Protein AF-A0A962XMB2-F1 (afdb_monomer_lite)

Radius of gyration: 30.0 Å; chains: 1; bounding box: 76×61×97 Å

pLDDT: mean 80.54, std 16.05, range [29.52, 98.56]

Foldseek 3Di:
DVVVVVVVVVVVVVVVVVVVVVVVVVVVVLVVVQVLLVVLLVLLQLVCCQVQLFGFAAQQLQDAPPDPSPLAGDLDCDNQFDWADDPDLQLIKTKHFHSQVNSVHDPVSQAGPLQFGKMKIFRSLRHDDNVDPCNNVSLLPPWDPDQCASAFEAELVRHGPFHRDRQFHWGMKIKDQANVQALTRGNDNDPPRDHGHHLDDAASQSQCRPPGRYHYQYDADDDPDRRYGDRMHMDTDTSNVSVVLYDPPPDQPPDDFQAKAWEWFPWWAFLAQDAPPPDSGGFHGDQLRQLVVLLSRLSVFAKACSSSCVSLVLSDSQQKGWQADFAALVLDFCLVRQQQDAQHKYWYMYGNDNQATGDIATHHRSSKDRPDPDQQQDCRHYVDKFKAHHLFQDPWLGTTDGDPPLQARCDPDPPSNGRHSRHLAQVGKHFIAINNDRTRSNRGVDIGRSVDIGIITMIRRRDPCVQPDPDDDRQGAFKAWEWFPFWAFLQQVFQLSVQVVQLCRLVVFDKACSVSCVVVVQSDSQFKGWQADFLPDGPQAAWDKYWAMYGNYRPATGDIATAHRRSKDSPRDPDDLCLACRHYVDKFKAFHQWFFDQPPPPPDTDDGPLTITDHDNPHRACVNSRHRAQPHWGFMAISRDDDPVNGSRRGPDTGGSVDIGITTMMTHDD

Sequence (670 aa):
MIEMSMVIAVLGLIGGAMLTVSAAKTEDKKLARLDEQLAAIDKAIQHHVRFHGYLPCPAQPLLPENDPGYGRATCTATGGITLHSAASADDDLLIGIVPTRTLNMSDRYMYDPWGSRISYSVINKLAGTPSDTTRVADFENYTTTLTNGVIAIQDAAGNQMVAPETENVVAYALISHGKDKKGAFPRQIPNTAAPPIACGATALDAENCDADDAIIDAGILESDVSANYYYDRVSWHSLIELRSLLPDSGTPPALSGGNSYFVLSNESFKGDFDEGGESPVPIHAGKSAGRSICAYDLWSYNWNGKDEALAAGTLYLENITAFVCGSSKDGVSCDDFYKLAADREYFFARSGSATAGGDSFITDTSGRGPNNNEDWSVSSKFGADARYWTGIRSTNSTRWGYVTDVSQNCTTSLNHLNGAFTSESSASDAIVGRSAATDENRWNNTTRACSTKQRLICVINGETSTGPDATGTGAYTGGYFVLSKNKWKGNLGGISGADAKCLNDLTSNDWKDKSDAVSRGLLTASNVKSFICDNSTCNIMPQGAYKTARSGSITTGGTTFYVDGNGFGPYMSGAPVWSTGAYFGVADKYWTGYTVVQQSNGATANTMDPGFWAPAPWNDHCNKWTSSDSGDVGFAGKSDANGRASYERWGEDNHACDKSYRLICVVGSE

Secondary structure (DSSP, 8-state):
-HHHHHHHHHHHHHHHHHHHHHHHHHHHHHHHHHHHHHHHHHHHHHHHHHHHSSEEPPBPTTS-TTSTTTT-B--SS-TT-EEE--SSGGG-EEEEE--TTTTT--GGGGB-TTSBBPEEEEEGGGEE-TT-TTHHHHHHH-----TT-SSEEE-TTS-BSS---TT--EEEEEEE-TTT-TTPPBSS--SS-PPPPP--TTSGGGGGGS-SSEEE----B--SSTTS-B--EEEEEEHHHHHTTSPP-S-PPP---PPEEEEE-SS-B-SB-SS-SS-SS---SSTHHHHHHHHHHHHHS-BTTHHHHHHTT--STTTEEE------TT---GGGT----TT-EEEEEETTEEEEEEEEEE--TTS-S--S-----STTTTSS--EEE-----S-SSSPPP-S----BS---S-GGG--SB---TT-EEEEEETT-SSTHHHHSEEEETTS-BB-EEEE-PPPTTS--SSSSSPP-SEEEEE-SS-B-S--SHHHHHHHHHHHHHHHS-BTTHHHHHHTT--STTTEEES-B-SS-B-PPPSEEEEEEETTEEEEEEEEEEE-TTS-----TT---TTSHHHHSS--EEE--EEE-----SS------TT-EEE-TT--THHHHT---TTSEEEEEESS--SS-TTHHHH-EEEETTS-BEEEEEE---

Structure (mmCIF, N/CA/C/O backbone):
data_AF-A0A962XMB2-F1
#
_entry.id   AF-A0A962XMB2-F1
#
loop_
_atom_site.group_PDB
_atom_site.id
_atom_site.type_symbol
_atom_site.label_atom_id
_atom_site.label_alt_id
_atom_site.label_comp_id
_atom_site.label_asym_id
_atom_site.label_entity_id
_atom_site.label_seq_id
_atom_site.pdbx_PDB_ins_code
_atom_site.Cartn_x
_atom_site.Cartn_y
_atom_site.Cartn_z
_atom_site.occupancy
_atom_site.B_iso_or_equiv
_atom_site.auth_seq_id
_atom_site.auth_comp_id
_atom_site.auth_asym_id
_atom_site.auth_atom_id
_atom_site.pdbx_PDB_model_num
ATOM 1 N N . MET A 1 1 ? -7.688 33.885 63.940 1.00 65.00 1 MET A N 1
ATOM 2 C CA . MET A 1 1 ? -7.588 32.448 63.584 1.00 65.00 1 MET A CA 1
ATOM 3 C C . MET A 1 1 ? -8.779 31.952 62.768 1.00 65.00 1 MET A C 1
ATOM 5 O O . MET A 1 1 ? -8.523 31.249 61.805 1.00 65.00 1 MET A O 1
ATOM 9 N N . ILE A 1 2 ? -10.022 32.362 63.070 1.00 79.94 2 ILE A N 1
ATOM 10 C CA . ILE A 1 2 ? -11.232 32.014 62.283 1.00 79.94 2 ILE A CA 1
ATOM 11 C C . ILE A 1 2 ? -11.122 32.357 60.786 1.00 79.94 2 ILE A C 1
ATOM 13 O O . ILE A 1 2 ? -11.555 31.592 59.933 1.00 79.94 2 ILE A O 1
ATOM 17 N N . GLU A 1 3 ? -10.486 33.478 60.462 1.00 76.31 3 GLU A N 1
ATOM 18 C CA . GLU A 1 3 ? -10.382 33.988 59.092 1.00 76.31 3 GLU A CA 1
ATOM 19 C C . GLU A 1 3 ? -9.571 33.054 58.176 1.00 76.31 3 GLU A C 1
ATOM 21 O O . GLU A 1 3 ? -10.003 32.726 57.076 1.00 76.31 3 GLU A O 1
ATOM 26 N N . MET A 1 4 ? -8.463 32.496 58.678 1.00 85.00 4 MET A N 1
ATOM 27 C CA . MET A 1 4 ? -7.660 31.516 57.932 1.00 85.00 4 MET A CA 1
ATOM 28 C C . MET A 1 4 ? -8.358 30.150 57.827 1.00 85.00 4 MET A C 1
ATOM 30 O O . MET A 1 4 ? -8.118 29.407 56.879 1.00 85.00 4 MET A O 1
ATOM 34 N N . SER A 1 5 ? -9.258 29.822 58.763 1.00 84.75 5 SER A N 1
ATOM 35 C CA . SER A 1 5 ? -10.058 28.588 58.716 1.00 84.75 5 SER A CA 1
ATOM 36 C C . SER A 1 5 ? -11.111 28.646 57.608 1.00 84.75 5 SER A C 1
ATOM 38 O O . SER A 1 5 ? -11.312 27.665 56.894 1.00 84.75 5 SER A O 1
ATOM 40 N N . MET A 1 6 ? -11.751 29.807 57.429 1.00 88.00 6 MET A N 1
ATOM 41 C CA . MET A 1 6 ? -12.748 30.012 56.375 1.00 88.00 6 MET A CA 1
ATOM 42 C C . MET A 1 6 ? -12.112 29.979 54.981 1.00 88.00 6 MET A C 1
ATOM 44 O O . MET A 1 6 ? -12.684 29.385 54.071 1.00 88.00 6 MET A O 1
ATOM 48 N N . VAL A 1 7 ? -10.903 30.526 54.819 1.00 90.56 7 VAL A N 1
ATOM 49 C CA . VAL A 1 7 ? -10.189 30.504 53.529 1.00 90.56 7 VAL A CA 1
ATOM 50 C C . VAL A 1 7 ? -9.842 29.076 53.099 1.00 90.56 7 VAL A C 1
ATOM 52 O O . VAL A 1 7 ? -10.090 28.712 51.952 1.00 90.56 7 VAL A O 1
ATOM 55 N N . ILE A 1 8 ? -9.336 28.234 54.006 1.00 87.25 8 ILE A N 1
ATOM 56 C CA . ILE A 1 8 ? -8.998 26.837 53.675 1.00 87.25 8 ILE A CA 1
ATOM 57 C C . ILE A 1 8 ? -10.263 26.019 53.380 1.00 87.25 8 ILE A C 1
ATOM 59 O O . ILE A 1 8 ? -10.259 25.210 52.454 1.00 87.25 8 ILE A O 1
ATOM 63 N N . ALA A 1 9 ? -11.361 26.260 54.106 1.00 87.94 9 ALA A N 1
ATOM 64 C CA . ALA A 1 9 ? -12.637 25.597 53.840 1.00 87.94 9 ALA A CA 1
ATOM 65 C C . ALA A 1 9 ? -13.190 25.948 52.447 1.00 87.94 9 ALA A C 1
ATOM 67 O O . ALA A 1 9 ? -13.605 25.055 51.710 1.00 87.94 9 ALA A O 1
ATOM 68 N N . VAL A 1 10 ? -13.135 27.226 52.052 1.00 88.75 10 VAL A N 1
ATOM 69 C CA . VAL A 1 10 ? -13.572 27.678 50.720 1.00 88.75 10 VAL A CA 1
ATOM 70 C C . VAL A 1 10 ? -12.660 27.128 49.619 1.00 88.75 10 VAL A C 1
ATOM 72 O O . VAL A 1 10 ? -13.160 26.644 48.605 1.00 88.75 10 VAL A O 1
ATOM 75 N N . LEU A 1 11 ? -11.339 27.121 49.821 1.00 86.06 11 LEU A N 1
ATOM 76 C CA . LEU A 1 11 ? -10.393 26.542 48.859 1.00 86.06 11 LEU A CA 1
ATOM 77 C C . LEU A 1 11 ? -10.556 25.023 48.713 1.00 86.06 11 LEU A C 1
ATOM 79 O O . LEU A 1 11 ? -10.444 24.514 47.601 1.00 86.06 11 LEU A O 1
ATOM 83 N N . GLY A 1 12 ? -10.874 24.303 49.793 1.00 87.50 12 GLY A N 1
ATOM 84 C CA . GLY A 1 12 ? -11.192 22.874 49.733 1.00 87.50 12 GLY A CA 1
ATOM 85 C C . GLY A 1 12 ? -12.458 22.589 48.921 1.00 87.50 12 GLY A C 1
ATOM 86 O O . GLY A 1 12 ? -12.485 21.654 48.124 1.00 87.50 12 GLY A O 1
ATOM 87 N N . LEU A 1 13 ? -13.477 23.441 49.059 1.00 84.00 13 LEU A N 1
ATOM 88 C CA . LEU A 1 13 ? -14.742 23.323 48.329 1.00 84.00 13 LEU A CA 1
ATOM 89 C C . LEU A 1 13 ? -14.571 23.639 46.832 1.00 84.00 13 LEU A C 1
ATOM 91 O O . LEU A 1 13 ? -15.066 22.901 45.982 1.00 84.00 13 LEU A O 1
ATOM 95 N N . ILE A 1 14 ? -13.800 24.684 46.506 1.00 84.50 14 ILE A N 1
ATOM 96 C CA . ILE A 1 14 ? -13.453 25.035 45.119 1.00 84.50 14 ILE A CA 1
ATOM 97 C C . ILE A 1 14 ? -12.556 23.954 44.493 1.00 84.50 14 ILE A C 1
ATOM 99 O O . ILE A 1 14 ? -12.780 23.556 43.350 1.00 84.50 14 ILE A O 1
ATOM 103 N N . GLY A 1 15 ? -11.576 23.436 45.241 1.00 77.44 15 GLY A N 1
ATOM 104 C CA . GLY A 1 15 ? -10.682 22.369 44.786 1.00 77.44 15 GLY A CA 1
ATOM 105 C C . GLY A 1 15 ? -11.420 21.062 44.487 1.00 77.44 15 GLY A C 1
ATOM 106 O O . GLY A 1 15 ? -11.169 20.442 43.453 1.00 77.44 15 GLY A O 1
ATOM 107 N N . GLY A 1 16 ? -12.384 20.682 45.333 1.00 73.31 16 GLY A N 1
ATOM 108 C CA . GLY A 1 16 ? -13.243 19.516 45.102 1.00 73.31 16 GLY A CA 1
ATOM 109 C C . GLY A 1 16 ? -14.092 19.642 43.833 1.00 73.31 16 GLY A C 1
ATOM 110 O O . GLY A 1 16 ? -14.167 18.698 43.050 1.00 73.31 16 GLY A O 1
ATOM 111 N N . ALA A 1 17 ? -14.662 20.825 43.577 1.00 72.25 17 ALA A N 1
ATOM 112 C CA . ALA A 1 17 ? -15.451 21.086 42.371 1.00 72.25 17 ALA A CA 1
ATOM 113 C C . ALA A 1 17 ? -14.603 21.141 41.080 1.00 72.25 17 ALA A C 1
ATOM 115 O O . ALA A 1 17 ? -15.075 20.755 40.014 1.00 72.25 17 ALA A O 1
ATOM 116 N N . MET A 1 18 ? -13.343 21.591 41.142 1.00 67.94 18 MET A N 1
ATOM 117 C CA . MET A 1 18 ? -12.455 21.612 39.965 1.00 67.94 18 MET A CA 1
ATOM 118 C C . MET A 1 18 ? -11.981 20.213 39.535 1.00 67.94 18 MET A C 1
ATOM 120 O O . MET A 1 18 ? -11.772 19.971 38.340 1.00 67.94 18 MET A O 1
ATOM 124 N N . LEU A 1 19 ? -11.828 19.281 40.480 1.00 71.75 19 LEU A N 1
ATOM 125 C CA . LEU A 1 19 ? -11.417 17.902 40.191 1.00 71.75 19 LEU A CA 1
ATOM 126 C C . LEU A 1 19 ? -12.489 17.128 39.409 1.00 71.75 19 LEU A C 1
ATOM 128 O O . LEU A 1 19 ? -12.154 16.435 38.448 1.00 71.75 19 LEU A O 1
ATOM 132 N N . THR A 1 20 ? -13.771 17.293 39.750 1.00 69.38 20 THR A N 1
ATOM 133 C CA . THR A 1 20 ? -14.879 16.603 39.062 1.00 69.38 20 THR A CA 1
ATOM 134 C C . THR A 1 20 ? -15.058 17.090 37.621 1.00 69.38 20 THR A C 1
ATOM 136 O O . THR A 1 20 ? -15.222 16.279 36.711 1.00 69.38 20 THR A O 1
ATOM 139 N N . VAL A 1 21 ? -14.914 18.398 37.374 1.00 69.69 21 VAL A N 1
ATOM 140 C CA . VAL A 1 21 ? -14.965 18.982 36.018 1.00 69.69 21 VAL A CA 1
ATOM 141 C C . VAL A 1 21 ? -13.797 18.510 35.142 1.00 69.69 21 VAL A C 1
ATOM 143 O O . VAL A 1 21 ? -13.955 18.330 33.933 1.00 69.69 21 VAL A O 1
ATOM 146 N N . SER A 1 22 ? -12.619 18.293 35.731 1.00 66.62 22 SER A N 1
ATOM 147 C CA . SER A 1 22 ? -11.434 17.824 34.996 1.00 66.62 22 SER A CA 1
ATOM 148 C C . SER A 1 22 ? -11.562 16.361 34.554 1.00 66.62 22 SER A C 1
ATOM 150 O O . SER A 1 22 ? -11.106 16.004 33.464 1.00 66.62 22 SER A O 1
ATOM 152 N N . ALA A 1 23 ? -12.210 15.524 35.371 1.00 70.50 23 ALA A N 1
ATOM 153 C CA . ALA A 1 23 ? -12.470 14.124 35.047 1.00 70.50 23 ALA A CA 1
ATOM 154 C C . ALA A 1 23 ? -13.483 13.977 33.896 1.00 70.50 23 ALA A C 1
ATOM 156 O O . ALA A 1 23 ? -13.175 13.296 32.920 1.00 70.50 23 ALA A O 1
ATOM 157 N N . ALA A 1 24 ? -14.618 14.688 33.946 1.00 70.56 24 ALA A N 1
ATOM 158 C CA . ALA A 1 24 ? -15.635 14.652 32.884 1.00 70.56 24 ALA A CA 1
ATOM 159 C C . ALA A 1 24 ? -15.070 15.084 31.516 1.00 70.56 24 ALA A C 1
ATOM 161 O O . ALA A 1 24 ? -15.197 14.373 30.525 1.00 70.56 24 ALA A O 1
ATOM 162 N N . LYS A 1 25 ? -14.298 16.182 31.482 1.00 78.44 25 LYS A N 1
ATOM 163 C CA . LYS A 1 25 ? -13.635 16.654 30.250 1.00 78.44 25 LYS A CA 1
ATOM 164 C C . LYS A 1 25 ? -12.617 15.674 29.670 1.00 78.44 25 LYS A C 1
ATOM 166 O O . LYS A 1 25 ? -12.238 15.809 28.508 1.00 78.44 25 LYS A O 1
ATOM 171 N N . THR A 1 26 ? -12.089 14.765 30.485 1.00 83.75 26 THR A N 1
ATOM 172 C CA . THR A 1 26 ? -11.143 13.750 30.018 1.00 83.75 26 THR A CA 1
ATOM 173 C C . THR A 1 26 ? -11.882 12.621 29.310 1.00 83.75 26 THR A C 1
ATOM 175 O O . THR A 1 26 ? -11.360 12.108 28.324 1.00 83.75 26 THR A O 1
ATOM 178 N N . GLU A 1 27 ? -13.088 12.272 29.761 1.00 85.38 27 GLU A N 1
ATOM 179 C CA . GLU A 1 27 ? -13.889 11.214 29.143 1.00 85.38 27 GLU A CA 1
ATOM 180 C C . GLU A 1 27 ? -14.479 11.652 27.801 1.00 85.38 27 GLU A C 1
ATOM 182 O O . GLU A 1 27 ? -14.269 10.960 26.809 1.00 85.38 27 GLU A O 1
ATOM 187 N N . ASP A 1 28 ? -15.044 12.862 27.714 1.00 85.50 28 ASP A N 1
ATOM 188 C CA . ASP A 1 28 ? -15.528 13.423 26.439 1.00 85.50 28 ASP A CA 1
ATOM 189 C C . ASP A 1 28 ? -14.433 13.419 25.358 1.00 85.50 28 ASP A C 1
ATOM 191 O O . ASP A 1 28 ? -14.670 13.108 24.191 1.00 85.50 28 ASP A O 1
ATOM 195 N N . LYS A 1 29 ? -13.188 13.724 25.753 1.00 86.25 29 LYS A N 1
ATOM 196 C CA . LYS A 1 29 ? -12.031 13.689 24.848 1.00 86.25 29 LYS A CA 1
ATOM 197 C C . LYS A 1 29 ? -11.664 12.278 24.405 1.00 86.25 29 LYS A C 1
ATOM 199 O O . LYS A 1 29 ? -11.191 12.113 23.283 1.00 86.25 29 LYS A O 1
ATOM 204 N N . LYS A 1 30 ? -11.821 11.276 25.273 1.00 90.94 30 LYS A N 1
ATOM 205 C CA . LYS A 1 30 ? -11.607 9.879 24.885 1.00 90.94 30 LYS A CA 1
ATOM 206 C C . LYS A 1 30 ? -12.671 9.436 23.893 1.00 90.94 30 LYS A C 1
ATOM 208 O O . LYS A 1 30 ? -12.299 8.845 22.891 1.00 90.94 30 LYS A O 1
ATOM 213 N N . LEU A 1 31 ? -13.937 9.777 24.125 1.00 90.94 31 LEU A N 1
ATOM 214 C CA . LEU A 1 31 ? -15.031 9.449 23.209 1.00 90.94 31 LEU A CA 1
ATOM 215 C C . LEU A 1 31 ? -14.833 10.086 21.834 1.00 90.94 31 LEU A C 1
ATOM 217 O O . LEU A 1 31 ? -14.850 9.379 20.833 1.00 90.94 31 LEU A O 1
ATOM 221 N N . ALA A 1 32 ? -14.509 11.381 21.783 1.00 87.62 32 ALA A N 1
ATOM 222 C CA . ALA A 1 32 ? -14.194 12.047 20.520 1.00 87.62 32 ALA A CA 1
ATOM 223 C C . ALA A 1 32 ? -13.012 11.379 19.790 1.00 87.62 32 ALA A C 1
ATOM 225 O O . ALA A 1 32 ? -13.064 11.151 18.584 1.00 87.62 32 ALA A O 1
ATOM 226 N N . ARG A 1 33 ? -11.958 11.003 20.529 1.00 89.25 33 ARG A N 1
ATOM 227 C CA . ARG A 1 33 ? -10.807 10.285 19.965 1.00 89.25 33 ARG A CA 1
ATOM 228 C C . ARG A 1 33 ? -11.174 8.884 19.467 1.00 89.25 33 ARG A C 1
ATOM 230 O O . ARG A 1 33 ? -10.609 8.439 18.473 1.00 89.25 33 ARG A O 1
ATOM 237 N N . LEU A 1 34 ? -12.062 8.182 20.166 1.00 94.75 34 LEU A N 1
ATOM 238 C CA . LEU A 1 34 ? -12.555 6.871 19.755 1.00 94.75 34 LEU A CA 1
ATOM 239 C C . LEU A 1 34 ? -13.353 6.974 18.457 1.00 94.75 34 LEU A C 1
ATOM 241 O O . LEU A 1 34 ? -13.099 6.193 17.549 1.00 94.75 34 LEU A O 1
ATOM 245 N N . ASP A 1 35 ? -14.249 7.953 18.347 1.00 91.69 35 ASP A N 1
ATOM 246 C CA . ASP A 1 35 ? -15.042 8.178 17.135 1.00 91.69 35 ASP A CA 1
ATOM 247 C C . ASP A 1 35 ? -14.142 8.460 15.921 1.00 91.69 35 ASP A C 1
ATOM 249 O O . ASP A 1 35 ? -14.310 7.857 14.861 1.00 91.69 35 ASP A O 1
ATOM 253 N N . GLU A 1 36 ? -13.122 9.310 16.082 1.00 84.88 36 GLU A N 1
ATOM 254 C CA . GLU A 1 36 ? -12.113 9.549 15.039 1.00 84.88 36 GLU A CA 1
ATOM 255 C C . GLU A 1 36 ? -11.335 8.275 14.676 1.00 84.88 36 GLU A C 1
ATOM 257 O O . GLU A 1 36 ? -11.008 8.041 13.509 1.00 84.88 36 GLU A O 1
ATOM 262 N N . GLN A 1 37 ? -11.028 7.445 15.674 1.00 92.44 37 GLN A N 1
ATOM 263 C CA . GLN A 1 37 ? -10.287 6.205 15.490 1.00 92.44 37 GLN A CA 1
ATOM 264 C C . GLN A 1 37 ? -11.110 5.136 14.765 1.00 92.44 37 GLN A C 1
ATOM 266 O O . GLN A 1 37 ? -10.585 4.517 13.840 1.00 92.44 37 GLN A O 1
ATOM 271 N N . LEU A 1 38 ? -12.375 4.940 15.145 1.00 95.38 38 LEU A N 1
ATOM 272 C CA . LEU A 1 38 ? -13.296 4.026 14.466 1.00 95.38 38 LEU A CA 1
ATOM 273 C C . LEU A 1 38 ? -13.514 4.474 13.019 1.00 95.38 38 LEU A C 1
ATOM 275 O O . LEU A 1 38 ? -13.291 3.682 12.110 1.00 95.38 38 LEU A O 1
ATOM 279 N N . ALA A 1 39 ? -13.756 5.769 12.786 1.00 86.94 39 ALA A N 1
ATOM 280 C CA . ALA A 1 39 ? -13.892 6.315 11.436 1.00 86.94 39 ALA A CA 1
ATOM 281 C C . ALA A 1 39 ? -12.637 6.101 10.564 1.00 86.94 39 ALA A C 1
ATOM 283 O O . ALA A 1 39 ? -12.740 5.901 9.352 1.00 86.94 39 ALA A O 1
ATOM 284 N N . ALA A 1 40 ? -11.437 6.147 11.152 1.00 77.69 40 ALA A N 1
ATOM 285 C CA . ALA A 1 40 ? -10.196 5.845 10.439 1.00 77.69 40 ALA A CA 1
ATOM 286 C C . ALA A 1 40 ? -10.066 4.353 10.086 1.00 77.69 40 ALA A C 1
ATOM 288 O O . ALA A 1 40 ? -9.605 4.026 8.991 1.00 77.69 40 ALA A O 1
ATOM 289 N N . ILE A 1 41 ? -10.471 3.458 10.994 1.00 94.50 41 ILE A N 1
ATOM 290 C CA . ILE A 1 41 ? -10.480 2.008 10.757 1.00 94.50 41 ILE A CA 1
ATOM 291 C C . ILE A 1 41 ? -11.502 1.662 9.672 1.00 94.50 41 ILE A C 1
ATOM 293 O O . ILE A 1 41 ? -11.155 0.952 8.731 1.00 94.50 41 ILE A O 1
ATOM 297 N N . ASP A 1 42 ? -12.709 2.226 9.741 1.00 94.75 42 ASP A N 1
ATOM 298 C CA . ASP A 1 42 ? -13.759 2.033 8.736 1.00 94.75 42 ASP A CA 1
ATOM 299 C C . ASP A 1 42 ? -13.288 2.440 7.344 1.00 94.75 42 ASP A C 1
ATOM 301 O O . ASP A 1 42 ? -13.377 1.662 6.394 1.00 94.75 42 ASP A O 1
ATOM 305 N N . LYS A 1 43 ? -12.675 3.621 7.220 1.00 80.12 43 LYS A N 1
ATOM 306 C CA . LYS A 1 43 ? -12.086 4.069 5.952 1.00 80.12 43 LYS A CA 1
ATOM 307 C C . LYS A 1 43 ? -11.014 3.113 5.433 1.00 80.12 43 LYS A C 1
ATOM 309 O O . LYS A 1 43 ? -10.952 2.874 4.228 1.00 80.12 43 LYS A O 1
ATOM 314 N N . ALA A 1 44 ? -10.176 2.559 6.309 1.00 79.94 44 ALA A N 1
ATOM 315 C CA . ALA A 1 44 ? -9.149 1.602 5.909 1.00 79.94 44 ALA A CA 1
ATOM 316 C C . ALA A 1 44 ? -9.750 0.266 5.439 1.00 79.94 44 ALA A C 1
ATOM 318 O O . ALA A 1 44 ? -9.279 -0.296 4.450 1.00 79.94 44 ALA A O 1
ATOM 319 N N . ILE A 1 45 ? -10.809 -0.218 6.095 1.00 95.56 45 ILE A N 1
ATOM 320 C CA . ILE A 1 45 ? -11.546 -1.423 5.685 1.00 95.56 45 ILE A CA 1
ATOM 321 C C . ILE A 1 45 ? -12.233 -1.198 4.335 1.00 95.56 45 ILE A C 1
ATOM 323 O O . ILE A 1 45 ? -12.063 -1.998 3.419 1.00 95.56 45 ILE A O 1
ATOM 327 N N . GLN A 1 46 ? -12.938 -0.079 4.171 1.00 88.50 46 GLN A N 1
ATOM 328 C CA . GLN A 1 46 ? -13.557 0.308 2.901 1.00 88.50 46 GLN A CA 1
ATOM 329 C C . GLN A 1 46 ? -12.523 0.394 1.773 1.00 88.50 46 GLN A C 1
ATOM 331 O O . GLN A 1 46 ? -12.751 -0.098 0.670 1.00 88.50 46 GLN A O 1
ATOM 336 N N . HIS A 1 47 ? -11.353 0.970 2.051 1.00 74.62 47 HIS A N 1
ATOM 337 C CA . HIS A 1 47 ? -10.242 1.008 1.107 1.00 74.62 47 HIS A CA 1
ATOM 338 C C . HIS A 1 47 ? -9.743 -0.400 0.755 1.00 74.62 47 HIS A C 1
ATOM 340 O O . HIS A 1 47 ? -9.529 -0.693 -0.417 1.00 74.62 47 HIS A O 1
ATOM 346 N N . HIS A 1 48 ? -9.626 -1.300 1.734 1.00 83.50 48 HIS A N 1
ATOM 347 C CA . HIS A 1 48 ? -9.272 -2.698 1.487 1.00 83.50 48 HIS A CA 1
ATOM 348 C C . HIS A 1 48 ? -10.269 -3.380 0.537 1.00 83.50 48 HIS A C 1
ATOM 350 O O . HIS A 1 48 ? -9.841 -4.005 -0.432 1.00 83.50 48 HIS A O 1
ATOM 356 N N . VAL A 1 49 ? -11.576 -3.182 0.748 1.00 87.31 49 VAL A N 1
ATOM 357 C CA . VAL A 1 49 ? -12.630 -3.696 -0.147 1.00 87.31 49 VAL A CA 1
ATOM 358 C C . VAL A 1 49 ? -12.464 -3.153 -1.562 1.00 87.31 49 VAL A C 1
ATOM 360 O O . VAL A 1 49 ? -12.505 -3.925 -2.512 1.00 87.31 49 VAL A O 1
ATOM 363 N N . ARG A 1 50 ? -12.198 -1.853 -1.725 1.00 76.38 50 ARG A N 1
ATOM 364 C CA . ARG A 1 50 ? -11.983 -1.257 -3.056 1.00 76.38 50 ARG A CA 1
ATOM 365 C C . ARG A 1 50 ? -10.782 -1.846 -3.795 1.00 76.38 50 ARG A C 1
ATOM 367 O O . ARG A 1 50 ? -10.836 -2.003 -5.008 1.00 76.38 50 ARG A O 1
ATOM 374 N N . PHE A 1 51 ? -9.699 -2.145 -3.078 1.00 70.50 51 PHE A N 1
ATOM 375 C CA . PHE A 1 51 ? -8.456 -2.643 -3.677 1.00 70.50 51 PHE A CA 1
ATOM 376 C C . PHE A 1 51 ? -8.457 -4.145 -3.939 1.00 70.50 51 PHE A C 1
ATOM 378 O O . PHE A 1 51 ? -7.821 -4.603 -4.886 1.00 70.50 51 PHE A O 1
ATOM 385 N N . HIS A 1 52 ? -9.123 -4.911 -3.081 1.00 78.00 52 HIS A N 1
ATOM 386 C CA . HIS A 1 52 ? -9.049 -6.368 -3.104 1.00 78.00 52 HIS A CA 1
ATOM 387 C C . HIS A 1 52 ? -10.364 -7.041 -3.503 1.00 78.00 52 HIS A C 1
ATOM 389 O O . HIS A 1 52 ? -10.353 -8.221 -3.837 1.00 78.00 52 HIS A O 1
ATOM 395 N N . GLY A 1 53 ? -11.478 -6.307 -3.492 1.00 85.00 53 GLY A N 1
ATOM 396 C CA . GLY A 1 53 ? -12.816 -6.820 -3.781 1.00 85.00 53 GLY A CA 1
ATOM 397 C C . GLY A 1 53 ? -13.412 -7.686 -2.668 1.00 85.00 53 GLY A C 1
ATOM 398 O O . GLY A 1 53 ? -14.398 -8.368 -2.903 1.00 85.00 53 GLY A O 1
ATOM 399 N N . TYR A 1 54 ? -12.821 -7.698 -1.470 1.00 91.38 54 TYR A N 1
ATOM 400 C CA . TYR A 1 54 ? -13.295 -8.465 -0.314 1.00 91.38 54 TYR A CA 1
ATOM 401 C C . TYR A 1 54 ? -12.928 -7.761 1.003 1.00 91.38 54 TYR A C 1
ATOM 403 O O . TYR A 1 54 ? -12.085 -6.863 1.016 1.00 91.38 54 TYR A O 1
ATOM 411 N N . LEU A 1 55 ? -13.539 -8.158 2.124 1.00 95.88 55 LEU A N 1
ATOM 412 C CA . LEU A 1 55 ? -13.225 -7.632 3.461 1.00 95.88 55 LEU A CA 1
ATOM 413 C C . LEU A 1 55 ? -11.972 -8.294 4.060 1.00 95.88 55 LEU A C 1
ATOM 415 O O . LEU A 1 55 ? -11.728 -9.483 3.845 1.00 95.88 55 LEU A O 1
ATOM 419 N N . PRO A 1 56 ? -11.158 -7.575 4.848 1.00 96.00 56 PRO A N 1
ATOM 420 C CA . PRO A 1 56 ? -10.034 -8.208 5.525 1.00 96.00 56 PRO A CA 1
ATOM 421 C C . PRO A 1 56 ? -10.550 -9.217 6.562 1.00 96.00 56 PRO A C 1
ATOM 423 O O . PRO A 1 56 ? -11.528 -8.956 7.250 1.00 96.00 56 PRO A O 1
ATOM 426 N N . CYS A 1 57 ? -9.880 -10.355 6.733 1.00 96.75 57 CYS A N 1
ATOM 427 C CA . CYS A 1 57 ? -10.173 -11.243 7.864 1.00 96.75 57 CYS A CA 1
ATOM 428 C C . CYS A 1 57 ? -9.689 -10.644 9.199 1.00 96.75 57 CYS A C 1
ATOM 430 O O . CYS A 1 57 ? -8.739 -9.853 9.199 1.00 96.75 57 CYS A O 1
ATOM 432 N N . PRO A 1 58 ? -10.265 -11.028 10.354 1.00 97.62 58 PRO A N 1
ATOM 433 C CA . PRO A 1 58 ? -9.791 -10.545 11.647 1.00 97.62 58 PRO A CA 1
ATOM 434 C C . PRO A 1 58 ? -8.337 -10.946 11.922 1.00 97.62 58 PRO A C 1
ATOM 436 O O . PRO A 1 58 ? -7.832 -11.947 11.408 1.00 97.62 58 PRO A O 1
ATOM 439 N N . ALA A 1 59 ? -7.649 -10.165 12.752 1.00 96.50 59 ALA A N 1
ATOM 440 C CA . ALA A 1 59 ? -6.355 -10.557 13.300 1.00 96.50 59 ALA A CA 1
ATOM 441 C C . ALA A 1 59 ? -6.525 -11.379 14.581 1.00 96.50 59 ALA A C 1
ATOM 443 O O . ALA A 1 59 ? -7.539 -11.291 15.276 1.00 96.50 59 ALA A O 1
ATOM 444 N N . GLN A 1 60 ? -5.502 -12.173 14.902 1.00 94.94 60 GLN A N 1
ATOM 445 C CA . GLN A 1 60 ? -5.508 -13.024 16.088 1.00 94.94 60 GLN A CA 1
ATOM 446 C C . GLN A 1 60 ? -5.385 -12.194 17.368 1.00 94.94 60 GLN A C 1
ATOM 448 O O . GLN A 1 60 ? -4.360 -11.530 17.576 1.00 94.94 60 GLN A O 1
ATOM 453 N N . PRO A 1 61 ? -6.371 -12.264 18.276 1.00 93.44 61 PRO A N 1
ATOM 454 C CA . PRO A 1 61 ? -6.335 -11.473 19.484 1.00 93.44 61 PRO A CA 1
ATOM 455 C C . PRO A 1 61 ? -5.343 -11.964 20.520 1.00 93.44 61 PRO A C 1
ATOM 457 O O . PRO A 1 61 ? -5.020 -11.178 21.390 1.00 93.44 61 PRO A O 1
ATOM 460 N N . LEU A 1 62 ? -4.831 -13.196 20.455 1.00 92.56 62 LEU A N 1
ATOM 461 C CA . LEU A 1 62 ? -3.931 -13.728 21.488 1.00 92.56 62 LEU A CA 1
ATOM 462 C C . LEU A 1 62 ? -2.439 -13.483 21.229 1.00 92.56 62 LEU A C 1
ATOM 464 O O . LEU A 1 62 ? -1.612 -13.810 22.081 1.00 92.56 62 LEU A O 1
ATOM 468 N N . LEU A 1 63 ? -2.079 -12.905 20.080 1.00 91.50 63 LEU A N 1
ATOM 469 C CA . LEU A 1 63 ? -0.680 -12.629 19.760 1.00 91.50 63 LEU A CA 1
ATOM 470 C C . LEU A 1 63 ? -0.144 -11.416 20.551 1.00 91.50 63 LEU A C 1
ATOM 472 O O . LEU A 1 63 ? -0.871 -10.426 20.733 1.00 91.50 63 LEU A O 1
ATOM 476 N N . PRO A 1 64 ? 1.117 -11.460 21.024 1.00 90.62 64 PRO A N 1
ATOM 477 C CA . PRO A 1 64 ? 1.791 -10.306 21.620 1.00 90.62 64 PRO A CA 1
ATOM 478 C C . PRO A 1 64 ? 2.263 -9.302 20.550 1.00 90.62 64 PRO A C 1
ATOM 480 O O . PRO A 1 64 ? 2.499 -9.677 19.405 1.00 90.62 64 PRO A O 1
ATOM 483 N N . GLU A 1 65 ? 2.451 -8.026 20.926 1.00 90.19 65 GLU A N 1
ATOM 484 C CA . GLU A 1 65 ? 2.808 -6.922 20.001 1.00 90.19 65 GLU A CA 1
ATOM 485 C C . GLU A 1 65 ? 4.071 -7.198 19.149 1.00 90.19 65 GLU A C 1
ATOM 487 O O . GLU A 1 65 ? 4.196 -6.719 18.017 1.00 90.19 65 GLU A O 1
ATOM 492 N N . ASN A 1 66 ? 5.016 -7.977 19.685 1.00 88.50 66 ASN A N 1
ATOM 493 C CA . ASN A 1 66 ? 6.276 -8.323 19.025 1.00 88.50 66 ASN A CA 1
ATOM 494 C C . ASN A 1 66 ? 6.181 -9.533 18.080 1.00 88.50 66 ASN A C 1
ATOM 496 O O . ASN A 1 66 ? 7.173 -9.857 17.425 1.00 88.50 66 ASN A O 1
ATOM 500 N N . ASP A 1 67 ? 5.029 -10.201 18.001 1.00 91.25 67 ASP A N 1
ATOM 501 C CA . ASP A 1 67 ? 4.847 -11.345 17.115 1.00 91.25 67 ASP A CA 1
ATOM 502 C C . ASP A 1 67 ? 4.792 -10.896 15.635 1.00 91.25 67 ASP A C 1
ATOM 504 O O . ASP A 1 67 ? 4.156 -9.882 15.305 1.00 91.25 67 ASP A O 1
ATOM 508 N N . PRO A 1 68 ? 5.434 -11.623 14.699 1.00 89.69 68 PRO A N 1
ATOM 509 C CA . PRO A 1 68 ? 5.353 -11.314 13.269 1.00 89.69 68 PRO A CA 1
ATOM 510 C C . PRO A 1 68 ? 3.927 -11.352 12.695 1.00 89.69 68 PRO A C 1
ATOM 512 O O . PRO A 1 68 ? 3.632 -10.620 11.742 1.00 89.69 68 PRO A O 1
ATOM 515 N N . GLY A 1 69 ? 3.062 -12.197 13.264 1.00 90.75 69 GLY A N 1
ATOM 516 C CA . GLY A 1 69 ? 1.643 -12.339 12.947 1.00 90.75 69 GLY A CA 1
ATOM 517 C C . GLY A 1 69 ? 0.747 -11.288 13.604 1.00 90.75 69 GLY A C 1
ATOM 518 O O . GLY A 1 69 ? -0.417 -11.167 13.228 1.00 90.75 69 GLY A O 1
ATOM 519 N N . TYR A 1 70 ? 1.270 -10.497 14.546 1.00 94.19 70 TYR A N 1
ATOM 520 C CA . TYR A 1 70 ? 0.497 -9.463 15.228 1.00 94.19 70 TYR A CA 1
ATOM 521 C C . TYR A 1 70 ? -0.132 -8.476 14.243 1.00 94.19 70 TYR A C 1
ATOM 523 O O . TYR A 1 70 ? 0.545 -8.008 13.326 1.00 94.19 70 TYR A O 1
ATOM 531 N N . GLY A 1 71 ? -1.424 -8.181 14.415 1.00 94.44 71 GLY A N 1
ATOM 532 C CA . GLY A 1 71 ? -2.180 -7.281 13.540 1.00 94.44 71 GLY A CA 1
ATOM 533 C C . GLY A 1 71 ? -2.337 -7.764 12.089 1.00 94.44 71 GLY A C 1
ATOM 534 O O . GLY A 1 71 ? -2.771 -6.980 11.246 1.00 94.44 71 GLY A O 1
ATOM 535 N N . ARG A 1 72 ? -1.983 -9.016 11.759 1.00 95.19 72 ARG A N 1
ATOM 536 C CA . ARG A 1 72 ? -2.205 -9.597 10.425 1.00 95.19 72 ARG A CA 1
ATOM 537 C C . ARG A 1 72 ? -3.514 -10.378 10.386 1.00 95.19 72 ARG A C 1
ATOM 539 O O . ARG A 1 72 ? -3.769 -11.212 11.248 1.00 95.19 72 ARG A O 1
ATOM 546 N N . ALA A 1 73 ? -4.301 -10.114 9.352 1.00 95.06 73 ALA A N 1
ATOM 547 C CA . ALA A 1 73 ? -5.528 -10.828 9.028 1.00 95.06 73 ALA A CA 1
ATOM 548 C C . ALA A 1 73 ? -5.272 -12.327 8.824 1.00 95.06 73 ALA A C 1
ATOM 550 O O . ALA A 1 73 ? -4.340 -12.710 8.110 1.00 95.06 73 ALA A O 1
ATOM 551 N N . THR A 1 74 ? -6.134 -13.164 9.396 1.00 93.50 74 THR A N 1
ATOM 552 C CA . THR A 1 74 ? -6.183 -14.599 9.117 1.00 93.50 74 THR A CA 1
ATOM 553 C C . THR A 1 74 ? -7.626 -15.087 9.151 1.00 93.50 74 THR A C 1
ATOM 555 O O . THR A 1 74 ? -8.364 -14.808 10.088 1.00 93.50 74 THR A O 1
ATOM 558 N N . CYS A 1 75 ? -8.042 -15.826 8.125 1.00 91.38 75 CYS A N 1
ATOM 559 C CA . CYS A 1 75 ? -9.417 -16.334 8.012 1.00 91.38 75 CYS A CA 1
ATOM 560 C C . CYS A 1 75 ? -9.606 -17.695 8.701 1.00 91.38 75 CYS A C 1
ATOM 562 O O . CYS A 1 75 ? -10.600 -18.380 8.497 1.00 91.38 75 CYS A O 1
ATOM 564 N N . THR A 1 76 ? -8.617 -18.136 9.478 1.00 89.69 76 THR A N 1
ATOM 565 C CA . THR A 1 76 ? -8.673 -19.372 10.259 1.00 89.69 76 THR A CA 1
ATOM 566 C C . THR A 1 76 ? -9.023 -19.063 11.704 1.00 89.69 76 THR A C 1
ATOM 568 O O . THR A 1 76 ? -8.314 -18.298 12.360 1.00 89.69 76 THR A O 1
ATOM 571 N N . ALA A 1 77 ? -10.060 -19.732 12.215 1.00 87.94 77 ALA A N 1
ATOM 572 C CA . ALA A 1 77 ? -10.525 -19.674 13.602 1.00 87.94 77 ALA A CA 1
ATOM 573 C C . ALA A 1 77 ? -9.481 -20.246 14.581 1.00 87.94 77 ALA A C 1
ATOM 575 O O . ALA A 1 77 ? -9.557 -21.376 15.060 1.00 87.94 77 ALA A O 1
ATOM 576 N N . THR A 1 78 ? -8.418 -19.479 14.791 1.00 89.44 78 THR A N 1
ATOM 577 C CA . THR A 1 78 ? -7.218 -19.837 15.545 1.00 89.44 78 THR A CA 1
ATOM 578 C C . THR A 1 78 ? -6.730 -18.619 16.318 1.00 89.44 78 THR A C 1
ATOM 580 O O . THR A 1 78 ? -7.039 -17.482 15.968 1.00 89.44 78 THR A O 1
ATOM 583 N N . GLY A 1 79 ? -5.966 -18.837 17.391 1.00 86.19 79 GLY A N 1
ATOM 584 C CA . GLY A 1 79 ? -5.349 -17.731 18.133 1.00 86.19 79 GLY A CA 1
ATOM 585 C C . GLY A 1 79 ? -6.352 -16.783 18.800 1.00 86.19 79 GLY A C 1
ATOM 586 O O . GLY A 1 79 ? -6.049 -15.604 18.959 1.00 86.19 79 GLY A O 1
ATOM 587 N N . GLY A 1 80 ? -7.524 -17.299 19.189 1.00 87.38 80 GLY A N 1
ATOM 588 C CA . GLY A 1 80 ? -8.595 -16.551 19.855 1.00 87.38 80 GLY A CA 1
ATOM 589 C C . GLY A 1 80 ? -9.594 -15.882 18.914 1.00 87.38 80 GLY A C 1
ATOM 590 O O . GLY A 1 80 ? -10.444 -15.146 19.395 1.00 87.38 80 GLY A O 1
ATOM 591 N N . ILE A 1 81 ? -9.503 -16.132 17.605 1.00 92.31 81 ILE A N 1
ATOM 592 C CA . ILE A 1 81 ? -10.589 -15.817 16.672 1.00 92.31 81 ILE A CA 1
ATOM 593 C C . ILE A 1 81 ? -11.718 -16.823 16.903 1.00 92.31 81 ILE A C 1
ATOM 595 O O . ILE A 1 81 ? -11.493 -18.034 16.792 1.00 92.31 81 ILE A O 1
ATOM 599 N N . THR A 1 82 ? -12.907 -16.321 17.216 1.00 93.62 82 THR A N 1
ATOM 600 C CA . THR A 1 82 ? -14.129 -17.113 17.358 1.00 93.62 82 THR A CA 1
ATOM 601 C C . THR A 1 82 ? -14.773 -17.288 15.986 1.00 93.62 82 THR A C 1
ATOM 603 O O . THR A 1 82 ? -14.892 -16.331 15.223 1.00 93.62 82 THR A O 1
ATOM 606 N N . LEU A 1 83 ? -15.172 -18.520 15.674 1.00 93.25 83 LEU A N 1
ATOM 607 C CA . LEU A 1 83 ? -16.083 -18.820 14.574 1.00 93.25 83 LEU A CA 1
ATOM 608 C C . LEU A 1 83 ? -17.462 -19.034 15.186 1.00 93.25 83 LEU A C 1
ATOM 610 O O . LEU A 1 83 ? -17.671 -20.040 15.868 1.00 93.25 83 LEU A O 1
ATOM 614 N N . HIS A 1 84 ? -18.368 -18.091 14.973 1.00 92.31 84 HIS A N 1
ATOM 615 C CA . HIS A 1 84 ? -19.763 -18.273 15.335 1.00 92.31 84 HIS A CA 1
ATOM 616 C C . HIS A 1 84 ? -20.478 -18.909 14.138 1.00 92.31 84 HIS A C 1
ATOM 618 O O . HIS A 1 84 ? -20.544 -18.322 13.057 1.00 92.31 84 HIS A O 1
ATOM 624 N N . SER A 1 85 ? -20.928 -20.152 14.317 1.00 87.94 85 SER A N 1
ATOM 625 C CA . SER A 1 85 ? -21.582 -20.912 13.253 1.00 87.94 85 SER A CA 1
ATOM 626 C C . SER A 1 85 ? -23.032 -20.485 13.101 1.00 87.94 85 SER A C 1
ATOM 628 O O . SER A 1 85 ? -23.830 -20.679 14.018 1.00 87.94 85 SER A O 1
ATOM 630 N N . ALA A 1 86 ? -23.369 -19.969 11.925 1.00 81.06 86 ALA A N 1
ATOM 631 C CA . ALA A 1 86 ? -24.734 -19.591 11.598 1.00 81.06 86 ALA A CA 1
ATOM 632 C C . ALA A 1 86 ? -25.528 -20.792 11.052 1.00 81.06 86 ALA A C 1
ATOM 634 O O . ALA A 1 86 ? -25.078 -21.942 11.050 1.00 81.06 86 ALA A O 1
ATOM 635 N N . ALA A 1 87 ? -26.745 -20.537 10.562 1.00 78.38 87 ALA A N 1
ATOM 636 C CA . ALA A 1 87 ? -27.586 -21.574 9.960 1.00 78.38 87 ALA A CA 1
ATOM 637 C C . ALA A 1 87 ? -26.970 -22.199 8.690 1.00 78.38 87 ALA A C 1
ATOM 639 O O . ALA A 1 87 ? -27.340 -23.315 8.312 1.00 78.38 87 ALA A O 1
ATOM 640 N N . SER A 1 88 ? -26.040 -21.498 8.033 1.00 81.38 88 SER A N 1
ATOM 641 C CA . SER A 1 88 ? -25.272 -21.987 6.891 1.00 81.38 88 SER A CA 1
ATOM 642 C C . SER A 1 88 ? -23.794 -21.614 7.041 1.00 81.38 88 SER A C 1
ATOM 644 O O . SER A 1 88 ? -23.477 -20.567 7.593 1.00 81.38 88 SER A O 1
ATOM 646 N N . ALA A 1 89 ? -22.890 -22.439 6.501 1.00 77.75 89 ALA A N 1
ATOM 647 C CA . ALA A 1 89 ? -21.449 -22.154 6.523 1.00 77.75 89 ALA A CA 1
ATOM 648 C C . ALA A 1 89 ? -21.072 -20.883 5.732 1.00 77.75 89 ALA A C 1
ATOM 650 O O . ALA A 1 89 ? -20.003 -20.310 5.934 1.00 77.75 89 ALA A O 1
ATOM 651 N N . ASP A 1 90 ? -21.948 -20.450 4.823 1.00 81.56 90 ASP A N 1
ATOM 652 C CA . ASP A 1 90 ? -21.800 -19.204 4.073 1.00 81.56 90 ASP A CA 1
ATOM 653 C C . ASP A 1 90 ? -22.103 -17.973 4.940 1.00 81.56 90 ASP A C 1
ATOM 655 O O . ASP A 1 90 ? -21.598 -16.887 4.662 1.00 81.56 90 ASP A O 1
ATOM 659 N N . ASP A 1 91 ? -22.886 -18.158 6.001 1.00 86.94 91 ASP A N 1
ATOM 660 C CA . ASP A 1 91 ? -23.281 -17.132 6.961 1.00 86.94 91 ASP A CA 1
ATOM 661 C C . ASP A 1 91 ? -22.432 -17.187 8.244 1.00 86.94 91 ASP A C 1
ATOM 663 O O . ASP A 1 91 ? -22.727 -16.483 9.202 1.00 86.94 91 ASP A O 1
ATOM 667 N N . ASP A 1 92 ? -21.387 -18.019 8.307 1.00 92.12 92 ASP A N 1
ATOM 668 C CA . ASP A 1 92 ? -20.519 -18.075 9.485 1.00 92.12 92 ASP A CA 1
ATOM 669 C C . ASP A 1 92 ? -19.875 -16.707 9.759 1.00 92.12 92 ASP A C 1
ATOM 671 O O . ASP A 1 92 ? -19.449 -16.001 8.840 1.00 92.12 92 ASP A O 1
ATOM 675 N N . LEU A 1 93 ? -19.733 -16.360 11.036 1.00 94.19 93 LEU A N 1
ATOM 676 C CA . LEU A 1 93 ? -19.138 -15.104 11.475 1.00 94.19 93 LEU A CA 1
ATOM 677 C C . LEU A 1 93 ? -17.737 -15.349 12.042 1.00 94.19 93 LEU A C 1
ATOM 679 O O . LEU A 1 93 ? -17.533 -16.208 12.904 1.00 94.19 93 LEU A O 1
ATOM 683 N N . LEU A 1 94 ? -16.760 -14.575 11.569 1.00 95.50 94 LEU A N 1
ATOM 684 C CA . LEU A 1 94 ? -15.427 -14.516 12.162 1.00 95.50 94 LEU A CA 1
ATOM 685 C C . LEU A 1 94 ? -15.347 -13.317 13.100 1.00 95.50 94 LEU A C 1
ATOM 687 O O . LEU A 1 94 ? -15.491 -12.177 12.661 1.00 95.50 94 LEU A O 1
ATOM 691 N N . ILE A 1 95 ? -15.050 -13.580 14.370 1.00 95.94 95 ILE A N 1
ATOM 692 C CA . ILE A 1 95 ? -14.922 -12.558 15.409 1.00 95.94 95 ILE A CA 1
ATOM 693 C C . ILE A 1 95 ? -13.494 -12.583 15.941 1.00 95.94 95 ILE A C 1
ATOM 695 O O . ILE A 1 95 ? -13.023 -13.579 16.493 1.00 95.94 95 ILE A O 1
ATOM 699 N N . GLY A 1 96 ? -12.782 -11.478 15.765 1.00 96.00 96 GLY A N 1
ATOM 700 C CA . GLY A 1 96 ? -11.428 -11.297 16.272 1.00 96.00 96 GLY A CA 1
ATOM 701 C C . GLY A 1 96 ? -11.167 -9.832 16.579 1.00 96.00 96 GLY A C 1
ATOM 702 O O . GLY A 1 96 ? -12.026 -9.141 17.119 1.00 96.00 96 GLY A O 1
ATOM 703 N N . ILE A 1 97 ? -9.976 -9.346 16.241 1.00 97.06 97 ILE A N 1
ATOM 704 C CA . ILE A 1 97 ? -9.613 -7.932 16.410 1.00 97.06 97 ILE A CA 1
ATOM 705 C C . ILE A 1 97 ? -9.247 -7.287 15.077 1.00 97.06 97 ILE A C 1
ATOM 707 O O . ILE A 1 97 ? -8.935 -7.973 14.099 1.00 97.06 97 ILE A O 1
ATOM 711 N N . VAL A 1 98 ? -9.251 -5.955 15.053 1.00 98.00 98 VAL A N 1
ATOM 712 C CA . VAL A 1 98 ? -8.919 -5.162 13.862 1.00 98.00 98 VAL A CA 1
ATOM 713 C C . VAL A 1 98 ? -7.528 -5.533 13.315 1.00 98.00 98 VAL A C 1
ATOM 715 O O . VAL A 1 98 ? -6.534 -5.435 14.043 1.00 98.00 98 VAL A O 1
ATOM 718 N N . PRO A 1 99 ? -7.405 -5.919 12.029 1.00 97.69 99 PRO A N 1
ATOM 719 C CA . PRO A 1 99 ? -6.143 -6.356 11.437 1.00 97.69 99 PRO A CA 1
ATOM 720 C C . PRO A 1 99 ? -5.278 -5.170 10.977 1.00 97.69 99 PRO A C 1
ATOM 722 O O . PRO A 1 99 ? -5.071 -4.954 9.780 1.00 97.69 99 PRO A O 1
ATOM 725 N N . THR A 1 100 ? -4.754 -4.391 11.932 1.00 96.00 100 THR A N 1
ATOM 726 C CA . THR A 1 100 ? -4.042 -3.122 11.673 1.00 96.00 100 THR A CA 1
ATOM 727 C C . THR A 1 100 ? -2.920 -3.237 10.648 1.00 96.00 100 THR A C 1
ATOM 729 O O . THR A 1 100 ? -2.839 -2.401 9.755 1.00 96.00 100 THR A O 1
ATOM 732 N N . ARG A 1 101 ? -2.081 -4.276 10.699 1.00 90.62 101 ARG A N 1
ATOM 733 C CA . ARG A 1 101 ? -0.962 -4.431 9.754 1.00 90.62 101 ARG A CA 1
ATOM 734 C C . ARG A 1 101 ? -1.422 -4.838 8.358 1.00 90.62 101 ARG A C 1
ATOM 736 O O . ARG A 1 101 ? -0.812 -4.401 7.388 1.00 90.62 101 ARG A O 1
ATOM 743 N N . THR A 1 102 ? -2.489 -5.633 8.237 1.00 90.38 102 THR A N 1
ATOM 744 C CA . THR A 1 102 ? -3.104 -5.921 6.925 1.00 90.38 102 THR A CA 1
ATOM 745 C C . THR A 1 102 ? -3.742 -4.672 6.326 1.00 90.38 102 THR A C 1
ATOM 747 O O . THR A 1 102 ? -3.638 -4.453 5.125 1.00 90.38 102 THR A O 1
ATOM 750 N N . LEU A 1 103 ? -4.335 -3.823 7.166 1.00 88.12 103 LEU A N 1
ATOM 751 C CA . LEU A 1 103 ? -4.897 -2.529 6.775 1.00 88.12 103 LEU A CA 1
ATOM 752 C C . LEU A 1 103 ? -3.836 -1.435 6.566 1.00 88.12 103 LEU A C 1
ATOM 754 O O . LEU A 1 103 ? -4.185 -0.289 6.294 1.00 88.12 103 LEU A O 1
ATOM 758 N N . ASN A 1 104 ? -2.546 -1.763 6.703 1.00 82.94 104 ASN A N 1
ATOM 759 C CA . ASN A 1 104 ? -1.437 -0.808 6.651 1.00 82.94 104 ASN A CA 1
ATOM 760 C C . ASN A 1 104 ? -1.596 0.374 7.636 1.00 82.94 104 ASN A C 1
ATOM 762 O O . ASN A 1 104 ? -1.199 1.507 7.368 1.00 82.94 104 ASN A O 1
ATOM 766 N N . MET A 1 105 ? -2.185 0.103 8.800 1.00 84.81 105 MET A N 1
ATOM 767 C CA . MET A 1 105 ? -2.360 1.044 9.898 1.00 84.81 105 MET A CA 1
ATOM 768 C C . MET A 1 105 ? -1.336 0.795 11.007 1.00 84.81 105 MET A C 1
ATOM 770 O O . MET A 1 105 ? -0.839 -0.313 11.204 1.00 84.81 105 MET A O 1
ATOM 774 N N . SER A 1 106 ? -1.047 1.836 11.789 1.00 89.44 106 SER A N 1
ATOM 775 C CA . SER A 1 106 ? -0.263 1.680 13.017 1.00 89.44 106 SER A CA 1
ATOM 776 C C . SER A 1 106 ? -1.003 0.785 14.016 1.00 89.44 106 SER A C 1
ATOM 778 O O . SER A 1 106 ? -2.196 0.982 14.246 1.00 89.44 106 SER A O 1
ATOM 780 N N . ASP A 1 107 ? -0.279 -0.112 14.695 1.00 90.56 107 ASP A N 1
ATOM 781 C CA . ASP A 1 107 ? -0.810 -0.985 15.758 1.00 90.56 107 ASP A CA 1
ATOM 782 C C . ASP A 1 107 ? -1.525 -0.201 16.883 1.00 90.56 107 ASP A C 1
ATOM 784 O O . ASP A 1 107 ? -2.347 -0.758 17.604 1.00 90.56 107 ASP A O 1
ATOM 788 N N . ARG A 1 108 ? -1.291 1.119 17.004 1.00 92.75 108 ARG A N 1
ATOM 789 C CA . ARG A 1 108 ? -2.027 1.996 17.932 1.00 92.75 108 ARG A CA 1
ATOM 790 C C . ARG A 1 108 ? -3.540 2.016 17.679 1.00 92.75 108 ARG A C 1
ATOM 792 O O . ARG A 1 108 ? -4.287 2.188 18.632 1.00 92.75 108 ARG A O 1
ATOM 799 N N . TYR A 1 109 ? -3.974 1.858 16.424 1.00 93.19 109 TYR A N 1
ATOM 800 C CA . TYR A 1 109 ? -5.394 1.870 16.041 1.00 93.19 109 TYR A CA 1
ATOM 801 C C . TYR A 1 109 ? -6.128 0.614 16.500 1.00 93.19 109 TYR A C 1
ATOM 803 O O . TYR A 1 109 ? -7.351 0.583 16.509 1.00 93.19 109 TYR A O 1
ATOM 811 N N . MET A 1 110 ? -5.391 -0.407 16.924 1.00 96.06 110 MET A N 1
ATOM 812 C CA . MET A 1 110 ? -5.978 -1.618 17.461 1.00 96.06 110 MET A CA 1
ATOM 813 C C . MET A 1 110 ? -6.543 -1.414 18.867 1.00 96.06 110 MET A C 1
ATOM 815 O O . MET A 1 110 ? -7.338 -2.239 19.301 1.00 96.06 110 MET A O 1
ATOM 819 N N . TYR A 1 111 ? -6.127 -0.361 19.586 1.00 96.31 111 TYR A N 1
ATOM 820 C CA . TYR A 1 111 ? -6.522 -0.125 20.973 1.00 96.31 111 TYR A CA 1
ATOM 821 C C . TYR A 1 111 ? -7.439 1.072 21.119 1.00 96.31 111 TYR A C 1
ATOM 823 O O . TYR A 1 111 ? -7.090 2.166 20.683 1.00 96.31 111 TYR A O 1
ATOM 831 N N . ASP A 1 112 ? -8.543 0.898 21.825 1.00 96.38 112 ASP A N 1
ATOM 832 C CA . ASP A 1 112 ? -9.381 2.013 22.238 1.00 96.38 112 ASP A CA 1
ATOM 833 C C . ASP A 1 112 ? -8.678 2.927 23.276 1.00 96.38 112 ASP A C 1
ATOM 835 O O . ASP A 1 112 ? -7.601 2.602 23.805 1.00 96.38 112 ASP A O 1
ATOM 839 N N . PRO A 1 113 ? -9.260 4.094 23.608 1.00 95.31 113 PRO A N 1
ATOM 840 C CA . PRO A 1 113 ? -8.687 5.015 24.591 1.00 95.31 113 PRO A CA 1
ATOM 841 C C . PRO A 1 113 ? -8.533 4.461 26.017 1.00 95.31 113 PRO A C 1
ATOM 843 O O . PRO A 1 113 ? -7.811 5.066 26.818 1.00 95.31 113 PRO A O 1
ATOM 846 N N . TRP A 1 114 ? -9.182 3.343 26.357 1.00 94.31 114 TRP A N 1
ATOM 847 C CA . TRP A 1 114 ? -9.042 2.671 27.654 1.00 94.31 114 TRP A CA 1
ATOM 848 C C . TRP A 1 114 ? -8.009 1.534 27.616 1.00 94.31 114 TRP A C 1
ATOM 850 O O . TRP A 1 114 ? -7.673 0.961 28.661 1.00 94.31 114 TRP A O 1
ATOM 860 N N . GLY A 1 115 ? -7.414 1.273 26.449 1.00 93.88 115 GLY A N 1
ATOM 861 C CA . GLY A 1 115 ? -6.317 0.332 26.246 1.00 93.88 115 GLY A CA 1
ATOM 862 C C . GLY A 1 115 ? -6.771 -1.108 26.022 1.00 93.88 115 GLY A C 1
ATOM 863 O O . GLY A 1 115 ? -5.987 -2.026 26.277 1.00 93.88 115 GLY A O 1
ATOM 864 N N . SER A 1 116 ? -8.014 -1.309 25.597 1.00 94.56 116 SER A N 1
ATOM 865 C CA . SER A 1 116 ? -8.534 -2.606 25.165 1.00 94.56 116 SER A CA 1
ATOM 866 C C . SER A 1 116 ? -8.469 -2.721 23.649 1.00 94.56 116 SER A C 1
ATOM 868 O O . SER A 1 116 ? -8.464 -1.710 22.952 1.00 94.56 116 SER A O 1
ATOM 870 N N . ARG A 1 117 ? -8.374 -3.941 23.118 1.00 95.81 117 ARG A N 1
ATOM 871 C CA . ARG A 1 117 ? -8.361 -4.150 21.666 1.00 95.81 117 ARG A CA 1
ATOM 872 C C . ARG A 1 117 ? -9.773 -3.992 21.094 1.00 95.81 117 ARG A C 1
ATOM 874 O O . ARG A 1 117 ? -10.721 -4.501 21.687 1.00 95.81 117 ARG A O 1
ATOM 881 N N . ILE A 1 118 ? -9.893 -3.328 19.947 1.00 97.75 118 ILE A N 1
ATOM 882 C CA . ILE A 1 118 ? -11.159 -3.172 19.219 1.00 97.75 118 ILE A CA 1
ATOM 883 C C . ILE A 1 118 ? -11.507 -4.506 18.560 1.00 97.75 118 ILE A C 1
ATOM 885 O O . ILE A 1 118 ? -10.689 -5.069 17.820 1.00 97.75 118 ILE A O 1
ATOM 889 N N . SER A 1 119 ? -12.708 -5.006 18.849 1.00 97.06 119 SER A N 1
ATOM 890 C CA . SER A 1 119 ? -13.212 -6.252 18.270 1.00 97.06 119 SER A CA 1
ATOM 891 C C . SER A 1 119 ? -13.732 -5.999 16.863 1.00 97.06 119 SER A C 1
ATOM 893 O O . SER A 1 119 ? -14.246 -4.921 16.572 1.00 97.06 119 SER A O 1
ATOM 895 N N . TYR A 1 120 ? -13.549 -6.981 15.990 1.00 97.69 120 TYR A N 1
ATOM 896 C CA . TYR A 1 120 ? -13.943 -6.923 14.591 1.00 97.69 120 TYR A CA 1
ATOM 897 C C . TYR A 1 120 ? -14.654 -8.220 14.217 1.00 97.69 120 TYR A C 1
ATOM 899 O O . TYR A 1 120 ? -14.044 -9.295 14.266 1.00 97.69 120 TYR A O 1
ATOM 907 N N . SER A 1 121 ? -15.926 -8.084 13.856 1.00 96.50 121 SER A N 1
ATOM 908 C CA . SER A 1 121 ? -16.812 -9.167 13.435 1.00 96.50 121 SER A CA 1
ATOM 909 C C . SER A 1 121 ? -17.092 -9.022 11.946 1.00 96.50 121 SER A C 1
ATOM 911 O O . SER A 1 121 ? -17.440 -7.931 11.495 1.00 96.50 121 SER A O 1
ATOM 913 N N . VAL A 1 122 ? -16.929 -10.093 11.171 1.00 96.25 122 VAL A N 1
ATOM 914 C CA . VAL A 1 122 ? -17.114 -10.072 9.713 1.00 96.25 122 VAL A CA 1
ATOM 915 C C . VAL A 1 122 ? -17.685 -11.386 9.201 1.00 96.25 122 VAL A C 1
ATOM 917 O O . VAL A 1 122 ? -17.263 -12.462 9.634 1.00 96.25 122 VAL A O 1
ATOM 920 N N . ILE A 1 123 ? -18.622 -11.305 8.254 1.00 94.19 123 ILE A N 1
ATOM 921 C CA . ILE A 1 123 ? -19.165 -12.489 7.580 1.00 94.19 123 ILE A CA 1
ATOM 922 C C . ILE A 1 123 ? -18.018 -13.215 6.868 1.00 94.19 123 ILE A C 1
ATOM 924 O O . ILE A 1 123 ? -17.359 -12.659 5.985 1.00 94.19 123 ILE A O 1
ATOM 928 N N . ASN A 1 124 ? -17.787 -14.474 7.232 1.00 92.56 124 ASN A N 1
ATOM 929 C CA . ASN A 1 124 ? -16.659 -15.282 6.775 1.00 92.56 124 ASN A CA 1
ATOM 930 C C . ASN A 1 124 ? -16.601 -15.380 5.246 1.00 92.56 124 ASN A C 1
ATOM 932 O O . ASN A 1 124 ? -15.523 -15.347 4.653 1.00 92.56 124 ASN A O 1
ATOM 936 N N . LYS A 1 125 ? -17.759 -15.454 4.578 1.00 91.50 125 LYS A N 1
ATOM 937 C CA . LYS A 1 125 ? -17.819 -15.524 3.115 1.00 91.50 125 LYS A CA 1
ATOM 938 C C . LYS A 1 125 ? -17.359 -14.237 2.427 1.00 91.50 125 LYS A C 1
ATOM 940 O O . LYS A 1 125 ? -16.728 -14.309 1.374 1.00 91.50 125 LYS A O 1
ATOM 945 N N . LEU A 1 126 ? -17.588 -13.085 3.057 1.00 93.19 126 LEU A N 1
ATOM 946 C CA . LEU A 1 126 ? -17.170 -11.775 2.553 1.00 93.19 126 LEU A CA 1
ATOM 947 C C . LEU A 1 126 ? -15.697 -11.460 2.842 1.00 93.19 126 LEU A C 1
ATOM 949 O O . LEU A 1 126 ? -15.155 -10.522 2.254 1.00 93.19 126 LEU A O 1
ATOM 953 N N . ALA A 1 127 ? -15.057 -12.208 3.746 1.00 93.75 127 ALA A N 1
ATOM 954 C CA . ALA A 1 127 ? -13.689 -11.965 4.180 1.00 93.75 127 ALA A CA 1
ATOM 955 C C . ALA A 1 127 ? -12.666 -12.860 3.456 1.00 93.75 127 ALA A C 1
ATOM 957 O O . ALA A 1 127 ? -12.934 -14.027 3.169 1.00 93.75 127 ALA A O 1
ATOM 958 N N . GLY A 1 128 ? -11.475 -12.325 3.165 1.00 89.62 128 GLY A N 1
ATOM 959 C CA . GLY A 1 128 ? -10.461 -13.028 2.373 1.00 89.62 128 GLY A CA 1
ATOM 960 C C . GLY A 1 128 ? -9.002 -12.703 2.706 1.00 89.62 128 GLY A C 1
ATOM 961 O O . GLY A 1 128 ? -8.672 -11.834 3.517 1.00 89.62 128 GLY A O 1
ATOM 962 N N . THR A 1 129 ? -8.102 -13.427 2.034 1.00 81.75 129 THR A N 1
ATOM 963 C CA . THR A 1 129 ? -6.656 -13.144 1.983 1.00 81.75 129 THR A CA 1
ATOM 964 C C . THR A 1 129 ? -6.209 -12.998 0.526 1.00 81.75 129 THR A C 1
ATOM 966 O O . THR A 1 129 ? -6.902 -13.500 -0.354 1.00 81.75 129 THR A O 1
ATOM 969 N N . PRO A 1 130 ? -5.034 -12.403 0.236 1.00 68.12 130 PRO A N 1
ATOM 970 C CA . PRO A 1 130 ? -4.568 -12.219 -1.145 1.00 68.12 130 PRO A CA 1
ATOM 971 C C . PRO A 1 130 ? -4.426 -13.509 -1.967 1.00 68.12 130 PRO A C 1
ATOM 973 O O . PRO A 1 130 ? -4.351 -13.458 -3.190 1.00 68.12 130 PRO A O 1
ATOM 976 N N . SER A 1 131 ? -4.354 -14.670 -1.312 1.00 70.25 131 SER A N 1
ATOM 977 C CA . SER A 1 131 ? -4.343 -15.980 -1.970 1.00 70.25 131 SER A CA 1
ATOM 978 C C . SER A 1 131 ? -5.727 -16.485 -2.390 1.00 70.25 131 SER A C 1
ATOM 980 O O . SER A 1 131 ? -5.804 -17.511 -3.061 1.00 70.25 131 SER A O 1
ATOM 982 N N . ASP A 1 132 ? -6.805 -15.810 -1.988 1.00 69.31 132 ASP A N 1
ATOM 983 C CA . ASP A 1 132 ? -8.181 -16.259 -2.180 1.00 69.31 132 ASP A CA 1
ATOM 984 C C . ASP A 1 132 ? -8.838 -15.548 -3.376 1.00 69.31 132 ASP A C 1
ATOM 986 O O . ASP A 1 132 ? -9.477 -14.502 -3.258 1.00 69.31 132 ASP A O 1
ATOM 990 N N . THR A 1 133 ? -8.633 -16.106 -4.571 1.00 63.84 133 THR A N 1
ATOM 991 C CA . THR A 1 133 ? -9.056 -15.499 -5.844 1.00 63.84 133 THR A CA 1
ATOM 992 C C . THR A 1 133 ? -10.567 -15.536 -6.093 1.00 63.84 133 THR A C 1
ATOM 994 O O . THR A 1 133 ? -11.023 -14.929 -7.058 1.00 63.84 133 THR A O 1
ATOM 997 N N . THR A 1 134 ? -11.355 -16.256 -5.286 1.00 72.00 134 THR A N 1
ATOM 998 C CA . THR A 1 134 ? -12.813 -16.381 -5.486 1.00 72.00 134 THR A CA 1
ATOM 999 C C . THR A 1 134 ? -13.619 -15.317 -4.743 1.00 72.00 134 THR A C 1
ATOM 1001 O O . THR A 1 134 ? -14.794 -15.120 -5.046 1.00 72.00 134 THR A O 1
ATOM 1004 N N . ARG A 1 135 ? -12.989 -14.579 -3.820 1.00 79.56 135 ARG A N 1
ATOM 1005 C CA . ARG A 1 135 ? -13.702 -13.709 -2.872 1.00 79.56 135 ARG A CA 1
ATOM 1006 C C . ARG A 1 135 ? -14.317 -12.459 -3.470 1.00 79.56 135 ARG A C 1
ATOM 1008 O O . ARG A 1 135 ? -15.306 -11.986 -2.931 1.00 79.56 135 ARG A O 1
ATOM 1015 N N . VAL A 1 136 ? -13.801 -11.976 -4.597 1.00 73.62 136 VAL A N 1
ATOM 1016 C CA . VAL A 1 136 ? -14.431 -10.867 -5.331 1.00 73.62 136 VAL A CA 1
ATOM 1017 C C . VAL A 1 136 ? -15.834 -11.265 -5.789 1.00 73.62 136 VAL A C 1
ATOM 1019 O O . VAL A 1 136 ? -16.804 -10.558 -5.535 1.00 73.62 136 VAL A O 1
ATOM 1022 N N . ALA A 1 137 ? -15.957 -12.455 -6.383 1.00 77.31 137 ALA A N 1
ATOM 1023 C CA . ALA A 1 137 ? -17.241 -12.972 -6.836 1.00 77.31 137 ALA A CA 1
ATOM 1024 C C . ALA A 1 137 ? -18.173 -13.291 -5.660 1.00 77.31 137 ALA A C 1
ATOM 1026 O O . ALA A 1 137 ? -19.372 -13.032 -5.760 1.00 77.31 137 ALA A O 1
ATOM 1027 N N . ASP A 1 138 ? -17.641 -13.820 -4.553 1.00 82.94 138 ASP A N 1
ATOM 1028 C CA . ASP A 1 138 ? -18.433 -14.035 -3.339 1.00 82.94 138 ASP A CA 1
ATOM 1029 C C . ASP A 1 138 ? -18.968 -12.705 -2.802 1.00 82.94 138 ASP A C 1
ATOM 1031 O O . ASP A 1 138 ? -20.158 -12.597 -2.543 1.00 82.94 138 ASP A O 1
ATOM 1035 N N . PHE A 1 139 ? -18.139 -11.667 -2.708 1.00 83.81 139 PHE A N 1
ATOM 1036 C CA . PHE A 1 139 ? -18.552 -10.356 -2.214 1.00 83.81 139 PHE A CA 1
ATOM 1037 C C . PHE A 1 139 ? -19.647 -9.711 -3.083 1.00 83.81 139 PHE A C 1
ATOM 1039 O O . PHE A 1 139 ? -20.657 -9.215 -2.569 1.00 83.81 139 PHE A O 1
ATOM 1046 N N . GLU A 1 140 ? -19.493 -9.766 -4.408 1.00 81.75 140 GLU A N 1
ATOM 1047 C CA . GLU A 1 140 ? -20.464 -9.236 -5.374 1.00 81.75 140 GLU A CA 1
ATOM 1048 C C . GLU A 1 140 ? -21.794 -9.999 -5.372 1.00 81.75 140 GLU A C 1
ATOM 1050 O O . GLU A 1 140 ? -22.850 -9.381 -5.485 1.00 81.75 140 GLU A O 1
ATOM 1055 N N . ASN A 1 141 ? -21.758 -11.326 -5.210 1.00 85.56 141 ASN A N 1
ATOM 1056 C CA . ASN A 1 141 ? -22.936 -12.188 -5.365 1.00 85.56 141 ASN A CA 1
ATOM 1057 C C . ASN A 1 141 ? -23.501 -12.721 -4.043 1.00 85.56 141 ASN A C 1
ATOM 1059 O O . ASN A 1 141 ? -24.474 -13.477 -4.051 1.00 85.56 141 ASN A O 1
ATOM 1063 N N . TYR A 1 142 ? -22.906 -12.354 -2.907 1.00 88.38 142 TYR A N 1
ATOM 1064 C CA . TYR A 1 142 ? -23.363 -12.797 -1.598 1.00 88.38 142 TYR A CA 1
ATOM 1065 C C . TYR A 1 142 ? -24.833 -12.439 -1.370 1.00 88.38 142 TYR A C 1
ATOM 1067 O O . TYR A 1 142 ? -25.263 -11.299 -1.570 1.00 88.38 142 TYR A O 1
ATOM 1075 N N . THR A 1 143 ? -25.589 -13.436 -0.932 1.00 85.06 143 THR A N 1
ATOM 1076 C CA . THR A 1 143 ? -26.975 -13.319 -0.493 1.00 85.06 143 THR A CA 1
ATOM 1077 C C . THR A 1 143 ? -27.144 -14.237 0.707 1.00 85.06 143 THR A C 1
ATOM 1079 O O . THR A 1 143 ? -26.463 -15.257 0.808 1.00 85.06 143 THR A O 1
ATOM 1082 N N . THR A 1 144 ? -28.051 -13.884 1.609 1.00 83.94 144 THR A N 1
ATOM 1083 C CA . THR A 1 144 ? -28.403 -14.725 2.754 1.00 83.94 144 THR A CA 1
ATOM 1084 C C . THR A 1 144 ? -29.910 -14.923 2.804 1.00 83.94 144 THR A C 1
ATOM 1086 O O . THR A 1 144 ? -30.683 -14.070 2.363 1.00 83.94 144 THR A O 1
ATOM 1089 N N . THR A 1 145 ? -30.339 -16.066 3.337 1.00 80.69 145 THR A N 1
ATOM 1090 C CA . THR A 1 145 ? -31.755 -16.343 3.614 1.00 80.69 145 THR A CA 1
ATOM 1091 C C . THR A 1 145 ? -32.154 -15.973 5.042 1.00 80.69 145 THR A C 1
ATOM 1093 O O . THR A 1 145 ? -33.319 -16.138 5.406 1.00 80.69 145 THR A O 1
ATOM 1096 N N . LEU A 1 146 ? -31.204 -15.518 5.868 1.00 78.25 146 LEU A N 1
ATOM 1097 C CA . LEU A 1 146 ? -31.460 -15.127 7.250 1.00 78.25 146 LEU A CA 1
ATOM 1098 C C . LEU A 1 146 ? -32.254 -13.821 7.303 1.00 78.25 146 LEU A C 1
ATOM 1100 O O . LEU A 1 146 ? -31.783 -12.754 6.920 1.00 78.25 146 LEU A O 1
ATOM 1104 N N . THR A 1 147 ? -33.474 -13.910 7.829 1.00 70.06 147 THR A N 1
ATOM 1105 C CA . THR A 1 147 ? -34.417 -12.788 7.924 1.00 70.06 147 THR A CA 1
ATOM 1106 C C . THR A 1 147 ? -34.102 -11.808 9.047 1.00 70.06 147 THR A C 1
ATOM 1108 O O . THR A 1 147 ? -34.874 -10.885 9.235 1.00 70.06 147 THR A O 1
ATOM 1111 N N . ASN A 1 148 ? -33.029 -12.009 9.812 1.00 70.12 148 ASN A N 1
ATOM 1112 C CA . ASN A 1 148 ? -32.554 -11.058 10.823 1.00 70.12 148 ASN A CA 1
ATOM 1113 C C . ASN A 1 148 ? -31.157 -10.508 10.467 1.00 70.12 148 ASN A C 1
ATOM 1115 O O . ASN A 1 148 ? -30.555 -9.814 11.277 1.00 70.12 148 ASN A O 1
ATOM 1119 N N . GLY A 1 149 ? -30.647 -10.815 9.265 1.00 77.81 149 GLY A N 1
ATOM 1120 C CA . GLY A 1 149 ? -29.240 -10.615 8.919 1.00 77.81 149 GLY A CA 1
ATOM 1121 C C . GLY A 1 149 ? -28.327 -11.677 9.543 1.00 77.81 149 GLY A C 1
ATOM 1122 O O . GLY A 1 149 ? -28.775 -12.511 10.324 1.00 77.81 149 GLY A O 1
ATOM 1123 N N . VAL A 1 150 ? -27.052 -11.666 9.144 1.00 87.31 150 VAL A N 1
ATOM 1124 C CA . VAL A 1 150 ? -25.993 -12.492 9.761 1.00 87.31 150 VAL A CA 1
ATOM 1125 C C . VAL A 1 150 ? -25.383 -11.799 10.970 1.00 87.31 150 VAL A C 1
ATOM 1127 O O . VAL A 1 150 ? -24.976 -12.457 11.908 1.00 87.31 150 VAL A O 1
ATOM 1130 N N . ILE A 1 151 ? -25.285 -10.471 10.923 1.00 92.38 151 ILE A N 1
ATOM 1131 C CA . ILE A 1 151 ? -24.923 -9.630 12.061 1.00 92.38 151 ILE A CA 1
ATOM 1132 C C . ILE A 1 151 ? -26.160 -8.784 12.353 1.00 92.38 151 ILE A C 1
ATOM 1134 O O . ILE A 1 151 ? -26.573 -7.974 11.518 1.00 92.38 151 ILE A O 1
ATOM 1138 N N . ALA A 1 152 ? -26.770 -9.011 13.509 1.00 91.75 152 ALA A N 1
ATOM 1139 C CA . ALA A 1 152 ? -28.046 -8.445 13.910 1.00 91.75 152 ALA A CA 1
ATOM 1140 C C . ALA A 1 152 ? -27.805 -7.212 14.797 1.00 91.75 152 ALA A C 1
ATOM 1142 O O . ALA A 1 152 ? -27.602 -7.334 16.005 1.00 91.75 152 ALA A O 1
ATOM 1143 N N . ILE A 1 153 ? -27.833 -6.017 14.197 1.00 92.50 153 ILE A N 1
ATOM 1144 C CA . ILE A 1 153 ? -27.674 -4.757 14.938 1.00 92.50 153 ILE A CA 1
ATOM 1145 C C . ILE A 1 153 ? -29.009 -4.354 15.564 1.00 92.50 153 ILE A C 1
ATOM 1147 O O . ILE A 1 153 ? -29.984 -4.092 14.854 1.00 92.50 153 ILE A O 1
ATOM 1151 N N . GLN A 1 154 ? -29.039 -4.266 16.889 1.00 92.50 154 GLN A N 1
ATOM 1152 C CA . GLN A 1 154 ? -30.223 -3.956 17.683 1.00 92.50 154 GLN A CA 1
ATOM 1153 C C . GLN A 1 154 ? -30.064 -2.639 18.446 1.00 92.50 154 GLN A C 1
ATOM 1155 O O . GLN A 1 154 ? -28.970 -2.277 18.865 1.00 92.50 154 GLN A O 1
ATOM 1160 N N . ASP A 1 155 ? -31.170 -1.931 18.665 1.00 90.19 155 ASP A N 1
ATOM 1161 C CA . ASP A 1 155 ? -31.212 -0.809 19.598 1.00 90.19 155 ASP A CA 1
ATOM 1162 C C . ASP A 1 155 ? -31.249 -1.298 21.062 1.00 90.19 155 ASP A C 1
ATOM 1164 O O . ASP A 1 155 ? -31.387 -2.488 21.351 1.00 90.19 155 ASP A O 1
ATOM 1168 N N . ALA A 1 156 ? -31.188 -0.370 22.022 1.00 86.81 156 ALA A N 1
ATOM 1169 C CA . ALA A 1 156 ? -31.253 -0.689 23.456 1.00 86.81 156 ALA A CA 1
ATOM 1170 C C . ALA A 1 156 ? -32.559 -1.386 23.908 1.00 86.81 156 ALA A C 1
ATOM 1172 O O . ALA A 1 156 ? -32.646 -1.858 25.041 1.00 86.81 156 ALA A O 1
ATOM 1173 N N . ALA A 1 157 ? -33.600 -1.402 23.072 1.00 87.19 157 ALA A N 1
ATOM 1174 C CA . ALA A 1 157 ? -34.861 -2.088 23.334 1.00 87.19 157 ALA A CA 1
ATOM 1175 C C . ALA A 1 157 ? -34.938 -3.468 22.647 1.00 87.19 157 ALA A C 1
ATOM 1177 O O . ALA A 1 157 ? -35.966 -4.139 22.771 1.00 87.19 157 ALA A O 1
ATOM 1178 N N . GLY A 1 158 ? -33.873 -3.894 21.957 1.00 87.06 158 GLY A N 1
ATOM 1179 C CA . GLY A 1 158 ? -33.798 -5.156 21.220 1.00 87.06 158 GLY A CA 1
ATOM 1180 C C . GLY A 1 158 ? -34.465 -5.111 19.842 1.00 87.06 158 GLY A C 1
ATOM 1181 O O . GLY A 1 158 ? -34.719 -6.156 19.242 1.00 87.06 158 GLY A O 1
ATOM 1182 N N . ASN A 1 159 ? -34.805 -3.923 19.326 1.00 88.38 159 ASN A N 1
ATOM 1183 C CA . ASN A 1 159 ? -35.357 -3.804 17.978 1.00 88.38 159 ASN A CA 1
ATOM 1184 C C . ASN A 1 159 ? -34.222 -3.762 16.955 1.00 88.38 159 ASN A C 1
ATOM 1186 O O . ASN A 1 159 ? -33.269 -3.007 17.120 1.00 88.38 159 ASN A O 1
ATOM 1190 N N . GLN A 1 160 ? -34.359 -4.504 15.858 1.00 87.50 160 GLN A N 1
ATOM 1191 C CA . GLN A 1 160 ? -33.413 -4.448 14.741 1.00 87.50 160 GLN A CA 1
ATOM 1192 C C . GLN A 1 160 ? -33.356 -3.036 14.136 1.00 87.50 160 GLN A C 1
ATOM 1194 O O . GLN A 1 160 ? -34.385 -2.474 13.751 1.00 87.50 160 GLN A O 1
ATOM 1199 N N . MET A 1 161 ? -32.150 -2.479 14.032 1.00 85.44 161 MET A N 1
ATOM 1200 C CA . MET A 1 161 ? -31.897 -1.162 13.436 1.00 85.44 161 MET A CA 1
ATOM 1201 C C . MET A 1 161 ? -31.754 -1.228 11.915 1.00 85.44 161 MET A C 1
ATOM 1203 O O . MET A 1 161 ? -32.021 -0.245 11.223 1.00 85.44 161 MET A O 1
ATOM 1207 N N . VAL A 1 162 ? -31.369 -2.391 11.387 1.00 78.69 162 VAL A N 1
ATOM 1208 C CA . VAL A 1 162 ? -31.272 -2.647 9.951 1.00 78.69 162 VAL A CA 1
ATOM 1209 C C . VAL A 1 162 ? -32.452 -3.509 9.537 1.00 78.69 162 VAL A C 1
ATOM 1211 O O . VAL A 1 162 ? -32.622 -4.627 10.017 1.00 78.69 162 VAL A O 1
ATOM 1214 N N . ALA A 1 163 ? -33.299 -2.975 8.655 1.00 68.00 163 ALA A N 1
ATOM 1215 C CA . ALA A 1 163 ? -34.403 -3.746 8.105 1.00 68.00 163 ALA A CA 1
ATOM 1216 C C . ALA A 1 163 ? -33.831 -4.933 7.306 1.00 68.00 163 ALA A C 1
ATOM 1218 O O . ALA A 1 163 ? -33.011 -4.707 6.409 1.00 68.00 163 ALA A O 1
ATOM 1219 N N . PRO A 1 164 ? -34.239 -6.175 7.611 1.00 59.69 164 PRO A N 1
ATOM 1220 C CA . PRO A 1 164 ? -33.660 -7.361 7.005 1.00 59.69 164 PRO A CA 1
ATOM 1221 C C . PRO A 1 164 ? -34.201 -7.551 5.588 1.00 59.69 164 PRO A C 1
ATOM 1223 O O . PRO A 1 164 ? -35.168 -8.273 5.343 1.00 59.69 164 PRO A O 1
ATOM 1226 N N . GLU A 1 165 ? -33.572 -6.874 4.641 1.00 65.44 165 GLU A N 1
ATOM 1227 C CA . GLU A 1 165 ? -33.728 -7.136 3.217 1.00 65.44 165 GLU A CA 1
ATOM 1228 C C . GLU A 1 165 ? -32.512 -7.925 2.727 1.00 65.44 165 GLU A C 1
ATOM 1230 O O . GLU A 1 165 ? -31.405 -7.754 3.236 1.00 65.44 165 GLU A O 1
ATOM 1235 N N . THR A 1 166 ? -32.692 -8.787 1.723 1.00 62.59 166 THR A N 1
ATOM 1236 C CA . THR A 1 166 ? -31.650 -9.709 1.226 1.00 62.59 166 THR A CA 1
ATOM 1237 C C . THR A 1 166 ? -30.356 -9.023 0.775 1.00 62.59 166 THR A C 1
ATOM 1239 O O . THR A 1 166 ? -29.324 -9.682 0.682 1.00 62.59 166 THR A O 1
ATOM 1242 N N . GLU A 1 167 ? -30.399 -7.718 0.496 1.00 62.66 167 GLU A N 1
ATOM 1243 C CA . GLU A 1 167 ? -29.246 -6.915 0.067 1.00 62.66 167 GLU A CA 1
ATOM 1244 C C . GLU A 1 167 ? -28.723 -5.957 1.152 1.00 62.66 167 GLU A C 1
ATOM 1246 O O . GLU A 1 167 ? -27.596 -5.474 1.044 1.00 62.66 167 GLU A O 1
ATOM 1251 N N . ASN A 1 168 ? -29.484 -5.721 2.226 1.00 77.12 168 ASN A N 1
ATOM 1252 C CA . ASN A 1 168 ? -29.116 -4.802 3.305 1.00 77.12 168 ASN A CA 1
ATOM 1253 C C . ASN A 1 168 ? -28.593 -5.558 4.537 1.00 77.12 168 ASN A C 1
ATOM 1255 O O . ASN A 1 168 ? -29.061 -5.375 5.656 1.00 77.12 168 ASN A O 1
ATOM 1259 N N . VAL A 1 169 ? -27.641 -6.464 4.312 1.00 87.94 169 VAL A N 1
ATOM 1260 C CA . VAL A 1 169 ? -27.010 -7.265 5.371 1.00 87.94 169 VAL A CA 1
ATOM 1261 C C . VAL A 1 169 ? -25.834 -6.490 5.952 1.00 87.94 169 VAL A C 1
ATOM 1263 O O . VAL A 1 169 ? -25.037 -5.935 5.197 1.00 87.94 169 VAL A O 1
ATOM 1266 N N . VAL A 1 170 ? -25.680 -6.472 7.275 1.00 93.00 170 VAL A N 1
ATOM 1267 C CA . VAL A 1 170 ? -24.482 -5.913 7.916 1.00 93.00 170 VAL A CA 1
ATOM 1268 C C . VAL A 1 170 ? -23.291 -6.823 7.632 1.00 93.00 170 VAL A C 1
ATOM 1270 O O . VAL A 1 170 ? -23.288 -7.991 8.006 1.00 93.00 170 VAL A O 1
ATOM 1273 N N . ALA A 1 171 ? -22.297 -6.296 6.917 1.00 94.00 171 ALA A N 1
ATOM 1274 C CA . ALA A 1 171 ? -21.166 -7.074 6.421 1.00 94.00 171 ALA A CA 1
ATOM 1275 C C . ALA A 1 171 ? -20.058 -7.217 7.470 1.00 94.00 171 ALA A C 1
ATOM 1277 O O . ALA A 1 171 ? -19.401 -8.259 7.553 1.00 94.00 171 ALA A O 1
ATOM 1278 N N . TYR A 1 172 ? -19.849 -6.160 8.259 1.00 96.88 172 TYR A N 1
ATOM 1279 C CA . TYR A 1 172 ? -18.936 -6.165 9.392 1.00 96.88 172 TYR A CA 1
ATOM 1280 C C . TYR A 1 172 ? -19.371 -5.180 10.482 1.00 96.88 172 TYR A C 1
ATOM 1282 O O . TYR A 1 172 ? -20.078 -4.205 10.210 1.00 96.88 172 TYR A O 1
ATOM 1290 N N . ALA A 1 173 ? -18.875 -5.412 11.698 1.00 97.38 173 ALA A N 1
ATOM 1291 C CA . ALA A 1 173 ? -19.016 -4.518 12.841 1.00 97.38 173 ALA A CA 1
ATOM 1292 C C . ALA A 1 173 ? -17.694 -4.382 13.618 1.00 97.38 173 ALA A C 1
ATOM 1294 O O . ALA A 1 173 ? -16.877 -5.305 13.681 1.00 97.38 173 ALA A O 1
ATOM 1295 N N . LEU A 1 174 ? -17.494 -3.208 14.207 1.00 97.88 174 LEU A N 1
ATOM 1296 C CA . LEU A 1 174 ? -16.407 -2.835 15.100 1.00 97.88 174 LEU A CA 1
ATOM 1297 C C . LEU A 1 174 ? -16.990 -2.529 16.474 1.00 97.88 174 LEU A C 1
ATOM 1299 O O . LEU A 1 174 ? -17.949 -1.767 16.571 1.00 97.88 174 LEU A O 1
ATOM 1303 N N . ILE A 1 175 ? -16.376 -3.066 17.526 1.00 96.81 175 ILE A N 1
ATOM 1304 C CA . ILE A 1 175 ? -16.818 -2.845 18.908 1.00 96.81 175 ILE A CA 1
ATOM 1305 C C . ILE A 1 175 ? -15.628 -2.381 19.746 1.00 96.81 175 ILE A C 1
ATOM 1307 O O . ILE A 1 175 ? -14.623 -3.091 19.887 1.00 96.81 175 ILE A O 1
ATOM 1311 N N . SER A 1 176 ? -15.738 -1.182 20.320 1.00 96.25 176 SER A N 1
ATOM 1312 C CA . SER A 1 176 ? -14.936 -0.793 21.479 1.00 96.25 176 SER A CA 1
ATOM 1313 C C . SER A 1 176 ? -15.747 -1.069 22.729 1.00 96.25 176 SER A C 1
ATOM 1315 O O . SER A 1 176 ? -16.796 -0.472 22.916 1.00 96.25 176 SER A O 1
ATOM 1317 N N . HIS A 1 177 ? -15.204 -1.917 23.594 1.00 93.50 177 HIS A N 1
ATOM 1318 C CA . HIS A 1 177 ? -15.804 -2.353 24.861 1.00 93.50 177 HIS A CA 1
ATOM 1319 C C . HIS A 1 177 ? -15.680 -1.321 25.997 1.00 93.50 177 HIS A C 1
ATOM 1321 O O . HIS A 1 177 ? -15.699 -1.646 27.184 1.00 93.50 177 HIS A O 1
ATOM 1327 N N . GLY A 1 178 ? -15.383 -0.073 25.636 1.00 92.19 178 GLY A N 1
ATOM 1328 C CA . GLY A 1 178 ? -15.365 1.049 26.555 1.00 92.19 178 GLY A CA 1
ATOM 1329 C C . GLY A 1 178 ? -14.473 0.908 27.795 1.00 92.19 178 GLY A C 1
ATOM 1330 O O . GLY A 1 178 ? -13.379 0.332 27.811 1.00 92.19 178 GLY A O 1
ATOM 1331 N N . LYS A 1 179 ? -14.946 1.541 28.868 1.00 90.31 179 LYS A N 1
ATOM 1332 C CA . LYS A 1 179 ? -14.207 1.752 30.117 1.00 90.31 179 LYS A CA 1
ATOM 1333 C C . LYS A 1 179 ? -14.118 0.512 30.998 1.00 90.31 179 LYS A C 1
ATOM 1335 O O . LYS A 1 179 ? -13.127 0.368 31.722 1.00 90.31 179 LYS A O 1
ATOM 1340 N N . ASP A 1 180 ? -15.141 -0.333 30.987 1.00 87.62 180 ASP A N 1
ATOM 1341 C CA . ASP A 1 180 ? -15.221 -1.533 31.820 1.00 87.62 180 ASP A CA 1
ATOM 1342 C C . ASP A 1 180 ? -14.607 -2.769 31.143 1.00 87.62 180 ASP A C 1
ATOM 1344 O O . ASP A 1 180 ? -14.182 -3.693 31.842 1.00 87.62 180 ASP A O 1
ATOM 1348 N N . LYS A 1 181 ? -14.412 -2.701 29.817 1.00 90.81 181 LYS A N 1
ATOM 1349 C CA . LYS A 1 181 ? -13.586 -3.603 29.007 1.00 90.81 181 LYS A CA 1
ATOM 1350 C C . LYS A 1 181 ? -14.112 -5.028 28.918 1.00 90.81 181 LYS A C 1
ATOM 1352 O O . LYS A 1 181 ? -13.350 -5.914 28.532 1.00 90.81 181 LYS A O 1
ATOM 1357 N N . LYS A 1 182 ? -15.350 -5.289 29.318 1.00 89.06 182 LYS A N 1
ATOM 1358 C CA . LYS A 1 182 ? -15.934 -6.633 29.235 1.00 89.06 182 LYS A CA 1
ATOM 1359 C C . LYS A 1 182 ? -16.011 -7.074 27.783 1.00 89.06 182 LYS A C 1
ATOM 1361 O O . LYS A 1 182 ? -16.197 -6.246 26.921 1.00 89.06 182 LYS A O 1
ATOM 1366 N N . GLY A 1 183 ? -15.776 -8.348 27.496 1.00 88.81 183 GLY A N 1
ATOM 1367 C CA . GLY A 1 183 ? -15.653 -8.857 26.124 1.00 88.81 183 GLY A CA 1
ATOM 1368 C C . GLY A 1 183 ? -14.342 -8.486 25.431 1.00 88.81 183 GLY A C 1
ATOM 1369 O O . GLY A 1 183 ? -13.941 -9.136 24.467 1.00 88.81 183 GLY A O 1
ATOM 1370 N N . ALA A 1 184 ? -13.606 -7.498 25.942 1.00 91.88 184 ALA A N 1
ATOM 1371 C CA . ALA A 1 184 ? -12.410 -7.007 25.290 1.00 91.88 184 ALA A CA 1
ATOM 1372 C C . ALA A 1 184 ? -11.184 -7.875 25.558 1.00 91.88 184 ALA A C 1
ATOM 1374 O O . ALA A 1 184 ? -10.941 -8.362 26.668 1.00 91.88 184 ALA A O 1
ATOM 1375 N N . PHE A 1 185 ? -10.319 -7.956 24.552 1.00 92.56 185 PHE A N 1
ATOM 1376 C CA . PHE A 1 185 ? -8.969 -8.464 24.740 1.00 92.56 185 PHE A CA 1
ATOM 1377 C C . PHE A 1 185 ? -8.069 -7.373 25.335 1.00 92.56 185 PHE A C 1
ATOM 1379 O O . PHE A 1 185 ? -8.066 -6.234 24.851 1.00 92.56 185 PHE A O 1
ATOM 1386 N N . PRO A 1 186 ? -7.261 -7.687 26.363 1.00 90.62 186 PRO A N 1
ATOM 1387 C CA . PRO A 1 186 ? -6.350 -6.713 26.942 1.00 90.62 186 PRO A CA 1
ATOM 1388 C C . PRO A 1 186 ? -5.224 -6.366 25.958 1.00 90.62 186 PRO A C 1
ATOM 1390 O O . PRO A 1 186 ? -4.801 -7.177 25.130 1.00 90.62 186 PRO A O 1
ATOM 1393 N N . ARG A 1 187 ? -4.672 -5.152 26.071 1.00 89.19 187 ARG A N 1
ATOM 1394 C CA . ARG A 1 187 ? -3.489 -4.754 25.293 1.00 89.19 187 ARG A CA 1
ATOM 1395 C C . ARG A 1 187 ? -2.303 -5.688 25.528 1.00 89.19 187 ARG A C 1
ATOM 1397 O O . ARG A 1 187 ? -1.736 -6.222 24.575 1.00 89.19 187 ARG A O 1
ATOM 1404 N N . GLN A 1 188 ? -1.948 -5.885 26.796 1.00 81.06 188 GLN A N 1
ATOM 1405 C CA . GLN A 1 188 ? -0.900 -6.816 27.191 1.00 81.06 188 GLN A CA 1
ATOM 1406 C C . GLN A 1 188 ? -1.506 -8.180 27.470 1.00 81.06 188 GLN A C 1
ATOM 1408 O O . GLN A 1 188 ? -2.325 -8.336 28.374 1.00 81.06 188 GLN A O 1
ATOM 1413 N N . ILE A 1 189 ? -1.050 -9.162 26.708 1.00 71.94 189 ILE A N 1
ATOM 1414 C CA . ILE A 1 189 ? -1.394 -10.557 26.920 1.00 71.94 189 ILE A CA 1
ATOM 1415 C C . ILE A 1 189 ? -0.176 -11.172 27.599 1.00 71.94 189 ILE A C 1
ATOM 1417 O O . ILE A 1 189 ? 0.884 -11.240 26.971 1.00 71.94 189 ILE A O 1
ATOM 1421 N N . PRO A 1 190 ? -0.259 -11.540 28.894 1.00 61.75 190 PRO A N 1
ATOM 1422 C CA . PRO A 1 190 ? 0.782 -12.364 29.491 1.00 61.75 190 PRO A CA 1
ATOM 1423 C C . PRO A 1 190 ? 0.927 -13.631 28.642 1.00 61.75 190 PRO A C 1
ATOM 1425 O O . PRO A 1 190 ? -0.046 -14.063 28.044 1.00 61.75 190 PRO A O 1
ATOM 1428 N N . ASN A 1 191 ? 2.122 -14.222 28.569 1.00 58.94 191 ASN A N 1
ATOM 1429 C CA . ASN A 1 191 ? 2.514 -15.300 27.635 1.00 58.94 191 ASN A CA 1
ATOM 1430 C C . ASN A 1 191 ? 1.637 -16.585 27.647 1.00 58.94 191 ASN A C 1
ATOM 1432 O O . ASN A 1 191 ? 1.965 -17.577 27.001 1.00 58.94 191 ASN A O 1
ATOM 1436 N N . THR A 1 192 ? 0.542 -16.590 28.399 1.00 54.72 192 THR A N 1
ATOM 1437 C CA . THR A 1 192 ? -0.556 -17.549 28.404 1.00 54.72 192 THR A CA 1
ATOM 1438 C C . THR A 1 192 ? -1.789 -16.896 27.777 1.00 54.72 192 THR A C 1
ATOM 1440 O O . THR A 1 192 ? -2.248 -15.890 28.308 1.00 54.72 192 THR A O 1
ATOM 1443 N N . ALA A 1 193 ? -2.325 -17.480 26.699 1.00 63.06 193 ALA A N 1
ATOM 1444 C CA . ALA A 1 193 ? -3.595 -17.137 26.044 1.00 63.06 193 ALA A CA 1
ATOM 1445 C C . ALA A 1 193 ? -4.655 -16.577 27.018 1.00 63.06 193 ALA A C 1
ATOM 1447 O O . ALA A 1 193 ? -5.409 -17.338 27.624 1.00 63.06 193 ALA A O 1
ATOM 1448 N N . ALA A 1 194 ? -4.676 -15.255 27.208 1.00 67.31 194 ALA A N 1
ATOM 1449 C CA . ALA A 1 194 ? -5.611 -14.624 28.123 1.00 67.31 194 ALA A CA 1
ATOM 1450 C C . ALA A 1 194 ? -6.961 -14.520 27.402 1.00 67.31 194 ALA A C 1
ATOM 1452 O O . ALA A 1 194 ? -7.010 -13.887 26.345 1.00 67.31 194 ALA A O 1
ATOM 1453 N N . PRO A 1 195 ? -8.030 -15.148 27.921 1.00 77.62 195 PRO A N 1
ATOM 1454 C CA . PRO A 1 195 ? -9.357 -14.993 27.340 1.00 77.62 195 PRO A CA 1
ATOM 1455 C C . PRO A 1 195 ? -9.790 -13.517 27.388 1.00 77.62 195 PRO A C 1
ATOM 1457 O O . PRO A 1 195 ? -9.208 -12.737 28.156 1.00 77.62 195 PRO A O 1
ATOM 1460 N N . PRO A 1 196 ? -10.801 -13.121 26.593 1.00 84.88 196 PRO A N 1
ATOM 1461 C CA . PRO A 1 196 ? -11.414 -11.807 26.746 1.00 84.88 196 PRO A CA 1
ATOM 1462 C C . PRO A 1 196 ? -11.874 -11.601 28.196 1.00 84.88 196 PRO A C 1
ATOM 1464 O O . PRO A 1 196 ? -12.161 -12.560 28.925 1.00 84.88 196 PRO A O 1
ATOM 1467 N N . ILE A 1 197 ? -11.909 -10.346 28.640 1.00 86.38 197 ILE A N 1
ATOM 1468 C CA . ILE A 1 197 ? -12.404 -10.005 29.978 1.00 86.38 197 ILE A CA 1
ATOM 1469 C C . ILE A 1 197 ? -13.857 -10.481 30.078 1.00 86.38 197 ILE A C 1
ATOM 1471 O O . ILE A 1 197 ? -14.667 -10.205 29.203 1.00 86.38 197 ILE A O 1
ATOM 1475 N N . ALA A 1 198 ? -14.189 -11.230 31.128 1.00 86.44 198 ALA A N 1
ATOM 1476 C CA . ALA A 1 198 ? -15.499 -11.861 31.239 1.00 86.44 198 ALA A CA 1
ATOM 1477 C C . ALA A 1 198 ? -16.644 -10.830 31.270 1.00 86.44 198 ALA A C 1
ATOM 1479 O O . ALA A 1 198 ? -16.576 -9.864 32.027 1.00 86.44 198 ALA A O 1
ATOM 1480 N N . CYS A 1 199 ? -17.712 -11.105 30.518 1.00 82.19 199 CYS A N 1
ATOM 1481 C CA . CYS A 1 199 ? -18.943 -10.313 30.443 1.00 82.19 199 CYS A CA 1
ATOM 1482 C C . CYS A 1 199 ? -19.553 -9.944 31.804 1.00 82.19 199 CYS A C 1
ATOM 1484 O O . CYS A 1 199 ? -19.860 -8.793 32.088 1.00 82.19 199 CYS A O 1
ATOM 1486 N N . GLY A 1 200 ? -19.731 -10.928 32.689 1.00 73.94 200 GLY A N 1
ATOM 1487 C CA . GLY A 1 200 ? -20.594 -10.764 33.863 1.00 73.94 200 GLY A CA 1
ATOM 1488 C C . GLY A 1 200 ? -22.084 -10.684 33.480 1.00 73.94 200 GLY A C 1
ATOM 1489 O O . GLY A 1 200 ? -22.465 -10.069 32.498 1.00 73.94 200 GLY A O 1
ATOM 1490 N N . ALA A 1 201 ? -22.956 -11.335 34.251 1.00 64.19 201 ALA A N 1
ATOM 1491 C CA . ALA A 1 201 ? -24.323 -11.660 33.816 1.00 64.19 201 ALA A CA 1
ATOM 1492 C C . ALA A 1 201 ? -25.395 -10.567 34.042 1.00 64.19 201 ALA A C 1
ATOM 1494 O O . ALA A 1 201 ? -26.582 -10.874 33.983 1.00 64.19 201 ALA A O 1
ATOM 1495 N N . THR A 1 202 ? -25.028 -9.334 34.409 1.00 67.94 202 THR A N 1
ATOM 1496 C CA . THR A 1 202 ? -25.998 -8.366 34.975 1.00 67.94 202 THR A CA 1
ATOM 1497 C 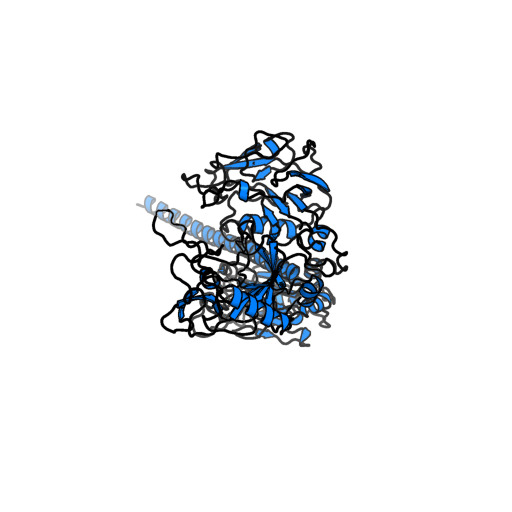C . THR A 1 202 ? -26.016 -6.980 34.339 1.00 67.94 202 THR A C 1
ATOM 1499 O O . THR A 1 202 ? -26.763 -6.141 34.830 1.00 67.94 202 THR A O 1
ATOM 1502 N N . ALA A 1 203 ? -25.201 -6.702 33.322 1.00 71.25 203 ALA A N 1
ATOM 1503 C CA . ALA A 1 203 ? -25.142 -5.382 32.690 1.00 71.25 203 ALA A CA 1
ATOM 1504 C C . ALA A 1 203 ? -25.819 -5.395 31.311 1.00 71.25 203 ALA A C 1
ATOM 1506 O O . ALA A 1 203 ? -25.933 -6.451 30.696 1.00 71.25 203 ALA A O 1
ATOM 1507 N N . LEU A 1 204 ? -26.298 -4.235 30.853 1.00 74.38 204 LEU A N 1
ATOM 1508 C CA . LEU A 1 204 ? -26.995 -4.110 29.568 1.00 74.38 204 LEU A CA 1
ATOM 1509 C C . LEU A 1 204 ? -26.053 -4.254 28.360 1.00 74.38 204 LEU A C 1
ATOM 1511 O O . LEU A 1 204 ? -26.507 -4.632 27.286 1.00 74.38 204 LEU A O 1
ATOM 1515 N N . ASP A 1 205 ? -24.754 -4.014 28.553 1.00 79.44 205 ASP A N 1
ATOM 1516 C CA . ASP A 1 205 ? -23.683 -4.258 27.578 1.00 79.44 205 ASP A CA 1
ATOM 1517 C C . ASP A 1 205 ? -23.246 -5.732 27.480 1.00 79.44 205 ASP A C 1
ATOM 1519 O O . ASP A 1 205 ? -22.342 -6.065 26.720 1.00 79.44 205 ASP A O 1
ATOM 1523 N N . ALA A 1 206 ? -23.897 -6.640 28.219 1.00 85.31 206 ALA A N 1
ATOM 1524 C CA . ALA A 1 206 ? -23.546 -8.059 28.204 1.00 85.31 206 ALA A CA 1
ATOM 1525 C C . ALA A 1 206 ? -23.766 -8.742 26.841 1.00 85.31 206 ALA A C 1
ATOM 1527 O O . ALA A 1 206 ? -23.179 -9.793 26.613 1.00 85.31 206 ALA A O 1
ATOM 1528 N N . GLU A 1 207 ? -24.580 -8.166 25.955 1.00 90.19 207 GLU A N 1
ATOM 1529 C CA . GLU A 1 207 ? -24.758 -8.700 24.599 1.00 90.19 207 GLU A CA 1
ATOM 1530 C C . GLU A 1 207 ? -23.478 -8.550 23.770 1.00 90.19 207 GLU A C 1
ATOM 1532 O O . GLU A 1 207 ? -22.979 -9.491 23.178 1.00 90.19 207 GLU A O 1
ATOM 1537 N N . ASN A 1 208 ? -22.846 -7.378 23.802 1.00 91.31 208 ASN A N 1
ATOM 1538 C CA . ASN A 1 208 ? -21.715 -7.076 22.921 1.00 91.31 208 ASN A CA 1
ATOM 1539 C C . ASN A 1 208 ? -20.429 -7.848 23.262 1.00 91.31 208 ASN A C 1
ATOM 1541 O O . ASN A 1 208 ? -19.405 -7.671 22.597 1.00 91.31 208 ASN A O 1
ATOM 1545 N N . CYS A 1 209 ? -20.441 -8.671 24.311 1.00 88.06 209 CYS A N 1
ATOM 1546 C CA . CYS A 1 209 ? -19.257 -9.312 24.864 1.00 88.06 209 CYS A CA 1
ATOM 1547 C C . CYS A 1 209 ? -19.251 -10.845 24.754 1.00 88.06 209 CYS A C 1
ATOM 1549 O O . CYS A 1 209 ? -18.215 -11.454 25.048 1.00 88.06 209 CYS A O 1
ATOM 1551 N N . ASP A 1 210 ? -20.360 -11.482 24.369 1.00 87.81 210 ASP A N 1
ATOM 1552 C CA . ASP A 1 210 ? -20.488 -12.946 24.347 1.00 87.81 210 ASP A CA 1
ATOM 1553 C C . ASP A 1 210 ? -20.013 -13.603 23.035 1.00 87.81 210 ASP A C 1
ATOM 1555 O O . ASP A 1 210 ? -19.828 -14.823 22.984 1.00 87.81 210 ASP A O 1
ATOM 1559 N N . ALA A 1 211 ? -19.677 -12.771 22.045 1.00 86.62 211 ALA A N 1
ATOM 1560 C CA . ALA A 1 211 ? -19.130 -13.148 20.748 1.00 86.62 211 ALA A CA 1
ATOM 1561 C C . ALA A 1 211 ? -20.090 -14.005 19.904 1.00 86.62 211 ALA A C 1
ATOM 1563 O O . ALA A 1 211 ? -19.681 -15.030 19.340 1.00 86.62 211 ALA A O 1
ATOM 1564 N N . ASP A 1 212 ? -21.342 -13.563 19.795 1.00 90.75 212 ASP A N 1
ATOM 1565 C CA . ASP A 1 212 ? -22.324 -14.099 18.859 1.00 90.75 212 ASP A CA 1
ATOM 1566 C C . ASP A 1 212 ? -22.682 -13.130 17.707 1.00 90.75 212 ASP A C 1
ATOM 1568 O O . ASP A 1 212 ? -21.880 -12.268 17.325 1.00 90.75 212 ASP A O 1
ATOM 1572 N N . ASP A 1 213 ? -23.813 -13.382 17.044 1.00 89.75 213 ASP A N 1
ATOM 1573 C CA . ASP A 1 213 ? -24.313 -12.633 15.897 1.00 89.75 213 ASP A CA 1
ATOM 1574 C C . ASP A 1 213 ? -25.128 -11.382 16.261 1.00 89.75 213 ASP A C 1
ATOM 1576 O O . ASP A 1 213 ? -25.419 -10.574 15.372 1.00 89.75 213 ASP A O 1
ATOM 1580 N N . ALA A 1 214 ? -25.474 -11.178 17.532 1.00 92.12 214 ALA A N 1
ATOM 1581 C CA . ALA A 1 214 ? -26.267 -10.049 17.988 1.00 92.12 214 ALA A CA 1
ATOM 1582 C C . ALA A 1 214 ? -25.388 -8.952 18.611 1.00 92.12 214 ALA A C 1
ATOM 1584 O O . ALA A 1 214 ? -24.471 -9.189 19.390 1.00 92.12 214 ALA A O 1
ATOM 1585 N N . ILE A 1 215 ? -25.638 -7.700 18.217 1.00 93.38 215 ILE A N 1
ATOM 1586 C CA . ILE A 1 215 ? -24.874 -6.540 18.692 1.00 93.38 215 ILE A CA 1
ATOM 1587 C C . ILE A 1 215 ? -25.852 -5.419 19.022 1.00 93.38 215 ILE A C 1
ATOM 1589 O O . ILE A 1 215 ? -26.658 -5.020 18.179 1.00 93.38 215 ILE A O 1
ATOM 1593 N N . ILE A 1 216 ? -25.753 -4.864 20.227 1.00 92.62 216 ILE A N 1
ATOM 1594 C CA . ILE A 1 216 ? -26.521 -3.696 20.653 1.00 92.62 216 ILE A CA 1
ATOM 1595 C C . ILE A 1 216 ? -25.738 -2.417 20.339 1.00 92.62 216 ILE A C 1
ATOM 1597 O O . ILE A 1 216 ? -24.699 -2.136 20.943 1.00 92.62 216 ILE A O 1
ATOM 1601 N N . ASP A 1 217 ? -26.290 -1.601 19.443 1.00 92.88 217 ASP A N 1
ATOM 1602 C CA . ASP A 1 217 ? -25.861 -0.229 19.176 1.00 92.88 217 ASP A CA 1
ATOM 1603 C C . ASP A 1 217 ? -26.759 0.741 19.961 1.00 92.88 217 ASP A C 1
ATOM 1605 O O . ASP A 1 217 ? -27.844 1.155 19.541 1.00 92.88 217 ASP A O 1
ATOM 1609 N N . ALA A 1 218 ? -26.313 1.064 21.174 1.00 88.12 218 ALA A N 1
ATOM 1610 C CA . ALA A 1 218 ? -26.982 1.990 22.074 1.00 88.12 218 ALA A CA 1
ATOM 1611 C C . ALA A 1 218 ? -26.099 3.211 22.356 1.00 88.12 218 ALA A C 1
ATOM 1613 O O . ALA A 1 218 ? -24.870 3.145 22.374 1.00 88.12 218 ALA A O 1
ATOM 1614 N N . GLY A 1 219 ? -26.732 4.355 22.628 1.00 82.88 219 GLY A N 1
ATOM 1615 C CA . GLY A 1 219 ? -26.010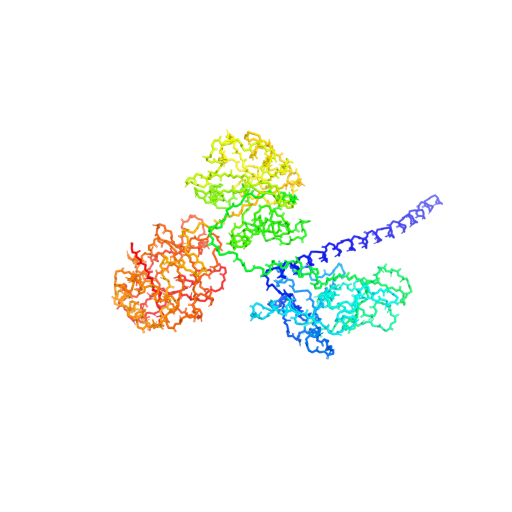 5.522 23.128 1.00 82.88 219 GLY A CA 1
ATOM 1616 C C . GLY A 1 219 ? -25.339 5.220 24.470 1.00 82.88 219 GLY A C 1
ATOM 1617 O O . GLY A 1 219 ? -25.925 4.546 25.317 1.00 82.88 219 GLY A O 1
ATOM 1618 N N . ILE A 1 220 ? -24.136 5.762 24.677 1.00 81.19 220 ILE A N 1
ATOM 1619 C CA . ILE A 1 220 ? -23.385 5.579 25.925 1.00 81.19 220 ILE A CA 1
ATOM 1620 C C . ILE A 1 220 ? -24.223 6.078 27.103 1.00 81.19 220 ILE A C 1
ATOM 1622 O O . ILE A 1 220 ? -24.639 7.241 27.143 1.00 81.19 220 ILE A O 1
ATOM 1626 N N . LEU A 1 221 ? -24.440 5.196 28.076 1.00 80.12 221 LEU A N 1
ATOM 1627 C CA . LEU A 1 221 ? -25.203 5.479 29.284 1.00 80.12 221 LEU A CA 1
ATOM 1628 C C . LEU A 1 221 ? -24.307 5.239 30.496 1.00 80.12 221 LEU A C 1
ATOM 1630 O O . LEU A 1 221 ? -24.130 4.106 30.935 1.00 80.12 221 LEU A O 1
ATOM 1634 N N . GLU A 1 222 ? -23.739 6.307 31.055 1.00 77.12 222 GLU A N 1
ATOM 1635 C CA . GLU A 1 222 ? -23.019 6.207 32.325 1.00 77.12 222 GLU A CA 1
ATOM 1636 C C . GLU A 1 222 ? -24.024 6.162 33.488 1.00 77.12 222 GLU A C 1
ATOM 1638 O O . GLU A 1 222 ? -24.801 7.098 33.692 1.00 77.12 222 GLU A O 1
ATOM 1643 N N . SER A 1 223 ? -24.016 5.078 34.268 1.00 70.88 223 SER A N 1
ATOM 1644 C CA . SER A 1 223 ? -24.852 4.934 35.464 1.00 70.88 223 SER A CA 1
ATOM 1645 C C . SER A 1 223 ? -24.046 4.395 36.642 1.00 70.88 223 SER A C 1
ATOM 1647 O O . SER A 1 223 ? -23.267 3.456 36.492 1.00 70.88 223 SER A O 1
ATOM 1649 N N . ASP A 1 224 ? -24.292 4.934 37.840 1.00 68.50 224 ASP A N 1
ATOM 1650 C CA . ASP A 1 224 ? -23.751 4.391 39.096 1.00 68.50 224 ASP A CA 1
ATOM 1651 C C . ASP A 1 224 ? -24.399 3.043 39.477 1.00 68.50 224 ASP A C 1
ATOM 1653 O O . ASP A 1 224 ? -23.932 2.348 40.383 1.00 68.50 224 ASP A O 1
ATOM 1657 N N . VAL A 1 225 ? -25.496 2.664 38.808 1.00 66.56 225 VAL A N 1
ATOM 1658 C CA . VAL A 1 225 ? -26.169 1.379 39.003 1.00 66.56 225 VAL A CA 1
ATOM 1659 C C . VAL A 1 225 ? -25.615 0.391 37.991 1.00 66.56 225 VAL A C 1
ATOM 1661 O O . VAL A 1 225 ? -25.811 0.542 36.787 1.00 66.56 225 VAL A O 1
ATOM 1664 N N . SER A 1 226 ? -24.970 -0.665 38.486 1.00 61.00 226 SER A N 1
ATOM 1665 C CA . SER A 1 226 ? -24.211 -1.591 37.644 1.00 61.00 226 SER A CA 1
ATOM 1666 C C . SER A 1 226 ? -25.023 -2.371 36.607 1.00 61.00 226 SER A C 1
ATOM 1668 O O . SER A 1 226 ? -24.444 -3.066 35.783 1.00 61.00 226 SER A O 1
ATOM 1670 N N . ALA A 1 227 ? -26.350 -2.311 36.698 1.00 63.19 227 ALA A N 1
ATOM 1671 C CA . ALA A 1 227 ? -27.273 -3.000 35.812 1.00 63.19 227 ALA A CA 1
ATOM 1672 C C . ALA A 1 227 ? -27.752 -2.147 34.630 1.00 63.19 227 ALA A C 1
ATOM 1674 O O . ALA A 1 227 ? -28.492 -2.666 33.811 1.00 63.19 227 ALA A O 1
ATOM 1675 N N . ASN A 1 228 ? -27.376 -0.863 34.547 1.00 68.06 228 ASN A N 1
ATOM 1676 C CA . ASN A 1 228 ? -27.987 0.092 33.615 1.00 68.06 228 ASN A CA 1
ATOM 1677 C C . ASN A 1 228 ? -26.980 0.852 32.734 1.00 68.06 228 ASN A C 1
ATOM 1679 O O . ASN A 1 228 ? -27.346 1.895 32.199 1.00 68.06 228 ASN A O 1
ATOM 1683 N N . TYR A 1 229 ? -25.724 0.419 32.622 1.00 74.69 229 TYR A N 1
ATOM 1684 C CA . TYR A 1 229 ? -24.743 1.124 31.792 1.00 74.69 229 TYR A CA 1
ATOM 1685 C C . TYR A 1 229 ? -24.529 0.458 30.427 1.00 74.69 229 TYR A C 1
ATOM 1687 O O . TYR A 1 229 ? -24.643 -0.760 30.308 1.00 74.69 229 TYR A O 1
ATOM 1695 N N . TYR A 1 230 ? -24.211 1.295 29.434 1.00 80.00 230 TYR A N 1
ATOM 1696 C CA . TYR A 1 230 ? -23.676 0.926 28.121 1.00 80.00 230 TYR A CA 1
ATOM 1697 C C . TYR A 1 230 ? -22.386 1.719 27.925 1.00 80.00 230 TYR A C 1
ATOM 1699 O O . TYR A 1 230 ? -22.444 2.946 27.788 1.00 80.00 230 TYR A O 1
ATOM 1707 N N . TYR A 1 231 ? -21.233 1.047 27.964 1.00 82.81 231 TYR A N 1
ATOM 1708 C CA . TYR A 1 231 ? -19.937 1.680 27.688 1.00 82.81 231 TYR A CA 1
ATOM 1709 C C . TYR A 1 231 ? -19.438 1.438 26.267 1.00 82.81 231 TYR A C 1
ATOM 1711 O O . TYR A 1 231 ? -18.479 2.092 25.846 1.00 82.81 231 TYR A O 1
ATOM 1719 N N . ASP A 1 232 ? -20.087 0.532 25.542 1.00 89.69 232 ASP A N 1
ATOM 1720 C CA . ASP A 1 232 ? -19.624 0.129 24.232 1.00 89.69 232 ASP A CA 1
ATOM 1721 C C . ASP A 1 232 ? -19.918 1.179 23.175 1.00 89.69 232 ASP A C 1
ATOM 1723 O O . ASP A 1 232 ? -20.924 1.893 23.203 1.00 89.69 232 ASP A O 1
ATOM 1727 N N . ARG A 1 233 ? -19.022 1.239 22.198 1.00 94.19 233 ARG A N 1
ATOM 1728 C CA . ARG A 1 233 ? -19.205 2.014 20.981 1.00 94.19 233 ARG A CA 1
ATOM 1729 C C . ARG A 1 233 ? -19.123 1.070 19.799 1.00 94.19 233 ARG A C 1
ATOM 1731 O O . ARG A 1 233 ? -18.085 0.435 19.593 1.00 94.19 233 ARG A O 1
ATOM 1738 N N . VAL A 1 234 ? -20.203 1.019 19.029 1.00 95.31 234 VAL A N 1
ATOM 1739 C CA . VAL A 1 234 ? -20.322 0.179 17.840 1.00 95.31 234 VAL A CA 1
ATOM 1740 C C . VAL A 1 234 ? -20.201 1.050 16.586 1.00 95.31 234 VAL A C 1
ATOM 1742 O O . VAL A 1 234 ? -20.719 2.165 16.542 1.00 95.31 234 VAL A O 1
ATOM 1745 N N . SER A 1 235 ? -19.484 0.556 15.578 1.00 95.75 235 SER A N 1
ATOM 1746 C CA . SER A 1 235 ? -19.509 1.073 14.203 1.00 95.75 235 SER A CA 1
ATOM 1747 C C . SER A 1 235 ? -19.709 -0.098 13.251 1.00 95.75 235 SER A C 1
ATOM 1749 O O . SER A 1 235 ? -19.113 -1.153 13.454 1.00 95.75 235 SER A O 1
ATOM 1751 N N . TRP A 1 236 ? -20.550 0.037 12.235 1.00 95.88 236 TRP A N 1
ATOM 1752 C CA . TRP A 1 236 ? -20.901 -1.066 11.344 1.00 95.88 236 TRP A CA 1
ATOM 1753 C C . TRP A 1 236 ? -21.249 -0.549 9.950 1.00 95.88 236 TRP A C 1
ATOM 1755 O O . TRP A 1 236 ? -21.604 0.615 9.778 1.00 95.88 236 TRP A O 1
ATOM 1765 N N . HIS A 1 237 ? -21.134 -1.426 8.952 1.00 94.06 237 HIS A N 1
ATOM 1766 C CA . HIS A 1 237 ? -21.435 -1.101 7.559 1.00 94.06 237 HIS A CA 1
ATOM 1767 C C . HIS A 1 237 ? -22.196 -2.229 6.871 1.00 94.06 237 HIS A C 1
ATOM 1769 O O . HIS A 1 237 ? -21.917 -3.419 7.069 1.00 94.06 237 HIS A O 1
ATOM 1775 N N . SER A 1 238 ? -23.152 -1.845 6.026 1.00 92.50 238 SER A N 1
ATOM 1776 C CA . SER A 1 238 ? -23.934 -2.790 5.233 1.00 92.50 238 SER A CA 1
ATOM 1777 C C . SER A 1 238 ? -23.195 -3.219 3.965 1.00 92.50 238 SER A C 1
ATOM 1779 O O . SER A 1 238 ? -22.336 -2.518 3.426 1.00 92.50 238 SER A O 1
ATOM 1781 N N . LEU A 1 239 ? -23.543 -4.392 3.447 1.00 89.88 239 LEU A N 1
ATOM 1782 C CA . LEU A 1 239 ? -22.981 -4.906 2.207 1.00 89.88 239 LEU A CA 1
ATOM 1783 C C . LEU A 1 239 ? -23.342 -4.024 1.008 1.00 89.88 239 LEU A C 1
ATOM 1785 O O . LEU A 1 239 ? -22.503 -3.826 0.133 1.00 89.88 239 LEU A O 1
ATOM 1789 N N . ILE A 1 240 ? -24.554 -3.463 0.971 1.00 87.50 240 ILE A N 1
ATOM 1790 C CA . ILE A 1 240 ? -24.978 -2.553 -0.101 1.00 87.50 240 ILE A CA 1
ATOM 1791 C C . ILE A 1 240 ? -24.130 -1.276 -0.134 1.00 87.50 240 ILE A C 1
ATOM 1793 O O . ILE A 1 240 ? -23.695 -0.855 -1.209 1.00 87.50 240 ILE A O 1
ATOM 1797 N N . GLU A 1 241 ? -23.806 -0.708 1.032 1.00 88.94 241 GLU A N 1
ATOM 1798 C CA . GLU A 1 241 ? -22.880 0.423 1.132 1.00 88.94 241 GLU A CA 1
ATOM 1799 C C . GLU A 1 241 ? -21.501 0.051 0.593 1.00 88.94 241 GLU A C 1
ATOM 1801 O O . GLU A 1 241 ? -20.930 0.790 -0.207 1.00 88.94 241 GLU A O 1
ATOM 1806 N N . LEU A 1 242 ? -20.974 -1.113 0.975 1.00 90.50 242 LEU A N 1
ATOM 1807 C CA . LEU A 1 242 ? -19.646 -1.535 0.542 1.00 90.50 242 LEU A CA 1
ATOM 1808 C C . LEU A 1 242 ? -19.585 -1.916 -0.942 1.00 90.50 242 LEU A C 1
ATOM 1810 O O . LEU A 1 242 ? -18.582 -1.643 -1.593 1.00 90.50 242 LEU A O 1
ATOM 1814 N N . ARG A 1 243 ? -20.646 -2.496 -1.509 1.00 86.56 243 ARG A N 1
ATOM 1815 C CA . ARG A 1 243 ? -20.730 -2.785 -2.949 1.00 86.56 243 ARG A CA 1
ATOM 1816 C C . ARG A 1 243 ? -20.741 -1.519 -3.786 1.00 86.56 243 ARG A C 1
ATOM 1818 O O . ARG A 1 243 ? -20.118 -1.507 -4.838 1.00 86.56 243 ARG A O 1
ATOM 1825 N N . SER A 1 244 ? -21.346 -0.439 -3.287 1.00 82.19 244 SER A N 1
ATOM 1826 C CA . SER A 1 244 ? -21.276 0.872 -3.950 1.00 82.19 244 SER A CA 1
ATOM 1827 C C . SER A 1 244 ? -19.850 1.433 -4.047 1.00 82.19 244 SER A C 1
ATOM 1829 O O . SER A 1 244 ? -19.612 2.406 -4.760 1.00 82.19 244 SER A O 1
ATOM 1831 N N . LEU A 1 245 ? -18.897 0.836 -3.320 1.00 76.50 245 LEU A N 1
ATOM 1832 C CA . LEU A 1 245 ? -17.487 1.188 -3.386 1.00 76.50 245 LEU A CA 1
ATOM 1833 C C . LEU A 1 245 ? -16.719 0.416 -4.457 1.00 76.50 245 LEU A C 1
ATOM 1835 O O . LEU A 1 245 ? -15.636 0.866 -4.836 1.00 76.50 245 LEU A O 1
ATOM 1839 N N . LEU A 1 246 ? -17.225 -0.738 -4.897 1.00 75.75 246 LEU A N 1
ATOM 1840 C CA . LEU A 1 246 ? -16.572 -1.513 -5.942 1.00 75.75 246 LEU A CA 1
ATOM 1841 C C . LEU A 1 246 ? -16.663 -0.752 -7.271 1.00 75.75 246 LEU A C 1
ATOM 1843 O O . LEU A 1 246 ? -17.686 -0.120 -7.540 1.00 75.75 246 LEU A O 1
ATOM 1847 N N . PRO A 1 247 ? -15.603 -0.774 -8.097 1.00 59.72 247 PRO A N 1
ATOM 1848 C CA . PRO A 1 247 ? -15.701 -0.241 -9.446 1.00 59.72 247 PRO A CA 1
ATOM 1849 C C . PRO A 1 247 ? -16.810 -0.995 -10.185 1.00 59.72 247 PRO A C 1
ATOM 1851 O O . PRO A 1 247 ? -16.877 -2.221 -10.084 1.00 59.72 247 PRO A O 1
ATOM 1854 N N . ASP A 1 248 ? -17.679 -0.268 -10.895 1.00 54.25 248 ASP A N 1
ATOM 1855 C CA . ASP A 1 248 ? -18.760 -0.870 -11.678 1.00 54.25 248 ASP A CA 1
ATOM 1856 C C . ASP A 1 248 ? -18.188 -2.020 -12.516 1.00 54.25 248 ASP A C 1
ATOM 1858 O O . ASP A 1 248 ? -17.256 -1.829 -13.298 1.00 54.25 248 ASP A O 1
ATOM 1862 N N . SER A 1 249 ? -18.755 -3.220 -12.370 1.00 44.03 249 SER A N 1
ATOM 1863 C CA . SER A 1 249 ? -18.312 -4.461 -13.027 1.00 44.03 249 SER A CA 1
ATOM 1864 C C . SER A 1 249 ? -18.493 -4.462 -14.555 1.00 44.03 249 SER A C 1
ATOM 1866 O O . SER A 1 249 ? -18.397 -5.502 -15.214 1.00 44.03 249 SER A O 1
ATOM 1868 N N . GLY A 1 250 ? -18.723 -3.288 -15.150 1.00 38.72 250 GLY A N 1
ATOM 1869 C CA . GLY A 1 250 ? -18.573 -3.076 -16.575 1.00 38.72 250 GLY A CA 1
ATOM 1870 C C . GLY A 1 250 ? -17.149 -3.437 -16.970 1.00 38.72 250 GLY A C 1
ATOM 1871 O O . GLY A 1 250 ? -16.192 -2.821 -16.513 1.00 38.72 250 GLY A O 1
ATOM 1872 N N . THR A 1 251 ? -17.013 -4.458 -17.817 1.00 33.38 251 THR A N 1
ATOM 1873 C CA . THR A 1 251 ? -15.753 -4.817 -18.476 1.00 33.38 251 THR A CA 1
ATOM 1874 C C . THR A 1 251 ? -14.988 -3.545 -18.848 1.00 33.38 251 THR A C 1
ATOM 1876 O O . THR A 1 251 ? -15.545 -2.751 -19.619 1.00 33.38 251 THR A O 1
ATOM 1879 N N . PRO A 1 252 ? -13.762 -3.334 -18.327 1.00 36.59 252 PRO A N 1
ATOM 1880 C CA . PRO A 1 252 ? -12.989 -2.144 -18.638 1.00 36.59 252 PRO A CA 1
ATOM 1881 C C . PRO A 1 252 ? -12.884 -2.024 -20.160 1.00 36.59 252 PRO A C 1
ATOM 1883 O O . PRO A 1 252 ? -12.563 -3.022 -20.820 1.00 36.59 252 PRO A O 1
ATOM 1886 N N . PRO A 1 253 ? -13.190 -0.860 -20.756 1.00 32.53 253 PRO A N 1
ATOM 1887 C CA . PRO A 1 253 ? -12.930 -0.668 -22.170 1.00 32.53 253 PRO A CA 1
ATOM 1888 C C . PRO A 1 253 ? -11.442 -0.922 -22.427 1.00 32.53 253 PRO A C 1
ATOM 1890 O O . PRO A 1 253 ? -10.584 -0.500 -21.654 1.00 32.53 253 PRO A O 1
ATOM 1893 N N . ALA A 1 254 ? -11.156 -1.667 -23.496 1.00 33.81 254 ALA A N 1
ATOM 1894 C CA . ALA A 1 254 ? -9.804 -2.034 -23.890 1.00 33.81 254 ALA A CA 1
ATOM 1895 C C . ALA A 1 254 ? -8.880 -0.803 -23.904 1.00 33.81 254 ALA A C 1
ATOM 1897 O O . ALA A 1 254 ? -9.202 0.232 -24.490 1.00 33.81 254 ALA A O 1
ATOM 1898 N N . LEU A 1 255 ? -7.741 -0.949 -23.233 1.00 38.97 255 LEU A N 1
ATOM 1899 C CA . LEU A 1 255 ? -6.764 0.089 -22.939 1.00 38.97 255 LEU A CA 1
ATOM 1900 C C . LEU A 1 255 ? -6.136 0.664 -24.213 1.00 38.97 255 LEU A C 1
ATOM 1902 O O . LEU A 1 255 ? -5.336 0.011 -24.878 1.00 38.97 255 LEU A O 1
ATOM 1906 N N . SER A 1 256 ? -6.450 1.920 -24.529 1.00 38.75 256 SER A N 1
ATOM 1907 C CA . SER A 1 256 ? -5.643 2.744 -25.431 1.00 38.75 256 SER A CA 1
ATOM 1908 C C . SER A 1 256 ? -5.122 3.954 -24.658 1.00 38.75 256 SER A C 1
ATOM 1910 O O . SER A 1 256 ? -5.873 4.898 -24.452 1.00 38.75 256 SER A O 1
ATOM 1912 N N . GLY A 1 257 ? -3.856 3.909 -24.226 1.00 54.44 257 GLY A N 1
ATOM 1913 C CA . GLY A 1 257 ? -3.103 5.046 -23.675 1.00 54.44 257 GLY A CA 1
ATOM 1914 C C . GLY A 1 257 ? -3.731 5.705 -22.444 1.00 54.44 257 GLY A C 1
ATOM 1915 O O . GLY A 1 257 ? -4.573 6.587 -22.569 1.00 54.44 257 GLY A O 1
ATOM 1916 N N . GLY A 1 258 ? -3.290 5.323 -21.245 1.00 68.81 258 GLY A N 1
ATOM 1917 C CA . GLY A 1 258 ? -3.741 5.977 -20.021 1.00 68.81 258 GLY A CA 1
ATOM 1918 C C . GLY A 1 258 ? -3.406 7.468 -20.032 1.00 68.81 258 GLY A C 1
ATOM 1919 O O . GLY A 1 258 ? -2.235 7.842 -20.086 1.00 68.81 258 GLY A O 1
ATOM 1920 N N . ASN A 1 259 ? -4.429 8.317 -19.971 1.00 84.69 259 ASN A N 1
ATOM 1921 C CA . ASN A 1 259 ? -4.255 9.756 -19.808 1.00 84.69 259 ASN A CA 1
ATOM 1922 C C . ASN A 1 259 ? -3.466 10.052 -18.523 1.00 84.69 259 ASN A C 1
ATOM 1924 O O . ASN A 1 259 ? -3.627 9.369 -17.505 1.00 84.69 259 ASN A O 1
ATOM 1928 N N . SER A 1 260 ? -2.629 11.089 -18.552 1.00 91.50 260 SER A N 1
ATOM 1929 C CA . SER A 1 260 ? -2.062 11.648 -17.326 1.00 91.50 260 SER A CA 1
ATOM 1930 C C . SER A 1 260 ? -2.954 12.740 -16.773 1.00 91.50 260 SER A C 1
ATOM 1932 O O . SER A 1 260 ? -3.575 13.490 -17.525 1.00 91.50 260 SER A O 1
ATOM 1934 N N . TYR A 1 261 ? -2.947 12.897 -15.456 1.00 93.06 261 TYR A N 1
ATOM 1935 C CA . TYR A 1 261 ? -3.781 13.882 -14.783 1.00 93.06 261 TYR A CA 1
ATOM 1936 C C . TYR A 1 261 ? -2.977 14.738 -13.817 1.00 93.06 261 TYR A C 1
ATOM 1938 O O . TYR A 1 261 ? -1.995 14.301 -13.219 1.00 93.06 261 TYR A O 1
ATOM 1946 N N . PHE A 1 262 ? -3.415 15.979 -13.663 1.00 92.44 262 PHE A N 1
ATOM 1947 C CA . PHE A 1 262 ? -2.862 16.968 -12.754 1.00 92.44 262 PHE A CA 1
ATOM 1948 C C . PHE A 1 262 ? -4.015 17.489 -11.897 1.00 92.44 262 PHE A C 1
ATOM 1950 O O . PHE A 1 262 ? -4.743 18.408 -12.275 1.00 92.44 262 PHE A O 1
ATOM 1957 N N . VAL A 1 263 ? -4.243 16.819 -10.771 1.00 93.81 263 VAL A N 1
ATOM 1958 C CA . VAL A 1 263 ? -5.495 16.888 -10.019 1.00 93.81 263 VAL A CA 1
ATOM 1959 C C . VAL A 1 263 ? -5.325 17.705 -8.746 1.00 93.81 263 VAL A C 1
ATOM 1961 O O . VAL A 1 263 ? -4.479 17.401 -7.912 1.00 93.81 263 VAL A O 1
ATOM 1964 N N . LEU A 1 264 ? -6.147 18.732 -8.547 1.00 94.44 264 LEU A N 1
ATOM 1965 C CA . LEU A 1 264 ? -6.190 19.463 -7.280 1.00 94.44 264 LEU A CA 1
ATOM 1966 C C . LEU A 1 264 ? -6.966 18.655 -6.241 1.00 94.44 264 LEU A C 1
ATOM 1968 O O . LEU A 1 264 ? -8.118 18.288 -6.487 1.00 94.44 264 LEU A O 1
ATOM 1972 N N . SER A 1 265 ? -6.355 18.429 -5.078 1.00 94.50 265 SER A N 1
ATOM 1973 C CA . SER A 1 265 ? -6.963 17.668 -3.989 1.00 94.50 265 SER A CA 1
ATOM 1974 C C . SER A 1 265 ? -8.265 18.306 -3.501 1.00 94.50 265 SER A C 1
ATOM 1976 O O . SER A 1 265 ? -8.463 19.525 -3.614 1.00 94.50 265 SER A O 1
ATOM 1978 N N . ASN A 1 266 ? -9.165 17.498 -2.946 1.00 92.75 266 ASN A N 1
ATOM 1979 C CA . ASN A 1 266 ? -10.384 18.005 -2.326 1.00 92.75 266 ASN A CA 1
ATOM 1980 C C . ASN A 1 266 ? -10.069 18.534 -0.924 1.00 92.75 266 ASN A C 1
ATOM 1982 O O . ASN A 1 266 ? -10.471 19.643 -0.552 1.00 92.75 266 ASN A O 1
ATOM 1986 N N . GLU A 1 267 ? -9.291 17.751 -0.176 1.00 91.06 267 GLU A N 1
ATOM 1987 C CA . GLU A 1 267 ? -8.870 18.067 1.181 1.00 91.06 267 GLU A CA 1
ATOM 1988 C C . GLU A 1 267 ? -7.683 19.042 1.211 1.00 91.06 267 GLU A C 1
ATOM 1990 O O . GLU A 1 267 ? -7.020 19.319 0.206 1.00 91.06 267 GLU A O 1
ATOM 1995 N N . SER A 1 268 ? -7.452 19.628 2.387 1.00 91.38 268 SER A N 1
ATOM 1996 C CA . SER A 1 268 ? -6.345 20.547 2.652 1.00 91.38 268 SER A CA 1
ATOM 1997 C C . SER A 1 268 ? -5.521 20.053 3.836 1.00 91.38 268 SER A C 1
ATOM 1999 O O . SER A 1 268 ? -6.067 19.658 4.865 1.00 91.38 268 SER A O 1
ATOM 2001 N N . PHE A 1 269 ? -4.205 20.140 3.698 1.00 89.06 269 PHE A N 1
ATOM 2002 C CA . PHE A 1 269 ? -3.207 19.506 4.547 1.00 89.06 269 PHE A CA 1
ATOM 2003 C C . PHE A 1 269 ? -2.250 20.554 5.112 1.00 89.06 269 PHE A C 1
ATOM 2005 O O . PHE A 1 269 ? -1.972 21.571 4.467 1.00 89.06 269 PHE A O 1
ATOM 2012 N N . LYS A 1 270 ? -1.755 20.322 6.326 1.00 88.44 270 LYS A N 1
ATOM 2013 C CA . LYS A 1 270 ? -0.644 21.100 6.887 1.00 88.44 270 LYS A CA 1
ATOM 2014 C C . LYS A 1 270 ? 0.660 20.743 6.157 1.00 88.44 270 LYS A C 1
ATOM 2016 O O . LYS A 1 270 ? 0.689 19.805 5.366 1.00 88.44 270 LYS A O 1
ATOM 2021 N N . GLY A 1 271 ? 1.718 21.512 6.389 1.00 81.25 271 GLY A N 1
ATOM 2022 C CA . GLY A 1 271 ? 3.019 21.352 5.731 1.00 81.25 271 GLY A CA 1
ATOM 2023 C C . GLY A 1 271 ? 3.906 20.230 6.286 1.00 81.25 271 GLY A C 1
ATOM 2024 O O . GLY A 1 271 ? 5.106 20.230 6.020 1.00 81.25 271 GLY A O 1
ATOM 2025 N N . ASP A 1 272 ? 3.340 19.308 7.064 1.00 81.06 272 ASP A N 1
ATOM 2026 C CA . ASP A 1 272 ? 4.005 18.092 7.525 1.00 81.06 272 ASP A CA 1
ATOM 2027 C C . ASP A 1 272 ? 3.394 16.892 6.816 1.00 81.06 272 ASP A C 1
ATOM 2029 O O . ASP A 1 272 ? 2.234 16.540 7.035 1.00 81.06 272 ASP A O 1
ATOM 2033 N N . PHE A 1 273 ? 4.168 16.289 5.926 1.00 74.00 273 PHE A N 1
ATOM 2034 C CA . PHE A 1 273 ? 3.802 15.028 5.307 1.00 74.00 273 PHE A CA 1
ATOM 2035 C C . PHE A 1 273 ? 4.484 13.853 6.020 1.00 74.00 273 PHE A C 1
ATOM 2037 O O . PHE A 1 273 ? 4.084 12.720 5.801 1.00 74.00 273 PHE A O 1
ATOM 2044 N N . ASP A 1 274 ? 5.469 14.073 6.893 1.00 60.84 274 ASP A N 1
ATOM 2045 C CA . ASP A 1 274 ? 6.309 12.990 7.410 1.00 60.84 274 ASP A CA 1
ATOM 2046 C C . ASP A 1 274 ? 5.756 12.303 8.666 1.00 60.84 274 ASP A C 1
ATOM 2048 O O . ASP A 1 274 ? 6.155 11.168 8.944 1.00 60.84 274 ASP A O 1
ATOM 2052 N N . GLU A 1 275 ? 4.818 12.906 9.402 1.00 45.06 275 GLU A N 1
ATOM 2053 C CA . GLU A 1 275 ? 4.345 12.326 10.663 1.00 45.06 275 GLU A CA 1
ATOM 2054 C C . GLU A 1 275 ? 2.819 12.296 10.823 1.00 45.06 275 GLU A C 1
ATOM 2056 O O . GLU A 1 275 ? 2.083 13.175 10.390 1.00 45.06 275 GLU A O 1
ATOM 2061 N N . GLY A 1 276 ? 2.331 11.240 11.489 1.00 46.41 276 GLY A N 1
ATOM 2062 C CA . GLY A 1 276 ? 0.921 10.991 11.811 1.00 46.41 276 GLY A CA 1
ATOM 2063 C C . GLY A 1 276 ? 0.314 11.946 12.850 1.00 46.41 276 GLY A C 1
ATOM 2064 O O . GLY A 1 276 ? -0.281 11.474 13.830 1.00 46.41 276 GLY A O 1
ATOM 2065 N N . GLY A 1 277 ? 0.475 13.255 12.643 1.00 38.69 277 GLY A N 1
ATOM 2066 C CA . GLY A 1 277 ? -0.206 14.337 13.347 1.00 38.69 277 GLY A CA 1
ATOM 2067 C C . GLY A 1 277 ? -1.540 14.681 12.680 1.00 38.69 277 GLY A C 1
ATOM 2068 O O . GLY A 1 277 ? -1.582 14.979 11.495 1.00 38.69 277 GLY A O 1
ATOM 2069 N N . GLU A 1 278 ? -2.629 14.588 13.453 1.00 41.94 278 GLU A N 1
ATOM 2070 C CA . GLU A 1 278 ? -4.025 15.018 13.188 1.00 41.94 278 GLU A CA 1
ATOM 2071 C C . GLU A 1 278 ? -4.712 14.630 11.858 1.00 41.94 278 GLU A C 1
ATOM 2073 O O . GLU A 1 278 ? -5.917 14.842 11.720 1.00 41.94 278 GLU A O 1
ATOM 2078 N N . SER A 1 279 ? -4.019 14.035 10.890 1.00 41.69 279 SER A N 1
ATOM 2079 C CA . SER A 1 279 ? -4.639 13.437 9.713 1.00 41.69 279 SER A CA 1
ATOM 2080 C C . SER A 1 279 ? -5.147 12.033 10.073 1.00 41.69 279 SER A C 1
ATOM 2082 O O . SER A 1 279 ? -4.397 11.255 10.672 1.00 41.69 279 SER A O 1
ATOM 2084 N N . PRO A 1 280 ? -6.396 11.665 9.729 1.00 39.75 280 PRO A N 1
ATOM 2085 C CA . PRO A 1 280 ? -6.986 10.375 10.097 1.00 39.75 280 PRO A CA 1
ATOM 2086 C C . PRO A 1 280 ? -6.300 9.157 9.450 1.00 39.75 280 PRO A C 1
ATOM 2088 O O . PRO A 1 280 ? -6.679 8.028 9.748 1.00 39.75 280 PRO A O 1
ATOM 2091 N N . VAL A 1 281 ? -5.282 9.348 8.602 1.00 38.97 281 VAL A N 1
ATOM 2092 C CA . VAL A 1 281 ? -4.597 8.273 7.871 1.00 38.97 281 VAL A CA 1
ATOM 2093 C C . VAL A 1 281 ? -3.117 8.204 8.287 1.00 38.97 281 VAL A C 1
ATOM 2095 O O . VAL A 1 281 ? -2.429 9.223 8.224 1.00 38.97 281 VAL A O 1
ATOM 2098 N N . PRO A 1 282 ? -2.584 7.039 8.711 1.00 37.66 282 PRO A N 1
ATOM 2099 C CA . PRO A 1 282 ? -1.169 6.889 9.042 1.00 37.66 282 PRO A CA 1
ATOM 2100 C C . PRO A 1 282 ? -0.341 6.876 7.761 1.00 37.66 282 PRO A C 1
ATOM 2102 O O . PRO A 1 282 ? -0.548 6.036 6.888 1.00 37.66 282 PRO A O 1
ATOM 2105 N N . ILE A 1 283 ? 0.627 7.778 7.659 1.00 37.94 283 ILE A N 1
ATOM 2106 C CA . ILE A 1 283 ? 1.503 7.878 6.498 1.00 37.94 283 ILE A CA 1
ATOM 2107 C C . ILE A 1 283 ? 2.953 7.691 6.964 1.00 37.94 283 ILE A C 1
ATOM 2109 O O . ILE A 1 283 ? 3.332 8.147 8.039 1.00 37.94 283 ILE A O 1
ATOM 2113 N N . HIS A 1 284 ? 3.748 6.935 6.202 1.00 32.38 284 HIS A N 1
ATOM 2114 C CA . HIS A 1 284 ? 5.153 6.657 6.517 1.00 32.38 284 HIS A CA 1
ATOM 2115 C C . HIS A 1 284 ? 6.057 7.848 6.165 1.00 32.38 284 HIS A C 1
ATOM 2117 O O . HIS A 1 284 ? 5.983 8.348 5.041 1.00 32.38 284 HIS A O 1
ATOM 2123 N N . ALA A 1 285 ? 6.961 8.200 7.086 1.00 29.52 285 ALA A N 1
ATOM 2124 C CA . ALA A 1 285 ? 7.953 9.267 6.956 1.00 29.52 285 ALA A CA 1
ATOM 2125 C C . ALA A 1 285 ? 8.836 9.141 5.698 1.00 29.52 285 ALA A C 1
ATOM 2127 O O . ALA A 1 285 ? 9.460 8.102 5.449 1.00 29.52 285 ALA A O 1
ATOM 2128 N N . GLY A 1 286 ? 8.927 10.233 4.938 1.00 48.44 286 GLY A N 1
ATOM 2129 C CA . GLY A 1 286 ? 9.709 10.402 3.721 1.00 48.44 286 GLY A CA 1
ATOM 2130 C C . GLY A 1 286 ? 8.863 10.442 2.443 1.00 48.44 286 GLY A C 1
ATOM 2131 O O . GLY A 1 286 ? 7.638 10.423 2.472 1.00 48.44 286 GLY A O 1
ATOM 2132 N N . LYS A 1 287 ? 9.548 10.456 1.286 1.00 44.72 287 LYS A N 1
ATOM 2133 C CA . LYS A 1 287 ? 9.045 10.549 -0.112 1.00 44.72 287 LYS A CA 1
ATOM 2134 C C . LYS A 1 287 ? 7.712 9.822 -0.424 1.00 44.72 287 LYS A C 1
ATOM 2136 O O . LYS A 1 287 ? 7.023 10.199 -1.368 1.00 44.72 287 LYS A O 1
ATOM 2141 N N . SER A 1 288 ? 7.362 8.785 0.336 1.00 51.62 288 SER A N 1
ATOM 2142 C CA . SER A 1 288 ? 6.103 8.027 0.296 1.00 51.62 288 SER A CA 1
ATOM 2143 C C . SER A 1 288 ? 4.869 8.812 0.739 1.00 51.62 288 SER A C 1
ATOM 2145 O O . SER A 1 288 ? 3.749 8.430 0.390 1.00 51.62 288 SER A O 1
ATOM 2147 N N . ALA A 1 289 ? 5.037 9.886 1.506 1.00 59.19 289 ALA A N 1
ATOM 2148 C CA . ALA A 1 289 ? 3.918 10.452 2.220 1.00 59.19 289 ALA A CA 1
ATOM 2149 C C . ALA A 1 289 ? 2.992 11.329 1.387 1.00 59.19 289 ALA A C 1
ATOM 2151 O O . ALA A 1 289 ? 1.789 11.078 1.338 1.00 59.19 289 ALA A O 1
ATOM 2152 N N . GLY A 1 290 ? 3.554 12.283 0.640 1.00 59.34 290 GLY A N 1
ATOM 2153 C CA . GLY A 1 290 ? 2.783 13.069 -0.325 1.00 59.34 290 GLY A CA 1
ATOM 2154 C C . GLY A 1 290 ? 2.089 12.182 -1.366 1.00 59.34 290 GLY A C 1
ATOM 2155 O O . GLY A 1 290 ? 0.950 12.448 -1.738 1.00 59.34 290 GLY A O 1
ATOM 2156 N N . ARG A 1 291 ? 2.727 11.071 -1.770 1.00 67.19 291 ARG A N 1
ATOM 2157 C CA . ARG A 1 291 ? 2.113 10.062 -2.654 1.00 67.19 291 ARG A CA 1
ATOM 2158 C C . ARG A 1 291 ? 0.900 9.402 -2.008 1.00 67.19 291 ARG A C 1
ATOM 2160 O O . ARG A 1 291 ? -0.141 9.304 -2.641 1.00 67.19 291 ARG A O 1
ATOM 2167 N N . SER A 1 292 ? 1.023 9.002 -0.744 1.00 70.81 292 SER A N 1
ATOM 2168 C CA . SER A 1 292 ? -0.058 8.348 0.004 1.00 70.81 292 SER A CA 1
ATOM 2169 C C . SER A 1 292 ? -1.243 9.287 0.237 1.00 70.81 292 SER A C 1
ATOM 2171 O O . SER A 1 292 ? -2.382 8.862 0.079 1.00 70.81 292 SER A O 1
ATOM 2173 N N . ILE A 1 293 ? -0.988 10.566 0.543 1.00 80.38 293 ILE A N 1
ATOM 2174 C CA . ILE A 1 293 ? -2.038 11.588 0.688 1.00 80.38 293 ILE A CA 1
ATOM 2175 C C . ILE A 1 293 ? -2.768 11.793 -0.638 1.00 80.38 293 ILE A C 1
ATOM 2177 O O . ILE A 1 293 ? -3.996 11.771 -0.681 1.00 80.38 293 ILE A O 1
ATOM 2181 N N . CYS A 1 294 ? -2.012 11.973 -1.722 1.00 87.56 294 CYS A N 1
ATOM 2182 C CA . CYS A 1 294 ? -2.591 12.168 -3.041 1.00 87.56 294 CYS A CA 1
ATOM 2183 C C . CYS A 1 294 ? -3.379 10.953 -3.516 1.00 87.56 294 CYS A C 1
ATOM 2185 O O . CYS A 1 294 ? -4.490 11.114 -4.006 1.00 87.56 294 CYS A O 1
ATOM 2187 N N . ALA A 1 295 ? -2.851 9.745 -3.324 1.00 81.31 295 ALA A N 1
ATOM 2188 C CA . ALA A 1 295 ? -3.592 8.530 -3.614 1.00 81.31 295 ALA A CA 1
ATOM 2189 C C . ALA A 1 295 ? -4.889 8.505 -2.801 1.00 81.31 295 ALA A C 1
ATOM 2191 O O . ALA A 1 295 ? -5.966 8.443 -3.384 1.00 81.31 295 ALA A O 1
ATOM 2192 N N . TYR A 1 296 ? -4.809 8.656 -1.480 1.00 80.38 296 TYR A N 1
ATOM 2193 C CA . TYR A 1 296 ? -5.990 8.645 -0.625 1.00 80.38 296 TYR A CA 1
ATOM 2194 C C . TYR A 1 296 ? -7.063 9.648 -1.082 1.00 80.38 296 TYR A C 1
ATOM 2196 O O . TYR A 1 296 ? -8.223 9.265 -1.219 1.00 80.38 296 TYR A O 1
ATOM 2204 N N . ASP A 1 297 ? -6.698 10.900 -1.369 1.00 89.12 297 ASP A N 1
ATOM 2205 C CA . ASP A 1 297 ? -7.650 11.924 -1.815 1.00 89.12 297 ASP A CA 1
ATOM 2206 C C . ASP A 1 297 ? -8.282 11.562 -3.177 1.00 89.12 297 ASP A C 1
ATOM 2208 O O . ASP A 1 297 ? -9.507 11.568 -3.313 1.00 89.12 297 ASP A O 1
ATOM 2212 N N . LEU A 1 298 ? -7.476 11.140 -4.159 1.00 89.94 298 LEU A N 1
ATOM 2213 C CA . LEU A 1 298 ? -7.957 10.755 -5.494 1.00 89.94 298 LEU A CA 1
ATOM 2214 C C . LEU A 1 298 ? -8.829 9.494 -5.494 1.00 89.94 298 LEU A C 1
ATOM 2216 O O . LEU A 1 298 ? -9.757 9.373 -6.299 1.00 89.94 298 LEU A O 1
ATOM 2220 N N . TRP A 1 299 ? -8.545 8.557 -4.593 1.00 79.62 299 TRP A N 1
ATOM 2221 C CA . TRP A 1 299 ? -9.342 7.350 -4.404 1.00 79.62 299 TRP A CA 1
ATOM 2222 C C . TRP A 1 299 ? -10.644 7.647 -3.657 1.00 79.62 299 TRP A C 1
ATOM 2224 O O . TRP A 1 299 ? -11.693 7.110 -4.027 1.00 79.62 299 TRP A O 1
ATOM 2234 N N . SER A 1 300 ? -10.605 8.526 -2.654 1.00 79.94 300 SER A N 1
ATOM 2235 C CA . SER A 1 300 ? -11.749 8.836 -1.786 1.00 79.94 300 SER A CA 1
ATOM 2236 C C . SER A 1 300 ? -12.853 9.605 -2.504 1.00 79.94 300 SER A C 1
ATOM 2238 O O . SER A 1 300 ? -14.029 9.342 -2.262 1.00 79.94 300 SER A O 1
ATOM 2240 N N . TYR A 1 301 ? -12.497 10.510 -3.416 1.00 84.50 301 TYR A N 1
ATOM 2241 C CA . TYR A 1 301 ? -13.462 11.392 -4.068 1.00 84.50 301 TYR A CA 1
ATOM 2242 C C . TYR A 1 301 ? -13.583 11.123 -5.571 1.00 84.50 301 TYR A C 1
ATOM 2244 O O . TYR A 1 301 ? -12.675 10.578 -6.196 1.00 84.50 301 TYR A O 1
ATOM 2252 N N . ASN A 1 302 ? -14.722 11.486 -6.167 1.00 87.06 302 ASN A N 1
ATOM 2253 C CA . ASN A 1 302 ? -14.900 11.437 -7.620 1.00 87.06 302 ASN A CA 1
ATOM 2254 C C . ASN A 1 302 ? -14.270 12.674 -8.290 1.00 87.06 302 ASN A C 1
ATOM 2256 O O . ASN A 1 302 ? -14.234 13.747 -7.682 1.00 87.06 302 ASN A O 1
ATOM 2260 N N . TRP A 1 303 ? -13.778 12.548 -9.521 1.00 92.94 303 TRP A N 1
ATOM 2261 C CA . TRP A 1 303 ? -13.173 13.635 -10.293 1.00 92.94 303 TRP A CA 1
ATOM 2262 C C . TRP A 1 303 ? -13.199 13.347 -11.796 1.00 92.94 303 TRP A C 1
ATOM 2264 O O . TRP A 1 303 ? -13.309 12.199 -12.214 1.00 92.94 303 TRP A O 1
ATOM 2274 N N . ASN A 1 304 ? -13.130 14.405 -12.608 1.00 88.12 304 ASN A N 1
ATOM 2275 C CA . ASN A 1 304 ? -13.164 14.292 -14.067 1.00 88.12 304 ASN A CA 1
ATOM 2276 C C . ASN A 1 304 ? -11.935 13.530 -14.595 1.00 88.12 304 ASN A C 1
ATOM 2278 O O . ASN A 1 304 ? -10.827 14.058 -14.505 1.00 88.12 304 ASN A O 1
ATOM 2282 N N . GLY A 1 305 ? -12.120 12.328 -15.143 1.00 88.19 305 GLY A N 1
ATOM 2283 C CA . GLY A 1 305 ? -11.021 11.462 -15.574 1.00 88.19 305 GLY A CA 1
ATOM 2284 C C . GLY A 1 305 ? -10.738 10.265 -14.663 1.00 88.19 305 GLY A C 1
ATOM 2285 O O . GLY A 1 305 ? -9.806 9.508 -14.935 1.00 88.19 305 GLY A O 1
ATOM 2286 N N . LYS A 1 306 ? -11.472 10.111 -13.550 1.00 88.75 306 LYS A N 1
ATOM 2287 C CA . LYS A 1 306 ? -11.213 9.047 -12.571 1.00 88.75 306 LYS A CA 1
ATOM 2288 C C . LYS A 1 306 ? -11.464 7.662 -13.145 1.00 88.75 306 LYS A C 1
ATOM 2290 O O . LYS A 1 306 ? -10.623 6.785 -12.968 1.00 88.75 306 LYS A O 1
ATOM 2295 N N . ASP A 1 307 ? -12.598 7.475 -13.806 1.00 83.56 307 ASP A N 1
ATOM 2296 C CA . ASP A 1 307 ? -12.986 6.181 -14.364 1.00 83.56 307 ASP A CA 1
ATOM 2297 C C . ASP A 1 307 ? -12.036 5.788 -15.495 1.00 83.56 307 ASP A C 1
ATOM 2299 O O . ASP A 1 307 ? -11.615 4.639 -15.584 1.00 83.56 307 ASP A O 1
ATOM 2303 N N . GLU A 1 308 ? -11.595 6.763 -16.292 1.00 84.06 308 GLU A N 1
ATOM 2304 C CA . GLU A 1 308 ? -10.562 6.580 -17.303 1.00 84.06 308 GLU A CA 1
ATOM 2305 C C . GLU A 1 308 ? -9.213 6.216 -16.677 1.00 84.06 308 GLU A C 1
ATOM 2307 O O . GLU A 1 308 ? -8.561 5.304 -17.168 1.00 84.06 308 GLU A O 1
ATOM 2312 N N . ALA A 1 309 ? -8.792 6.869 -15.587 1.00 82.12 309 ALA A N 1
ATOM 2313 C CA . ALA A 1 309 ? -7.552 6.533 -14.882 1.00 82.12 309 ALA A CA 1
ATOM 2314 C C . ALA A 1 309 ? -7.601 5.155 -14.198 1.00 82.12 309 ALA A C 1
ATOM 2316 O O . ALA A 1 309 ? -6.595 4.443 -14.150 1.00 82.12 309 ALA A O 1
ATOM 2317 N N . LEU A 1 310 ? -8.766 4.769 -13.671 1.00 77.50 310 LEU A N 1
ATOM 2318 C CA . LEU A 1 310 ? -9.018 3.445 -13.101 1.00 77.50 310 LEU A CA 1
ATOM 2319 C C . LEU A 1 310 ? -8.979 2.370 -14.182 1.00 77.50 310 LEU A C 1
ATOM 2321 O O . LEU A 1 310 ? -8.231 1.404 -14.051 1.00 77.50 310 LEU A O 1
ATOM 2325 N N . ALA A 1 311 ? -9.727 2.572 -15.270 1.00 70.88 311 ALA A N 1
ATOM 2326 C CA . ALA A 1 311 ? -9.716 1.686 -16.425 1.00 70.88 311 ALA A CA 1
ATOM 2327 C C . ALA A 1 311 ? -8.305 1.578 -17.012 1.00 70.88 311 ALA A C 1
ATOM 2329 O O . ALA A 1 311 ? -7.880 0.477 -17.343 1.00 70.88 311 ALA A O 1
ATOM 2330 N N . ALA A 1 312 ? -7.568 2.697 -17.056 1.00 70.12 312 ALA A N 1
ATOM 2331 C CA . ALA A 1 312 ? -6.183 2.793 -17.505 1.00 70.12 312 ALA A CA 1
ATOM 2332 C C . ALA A 1 312 ? -5.167 2.057 -16.616 1.00 70.12 312 ALA A C 1
ATOM 2334 O O . ALA A 1 312 ? -4.014 1.910 -17.018 1.00 70.12 312 ALA A O 1
ATOM 2335 N N . GLY A 1 313 ? -5.546 1.664 -15.394 1.00 73.88 313 GLY A N 1
ATOM 2336 C CA . GLY A 1 313 ? -4.595 1.183 -14.395 1.00 73.88 313 GLY A CA 1
ATOM 2337 C C . GLY A 1 313 ? -3.552 2.240 -14.014 1.00 73.88 313 GLY A C 1
ATOM 2338 O O . GLY A 1 313 ? -2.440 1.909 -13.622 1.00 73.88 313 GLY A O 1
ATOM 2339 N N . THR A 1 314 ? -3.858 3.531 -14.154 1.00 81.38 314 THR A N 1
ATOM 2340 C CA . THR A 1 314 ? -2.916 4.615 -13.830 1.00 81.38 314 THR A CA 1
ATOM 2341 C C . THR A 1 314 ? -3.149 5.173 -12.432 1.00 81.38 314 THR A C 1
ATOM 2343 O O . THR A 1 314 ? -2.263 5.818 -11.881 1.00 81.38 314 THR A O 1
ATOM 2346 N N . LEU A 1 315 ? -4.283 4.860 -11.795 1.00 81.94 315 LEU A N 1
ATOM 2347 C CA . LEU A 1 315 ? -4.593 5.289 -10.428 1.00 81.94 315 LEU A CA 1
ATOM 2348 C C . LEU A 1 315 ? -3.895 4.458 -9.328 1.00 81.94 315 LEU A C 1
ATOM 2350 O O . LEU A 1 315 ? -4.353 4.431 -8.191 1.00 81.94 315 LEU A O 1
ATOM 2354 N N . TYR A 1 316 ? -2.779 3.785 -9.605 1.00 76.31 316 TYR A N 1
ATOM 2355 C CA . TYR A 1 316 ? -2.018 3.074 -8.570 1.00 76.31 316 TYR A CA 1
ATOM 2356 C C . TYR A 1 316 ? -0.992 3.971 -7.870 1.00 76.31 316 TYR A C 1
ATOM 2358 O O . TYR A 1 316 ? -0.531 4.976 -8.412 1.00 76.31 316 TYR A O 1
ATOM 2366 N N . LEU A 1 317 ? -0.621 3.603 -6.640 1.00 67.81 317 LEU A N 1
ATOM 2367 C CA . LEU A 1 317 ? 0.253 4.403 -5.774 1.00 67.81 317 LEU A CA 1
ATOM 2368 C C . LEU A 1 317 ? 1.616 4.713 -6.423 1.00 67.81 317 LEU A C 1
ATOM 2370 O O . LEU A 1 317 ? 2.191 5.773 -6.182 1.00 67.81 317 LEU A O 1
ATOM 2374 N N . GLU A 1 318 ? 2.131 3.808 -7.253 1.00 72.62 318 GLU A N 1
ATOM 2375 C CA . GLU A 1 318 ? 3.370 3.968 -8.018 1.00 72.62 318 GLU A CA 1
ATOM 2376 C C . GLU A 1 318 ? 3.304 5.076 -9.077 1.00 72.62 318 GLU A C 1
ATOM 2378 O O . GLU A 1 318 ? 4.323 5.713 -9.353 1.00 72.62 318 GLU A O 1
ATOM 2383 N N . ASN A 1 319 ? 2.110 5.346 -9.606 1.00 80.88 319 ASN A N 1
ATOM 2384 C CA . ASN A 1 319 ? 1.859 6.315 -10.670 1.00 80.88 319 ASN A CA 1
ATOM 2385 C C . ASN A 1 319 ? 1.400 7.677 -10.130 1.00 80.88 319 ASN A C 1
ATOM 2387 O O . ASN A 1 319 ? 1.332 8.647 -10.889 1.00 80.88 319 ASN A O 1
ATOM 2391 N N . ILE A 1 320 ? 1.132 7.763 -8.822 1.00 86.00 320 ILE A N 1
ATOM 2392 C CA . ILE A 1 320 ? 0.647 8.967 -8.148 1.00 86.00 320 ILE A CA 1
ATOM 2393 C C . ILE A 1 320 ? 1.782 9.663 -7.396 1.00 86.00 320 ILE A C 1
ATOM 2395 O O . ILE A 1 320 ? 2.445 9.088 -6.527 1.00 86.00 320 ILE A O 1
ATOM 2399 N N . THR A 1 321 ? 1.973 10.953 -7.668 1.00 85.00 321 THR A N 1
ATOM 2400 C CA . THR A 1 321 ? 2.920 11.802 -6.939 1.00 85.00 321 THR A CA 1
ATOM 2401 C C . THR A 1 321 ? 2.305 13.134 -6.533 1.00 85.00 321 THR A C 1
ATOM 2403 O O . THR A 1 321 ? 1.417 13.657 -7.193 1.00 85.00 321 THR A O 1
ATOM 2406 N N . ALA A 1 322 ? 2.764 13.704 -5.418 1.00 87.38 322 ALA A N 1
ATOM 2407 C CA . ALA A 1 322 ? 2.415 15.073 -5.057 1.00 87.38 322 ALA A CA 1
ATOM 2408 C C . ALA A 1 322 ? 3.371 16.055 -5.752 1.00 87.38 322 ALA A C 1
ATOM 2410 O O . ALA A 1 322 ? 4.590 15.871 -5.730 1.00 87.38 322 ALA A O 1
ATOM 2411 N N . PHE A 1 323 ? 2.831 17.123 -6.330 1.00 87.69 323 PHE A N 1
ATOM 2412 C CA . PHE A 1 323 ? 3.591 18.204 -6.956 1.00 87.69 323 PHE A CA 1
ATOM 2413 C C . PHE A 1 323 ? 4.089 19.202 -5.891 1.00 87.69 323 PHE A C 1
ATOM 2415 O O . PHE A 1 323 ? 3.536 20.287 -5.724 1.00 87.69 323 PHE A O 1
ATOM 2422 N N . VAL A 1 324 ? 5.107 18.803 -5.120 1.00 84.25 324 VAL A N 1
ATOM 2423 C CA . VAL A 1 324 ? 5.685 19.591 -4.010 1.00 84.25 324 VAL A CA 1
ATOM 2424 C C . VAL A 1 324 ? 7.216 19.532 -3.951 1.00 84.25 324 VAL A C 1
ATOM 2426 O O . VAL A 1 324 ? 7.756 18.480 -3.631 1.00 84.25 324 VAL A O 1
ATOM 2429 N N . CYS A 1 325 ? 7.880 20.666 -4.216 1.00 76.69 325 CYS A N 1
ATOM 2430 C CA . CYS A 1 325 ? 9.249 21.146 -3.911 1.00 76.69 325 CYS A CA 1
ATOM 2431 C C . CYS A 1 325 ? 9.887 20.615 -2.623 1.00 76.69 325 CYS A C 1
ATOM 2433 O O . CYS A 1 325 ? 9.624 21.206 -1.583 1.00 76.69 325 CYS A O 1
ATOM 2435 N N . GLY A 1 326 ? 10.745 19.587 -2.646 1.00 65.62 326 GLY A N 1
ATOM 2436 C CA . GLY A 1 326 ? 11.563 19.259 -1.477 1.00 65.62 326 GLY A CA 1
ATOM 2437 C C . GLY A 1 326 ? 13.003 18.859 -1.800 1.00 65.62 326 GLY A C 1
ATOM 2438 O O . GLY A 1 326 ? 13.244 18.189 -2.799 1.00 65.62 326 GLY A O 1
ATOM 2439 N N . SER A 1 327 ? 13.975 19.264 -0.974 1.00 53.81 327 SER A N 1
ATOM 2440 C CA . SER A 1 327 ? 15.356 18.791 -1.118 1.00 53.81 327 SER A CA 1
ATOM 2441 C C . SER A 1 327 ? 15.484 17.401 -0.500 1.00 53.81 327 SER A C 1
ATOM 2443 O O . SER A 1 327 ? 15.062 17.148 0.631 1.00 53.81 327 SER A O 1
ATOM 2445 N N . SER A 1 328 ? 16.057 16.466 -1.256 1.00 51.09 328 SER A N 1
ATOM 2446 C CA . SER A 1 328 ? 16.447 15.175 -0.682 1.00 51.09 328 SER A CA 1
ATOM 2447 C C . SER A 1 328 ? 17.547 15.374 0.367 1.00 51.09 328 SER A C 1
ATOM 2449 O O . SER A 1 328 ? 18.333 16.317 0.271 1.00 51.09 328 SER A O 1
ATOM 2451 N N . LYS A 1 329 ? 17.679 14.418 1.295 1.00 50.31 329 LYS A N 1
ATOM 2452 C CA . LYS A 1 329 ? 18.860 14.290 2.172 1.00 50.31 329 LYS A CA 1
ATOM 2453 C C . LYS A 1 329 ? 20.182 14.134 1.395 1.00 50.31 329 LYS A C 1
ATOM 2455 O O . LYS A 1 329 ? 21.245 14.274 1.988 1.00 50.31 329 LYS A O 1
ATOM 2460 N N . ASP A 1 330 ? 20.109 13.885 0.087 1.00 47.12 330 ASP A N 1
ATOM 2461 C CA . ASP A 1 330 ? 21.232 13.542 -0.784 1.00 47.12 330 ASP A CA 1
ATOM 2462 C C . ASP A 1 330 ? 21.693 14.731 -1.655 1.00 47.12 330 ASP A C 1
ATOM 2464 O O . ASP A 1 330 ? 22.462 14.556 -2.596 1.00 47.12 330 ASP A O 1
ATOM 2468 N N . GLY A 1 331 ? 21.207 15.953 -1.390 1.00 49.66 331 GLY A N 1
ATOM 2469 C CA . GLY A 1 331 ? 21.556 17.143 -2.181 1.00 49.66 331 GLY A CA 1
ATOM 2470 C C . GLY A 1 331 ? 20.950 17.164 -3.590 1.00 49.66 331 GLY A C 1
ATOM 2471 O O . GLY A 1 331 ? 21.287 18.029 -4.397 1.00 49.66 331 GLY A O 1
ATOM 2472 N N . VAL A 1 332 ? 20.041 16.232 -3.892 1.00 47.19 332 VAL A N 1
ATOM 2473 C CA . VAL A 1 332 ? 19.324 16.182 -5.167 1.00 47.19 332 VAL A CA 1
ATOM 2474 C C . VAL A 1 332 ? 18.388 17.385 -5.276 1.00 47.19 332 VAL A C 1
ATOM 2476 O O . VAL A 1 332 ? 17.507 17.582 -4.432 1.00 47.19 332 VAL A O 1
ATOM 2479 N N . SER A 1 333 ? 18.636 18.175 -6.323 1.00 54.94 333 SER A N 1
ATOM 2480 C CA . SER A 1 333 ? 17.825 19.290 -6.810 1.00 54.94 333 SER A CA 1
ATOM 2481 C C . SER A 1 333 ? 16.366 18.864 -7.015 1.00 54.94 333 SER A C 1
ATOM 2483 O O . SER A 1 333 ? 16.082 17.703 -7.311 1.00 54.94 333 SER A O 1
ATOM 2485 N N . CYS A 1 334 ? 15.436 19.818 -6.941 1.00 59.72 334 CYS A N 1
ATOM 2486 C CA . CYS A 1 334 ? 14.028 19.628 -7.308 1.00 59.72 334 CYS A CA 1
ATOM 2487 C C . CYS A 1 334 ? 13.834 19.012 -8.720 1.00 59.72 334 CYS A C 1
ATOM 2489 O O . CYS A 1 334 ? 12.756 18.519 -9.036 1.00 59.72 334 CYS A O 1
ATOM 2491 N N . ASP A 1 335 ? 14.888 18.959 -9.538 1.00 53.16 335 ASP A N 1
ATOM 2492 C CA . ASP A 1 335 ? 14.959 18.304 -10.849 1.00 53.16 335 ASP A CA 1
ATOM 2493 C C . ASP A 1 335 ? 14.589 16.830 -10.914 1.00 53.16 335 ASP A C 1
ATOM 2495 O O . ASP A 1 335 ? 14.011 16.401 -11.912 1.00 53.16 335 ASP A O 1
ATOM 2499 N N . ASP A 1 336 ? 14.925 16.042 -9.897 1.00 53.28 336 ASP A N 1
ATOM 2500 C CA . ASP A 1 336 ? 14.623 14.606 -9.928 1.00 53.28 336 ASP A CA 1
ATOM 2501 C C . ASP A 1 336 ? 13.292 14.276 -9.248 1.00 53.28 336 ASP A C 1
ATOM 2503 O O . ASP A 1 336 ? 12.819 13.143 -9.328 1.00 53.28 336 ASP A O 1
ATOM 2507 N N . PHE A 1 337 ? 12.655 15.265 -8.613 1.00 52.56 337 PHE A N 1
ATOM 2508 C CA . PHE A 1 337 ? 11.414 15.077 -7.864 1.00 52.56 337 PHE A CA 1
ATOM 2509 C C . PHE A 1 337 ? 10.137 15.312 -8.693 1.00 52.56 337 PHE A C 1
ATOM 2511 O O . PHE A 1 337 ? 9.113 14.712 -8.369 1.00 52.56 337 PHE A O 1
ATOM 2518 N N . TYR A 1 338 ? 10.190 16.108 -9.777 1.00 57.75 338 TYR A N 1
ATOM 2519 C CA . TYR A 1 338 ? 9.025 16.438 -10.633 1.00 57.75 338 TYR A CA 1
ATOM 2520 C C . TYR A 1 338 ? 9.242 16.134 -12.106 1.00 57.75 338 TYR A C 1
ATOM 2522 O O . TYR A 1 338 ? 8.717 16.862 -12.950 1.00 57.75 338 TYR A O 1
ATOM 2530 N N . LYS A 1 339 ? 9.974 15.073 -12.455 1.00 60.03 339 LYS A N 1
ATOM 2531 C CA . LYS A 1 339 ? 9.875 14.563 -13.825 1.00 60.03 339 LYS A CA 1
ATOM 2532 C C . LYS A 1 339 ? 8.488 13.942 -13.992 1.00 60.03 339 LYS A C 1
ATOM 2534 O O . LYS A 1 339 ? 8.325 12.725 -13.990 1.00 60.03 339 LYS A O 1
ATOM 2539 N N . LEU A 1 340 ? 7.486 14.818 -14.142 1.00 80.50 340 LEU A N 1
ATOM 2540 C CA . LEU A 1 340 ? 6.390 14.553 -15.049 1.00 80.50 340 LEU A CA 1
ATOM 2541 C C . LEU A 1 340 ? 7.027 13.989 -16.305 1.00 80.50 340 LEU A C 1
ATOM 2543 O O . LEU A 1 340 ? 8.120 14.403 -16.706 1.00 80.50 340 LEU A O 1
ATOM 2547 N N . ALA A 1 341 ? 6.384 13.009 -16.898 1.00 82.94 341 ALA A N 1
ATOM 2548 C CA . ALA A 1 341 ? 6.927 12.440 -18.099 1.00 82.94 341 ALA A CA 1
ATOM 2549 C C . ALA A 1 341 ? 7.135 13.533 -19.149 1.00 82.94 341 ALA A C 1
ATOM 2551 O O . ALA A 1 341 ? 6.322 14.449 -19.280 1.00 82.94 341 ALA A O 1
ATOM 2552 N N . ALA A 1 342 ? 8.266 13.448 -19.840 1.00 82.88 342 ALA A N 1
ATOM 2553 C CA . ALA A 1 342 ? 8.607 14.351 -20.923 1.00 82.88 342 ALA A CA 1
ATOM 2554 C C . ALA A 1 342 ? 7.592 14.244 -22.066 1.00 82.88 342 ALA A C 1
ATOM 2556 O O . ALA A 1 342 ? 7.052 13.160 -22.304 1.00 82.88 342 ALA A O 1
ATOM 2557 N N . ASP A 1 343 ? 7.360 15.367 -22.747 1.00 83.38 343 ASP A N 1
ATOM 2558 C CA . ASP A 1 343 ? 6.480 15.474 -23.918 1.00 83.38 343 ASP A CA 1
ATOM 2559 C C . ASP A 1 343 ? 5.094 14.848 -23.692 1.00 83.38 343 ASP A C 1
ATOM 2561 O O . ASP A 1 343 ? 4.528 14.196 -24.572 1.00 83.38 343 ASP A O 1
ATOM 2565 N N . ARG A 1 344 ? 4.556 15.005 -22.476 1.00 84.94 344 ARG A N 1
ATOM 2566 C CA . ARG A 1 344 ? 3.313 14.363 -22.055 1.00 84.94 344 ARG A CA 1
ATOM 2567 C C . ARG A 1 344 ? 2.231 15.379 -21.761 1.00 84.94 344 ARG A C 1
ATOM 2569 O O . ARG A 1 344 ? 2.461 16.388 -21.098 1.00 84.94 344 ARG A O 1
ATOM 2576 N N . GLU A 1 345 ? 1.040 15.060 -22.249 1.00 88.81 345 GLU A N 1
ATOM 2577 C CA . GLU A 1 345 ? -0.177 15.795 -21.958 1.00 88.81 345 GLU A CA 1
ATOM 2578 C C . GLU A 1 345 ? -0.750 15.379 -20.597 1.00 88.81 345 GLU A C 1
ATOM 2580 O O . GLU A 1 345 ? -0.884 14.190 -20.311 1.00 88.81 345 GLU A O 1
ATOM 2585 N N . TYR A 1 346 ? -1.076 16.362 -19.762 1.00 90.12 346 TYR A N 1
ATOM 2586 C CA . TYR A 1 346 ? -1.706 16.200 -18.456 1.00 90.12 346 TYR A CA 1
ATOM 2587 C C . TYR A 1 346 ? -3.031 16.950 -18.431 1.00 90.12 346 TYR A C 1
ATOM 2589 O O . TYR A 1 346 ? -3.058 18.162 -18.648 1.00 90.12 346 TYR A O 1
ATOM 2597 N N . PHE A 1 347 ? -4.112 16.249 -18.105 1.00 91.25 347 PHE A N 1
ATOM 2598 C CA . PHE A 1 347 ? -5.441 16.830 -17.956 1.00 91.25 347 PHE A CA 1
ATOM 2599 C C . PHE A 1 347 ? -5.641 17.368 -16.541 1.00 91.25 347 PHE A C 1
ATOM 2601 O O . PHE A 1 347 ? -5.362 16.687 -15.551 1.00 91.25 347 PHE A O 1
ATOM 2608 N N . PHE A 1 348 ? -6.147 18.590 -16.422 1.00 91.69 348 PHE A N 1
ATOM 2609 C CA . PHE A 1 348 ? -6.533 19.134 -15.129 1.00 91.69 348 PHE A CA 1
ATOM 2610 C C . PHE A 1 348 ? -7.812 18.474 -14.636 1.00 91.69 348 PHE A C 1
ATOM 2612 O O . PHE A 1 348 ? -8.768 18.297 -15.393 1.00 91.69 348 PHE A O 1
ATOM 2619 N N . ALA A 1 349 ? -7.859 18.199 -13.339 1.00 92.94 349 ALA A N 1
ATOM 2620 C CA . ALA A 1 349 ? -9.078 17.777 -12.668 1.00 92.94 349 ALA A CA 1
ATOM 2621 C C . ALA A 1 349 ? -9.120 18.308 -11.236 1.00 92.94 349 ALA A C 1
ATOM 2623 O O . ALA A 1 349 ? -8.112 18.760 -10.686 1.00 92.94 349 ALA A O 1
ATOM 2624 N N . ARG A 1 350 ? -10.287 18.227 -10.597 1.00 93.88 350 ARG A N 1
ATOM 2625 C CA . ARG A 1 350 ? -10.420 18.494 -9.163 1.00 93.88 350 ARG A CA 1
ATOM 2626 C C . ARG A 1 350 ? -11.084 17.321 -8.463 1.00 93.88 350 ARG A C 1
ATOM 2628 O O . ARG A 1 350 ? -12.233 16.990 -8.744 1.00 93.88 350 ARG A O 1
ATOM 2635 N N . SER A 1 351 ? -10.372 16.774 -7.491 1.00 93.56 351 SER A N 1
ATOM 2636 C CA . SER A 1 351 ? -10.903 15.804 -6.546 1.00 93.56 351 SER A CA 1
ATOM 2637 C C . SER A 1 351 ? -12.141 16.359 -5.831 1.00 93.56 351 SER A C 1
ATOM 2639 O O . SER A 1 351 ? -12.176 17.525 -5.427 1.00 93.56 351 SER A O 1
ATOM 2641 N N . GLY A 1 352 ? -13.199 15.554 -5.742 1.00 90.44 352 GLY A N 1
ATOM 2642 C CA . GLY A 1 352 ? -14.513 15.962 -5.232 1.00 90.44 352 GLY A CA 1
ATOM 2643 C C . GLY A 1 352 ? -15.442 16.567 -6.285 1.00 90.44 352 GLY A C 1
ATOM 2644 O O . GLY A 1 352 ? -16.502 17.083 -5.934 1.00 90.44 352 GLY A O 1
ATOM 2645 N N . SER A 1 353 ? -15.075 16.555 -7.571 1.00 90.25 353 SER A N 1
ATOM 2646 C CA . SER A 1 353 ? -15.885 17.152 -8.633 1.00 90.25 353 SER A CA 1
ATOM 2647 C C . SER A 1 353 ? -15.689 16.460 -9.984 1.00 90.25 353 SER A C 1
ATOM 2649 O O . SER A 1 353 ? -14.713 16.704 -10.687 1.00 90.25 353 SER A O 1
ATOM 2651 N N . ALA A 1 354 ? -16.678 15.662 -10.393 1.00 86.94 354 ALA A N 1
ATOM 2652 C CA . ALA A 1 354 ? -16.672 14.928 -11.664 1.00 86.94 354 ALA A CA 1
ATOM 2653 C C . ALA A 1 354 ? -16.694 15.821 -12.923 1.00 86.94 354 ALA A C 1
ATOM 2655 O O . ALA A 1 354 ? -16.444 15.346 -14.020 1.00 86.94 354 ALA A O 1
ATOM 2656 N N . THR A 1 355 ? -16.992 17.116 -12.782 1.00 86.31 355 THR A N 1
ATOM 2657 C CA . THR A 1 355 ? -17.152 18.053 -13.908 1.00 86.31 355 THR A CA 1
ATOM 2658 C C . THR A 1 355 ? -16.120 19.178 -13.930 1.00 86.31 355 THR A C 1
ATOM 2660 O O . THR A 1 355 ? -16.115 19.980 -14.859 1.00 86.31 355 THR A O 1
ATOM 2663 N N . ALA A 1 356 ? -15.291 19.313 -12.891 1.00 86.81 356 ALA A N 1
ATOM 2664 C CA . ALA A 1 356 ? -14.292 20.375 -12.824 1.00 86.81 356 ALA A CA 1
ATOM 2665 C C . ALA A 1 356 ? -12.978 19.914 -13.467 1.00 86.81 356 ALA A C 1
ATOM 2667 O O . ALA A 1 356 ? -12.419 18.893 -13.064 1.00 86.81 356 ALA A O 1
ATOM 2668 N N . GLY A 1 357 ? -12.481 20.697 -14.426 1.00 86.00 357 GLY A N 1
ATOM 2669 C CA . GLY A 1 357 ? -11.279 20.405 -15.206 1.00 86.00 357 GLY A CA 1
ATOM 2670 C C . GLY A 1 357 ? -11.569 20.102 -16.670 1.00 86.00 357 GLY A C 1
ATOM 2671 O O . GLY A 1 357 ? -12.496 20.677 -17.235 1.00 86.00 357 GLY A O 1
ATOM 2672 N N . GLY A 1 358 ? -10.772 19.223 -17.280 1.00 77.50 358 GLY A N 1
ATOM 2673 C CA . GLY A 1 358 ? -10.922 18.770 -18.672 1.00 77.50 358 GLY A CA 1
ATOM 2674 C C . GLY A 1 358 ? -10.030 19.484 -19.692 1.00 77.50 358 GLY A C 1
ATOM 2675 O O . GLY A 1 358 ? -9.805 18.962 -20.777 1.00 77.50 358 GLY A O 1
ATOM 2676 N N . ASP A 1 359 ? -9.467 20.633 -19.330 1.00 85.31 359 ASP A N 1
ATOM 2677 C CA . ASP A 1 359 ? -8.372 21.242 -20.084 1.00 85.31 359 ASP A CA 1
ATOM 2678 C C . ASP A 1 359 ? -7.052 20.498 -19.823 1.00 85.31 359 ASP A C 1
ATOM 2680 O O . ASP A 1 359 ? -6.937 19.764 -18.841 1.00 85.31 359 ASP A O 1
ATOM 2684 N N . SER A 1 360 ? -6.029 20.730 -20.644 1.00 87.38 360 SER A N 1
ATOM 2685 C CA . SER A 1 360 ? -4.747 20.034 -20.520 1.00 87.38 360 SER A CA 1
ATOM 2686 C C . SER A 1 360 ? -3.532 20.946 -20.684 1.00 87.38 360 SER A C 1
ATOM 2688 O O . SER A 1 360 ? -3.636 22.140 -20.983 1.00 87.38 360 SER A O 1
ATOM 2690 N N . PHE A 1 361 ? -2.354 20.373 -20.455 1.00 86.56 361 PHE A N 1
ATOM 2691 C CA . PHE A 1 361 ? -1.086 20.964 -20.846 1.00 86.56 361 PHE A CA 1
ATOM 2692 C C . PHE A 1 361 ? -0.057 19.917 -21.220 1.00 86.56 361 PHE A C 1
ATOM 2694 O O . PHE A 1 361 ? -0.130 18.787 -20.755 1.00 86.56 361 PHE A O 1
ATOM 2701 N N . ILE A 1 362 ? 0.953 20.327 -21.984 1.00 85.12 362 ILE A N 1
ATOM 2702 C CA . ILE A 1 362 ? 2.041 19.451 -22.416 1.00 85.12 362 ILE A CA 1
ATOM 2703 C C . ILE A 1 362 ? 3.335 19.863 -21.709 1.00 85.12 362 ILE A C 1
ATOM 2705 O O . ILE A 1 362 ? 3.653 21.054 -21.625 1.00 85.12 362 ILE A O 1
ATOM 2709 N N . THR A 1 363 ? 4.066 18.893 -21.169 1.00 85.19 363 THR A N 1
ATOM 2710 C CA . THR A 1 363 ? 5.433 19.073 -20.658 1.00 85.19 363 THR A CA 1
ATOM 2711 C C . THR A 1 363 ? 6.449 19.111 -21.801 1.00 85.19 363 THR A C 1
ATOM 2713 O O . THR A 1 363 ? 6.205 18.606 -22.887 1.00 85.19 363 THR A O 1
ATOM 2716 N N . ASP A 1 364 ? 7.608 19.724 -21.593 1.00 82.94 364 ASP A N 1
ATOM 2717 C CA . ASP A 1 364 ? 8.712 19.670 -22.552 1.00 82.94 364 ASP A CA 1
ATOM 2718 C C . ASP A 1 364 ? 9.475 18.337 -22.493 1.00 82.94 364 ASP A C 1
ATOM 2720 O O . ASP A 1 364 ? 9.202 17.470 -21.658 1.00 82.94 364 ASP A O 1
ATOM 2724 N N . THR A 1 365 ? 10.509 18.212 -23.328 1.00 82.94 365 THR A N 1
ATOM 2725 C CA . THR A 1 365 ? 11.399 17.041 -23.416 1.00 82.94 365 THR A CA 1
ATOM 2726 C C . THR A 1 365 ? 12.145 16.724 -22.113 1.00 82.94 365 THR A C 1
ATOM 2728 O O . THR A 1 365 ? 12.790 15.685 -21.996 1.00 82.94 365 THR A O 1
ATOM 2731 N N . SER A 1 366 ? 12.120 17.631 -21.133 1.00 78.12 366 SER A N 1
ATOM 2732 C CA . SER A 1 366 ? 12.705 17.446 -19.803 1.00 78.12 366 SER A CA 1
ATOM 2733 C C . SER A 1 366 ? 11.660 17.185 -18.714 1.00 78.12 366 SER A C 1
ATOM 2735 O O . SER A 1 366 ? 12.022 17.123 -17.539 1.00 78.12 366 SER A O 1
ATOM 2737 N N . GLY A 1 367 ? 10.383 17.037 -19.083 1.00 79.94 367 GLY A N 1
ATOM 2738 C CA . GLY A 1 367 ? 9.284 16.849 -18.137 1.00 79.94 367 GLY A CA 1
ATOM 2739 C C . GLY A 1 367 ? 8.797 18.143 -17.491 1.00 79.94 367 GLY A C 1
ATOM 2740 O O . GLY A 1 367 ? 8.062 18.100 -16.506 1.00 79.94 367 GLY A O 1
ATOM 2741 N N . ARG A 1 368 ? 9.193 19.318 -17.997 1.00 80.12 368 ARG A N 1
ATOM 2742 C CA . ARG A 1 368 ? 8.775 20.601 -17.417 1.00 80.12 368 ARG A CA 1
ATOM 2743 C C . ARG A 1 368 ? 7.594 21.161 -18.182 1.00 80.12 368 ARG A C 1
ATOM 2745 O O . ARG A 1 368 ? 7.659 21.384 -19.382 1.00 80.12 368 ARG A O 1
ATOM 2752 N N . GLY A 1 369 ? 6.513 21.397 -17.468 1.00 76.06 369 GLY A N 1
ATOM 2753 C CA . GLY A 1 369 ? 5.328 22.071 -17.955 1.00 76.06 369 GLY A CA 1
ATOM 2754 C C . GLY A 1 369 ? 5.186 23.466 -17.336 1.00 76.06 369 GLY A C 1
ATOM 2755 O O . GLY A 1 369 ? 5.950 23.861 -16.450 1.00 76.06 369 GLY A O 1
ATOM 2756 N N . PRO A 1 370 ? 4.188 24.224 -17.788 1.00 74.50 370 PRO A N 1
ATOM 2757 C CA . PRO A 1 370 ? 3.704 24.196 -19.165 1.00 74.50 370 PRO A CA 1
ATOM 2758 C C . PRO A 1 370 ? 4.845 24.325 -20.187 1.00 74.50 370 PRO A C 1
ATOM 2760 O O . PRO A 1 370 ? 5.804 25.051 -19.957 1.00 74.50 370 PRO A O 1
ATOM 2763 N N . ASN A 1 371 ? 4.745 23.639 -21.325 1.00 73.44 371 ASN A N 1
ATOM 2764 C CA . ASN A 1 371 ? 5.543 23.923 -22.526 1.00 73.44 371 ASN A CA 1
ATOM 2765 C C . ASN A 1 371 ? 4.663 24.441 -23.679 1.00 73.44 371 ASN A C 1
ATOM 2767 O O . ASN A 1 371 ? 5.076 24.492 -24.836 1.00 73.44 371 ASN A O 1
ATOM 2771 N N . ASN A 1 372 ? 3.426 24.828 -23.368 1.00 69.50 372 ASN A N 1
ATOM 2772 C CA . ASN A 1 372 ? 2.537 25.527 -24.277 1.00 69.50 372 ASN A CA 1
ATOM 2773 C C . ASN A 1 372 ? 2.384 26.986 -23.817 1.00 69.50 372 ASN A C 1
ATOM 2775 O O . ASN A 1 372 ? 2.303 27.274 -22.627 1.00 69.50 372 ASN A O 1
ATOM 2779 N N . ASN A 1 373 ? 2.334 27.929 -24.763 1.00 65.50 373 ASN A N 1
ATOM 2780 C CA . ASN A 1 373 ? 2.064 29.351 -24.486 1.00 65.50 373 ASN A CA 1
ATOM 2781 C C . ASN A 1 373 ? 0.581 29.604 -24.137 1.00 65.50 373 ASN A C 1
ATOM 2783 O O . ASN A 1 373 ? 0.074 30.705 -24.354 1.00 65.50 373 ASN A O 1
ATOM 2787 N N . GLU A 1 374 ? -0.142 28.584 -23.671 1.00 65.75 374 GLU A N 1
ATOM 2788 C CA . GLU A 1 374 ? -1.558 28.717 -23.361 1.00 65.75 374 GLU A CA 1
ATOM 2789 C C . GLU A 1 374 ? -1.769 29.465 -22.051 1.00 65.75 374 GLU A C 1
ATOM 2791 O O . GLU A 1 374 ? -1.011 29.334 -21.089 1.00 65.75 374 GLU A O 1
ATOM 2796 N N . ASP A 1 375 ? -2.843 30.246 -22.015 1.00 63.66 375 ASP A N 1
ATOM 2797 C CA . ASP A 1 375 ? -3.275 30.915 -20.805 1.00 63.66 375 ASP A CA 1
ATOM 2798 C C . ASP A 1 375 ? -3.961 29.900 -19.879 1.00 63.66 375 ASP A C 1
ATOM 2800 O O . ASP A 1 375 ? -5.116 29.509 -20.057 1.00 63.66 375 ASP A O 1
ATOM 2804 N N . TRP A 1 376 ? -3.237 29.446 -18.861 1.00 63.19 376 TRP A N 1
ATOM 2805 C CA . TRP A 1 376 ? -3.756 28.491 -17.888 1.00 63.19 376 TRP A CA 1
ATOM 2806 C C . TRP A 1 376 ? -4.719 29.125 -16.860 1.00 63.19 376 TRP A C 1
ATOM 2808 O O . TRP A 1 376 ? -5.039 28.515 -15.836 1.00 63.19 376 TRP A O 1
ATOM 2818 N N . SER A 1 377 ? -5.078 30.401 -17.001 1.00 54.22 377 SER A N 1
ATOM 2819 C CA . SER A 1 377 ? -5.561 31.243 -15.896 1.00 54.22 377 SER A CA 1
ATOM 2820 C C . SER A 1 377 ? -7.060 31.354 -15.689 1.00 54.22 377 SER A C 1
ATOM 2822 O O . SER A 1 377 ? -7.537 32.133 -14.862 1.00 54.22 377 SER A O 1
ATOM 2824 N N . VAL A 1 378 ? -7.824 30.525 -16.376 1.00 63.19 378 VAL A N 1
ATOM 2825 C CA . VAL A 1 378 ? -9.262 30.475 -16.178 1.00 63.19 378 VAL A CA 1
ATOM 2826 C C . VAL A 1 378 ? -9.603 29.567 -15.000 1.00 63.19 378 VAL A C 1
ATOM 2828 O O . VAL A 1 378 ? -9.101 28.450 -14.871 1.00 63.19 378 VAL A O 1
ATOM 2831 N N . SER A 1 379 ? -10.511 30.042 -14.141 1.00 63.44 379 SER A N 1
ATOM 2832 C CA . SER A 1 379 ? -11.081 29.261 -13.032 1.00 63.44 379 SER A CA 1
ATOM 2833 C C . SER A 1 379 ? -11.652 27.905 -13.475 1.00 63.44 379 SER A C 1
ATOM 2835 O O . SER A 1 379 ? -11.839 27.033 -12.632 1.00 63.44 379 SER A O 1
ATOM 2837 N N . SER A 1 380 ? -11.869 27.696 -14.779 1.00 64.50 380 SER A N 1
ATOM 2838 C CA . SER A 1 380 ? -12.302 26.436 -15.380 1.00 64.50 380 SER A CA 1
ATOM 2839 C C . SER A 1 380 ? -11.269 25.305 -15.318 1.00 64.50 380 SER A C 1
ATOM 2841 O O . SER A 1 380 ? -11.700 24.157 -15.291 1.00 64.50 380 SER A O 1
ATOM 2843 N N . LYS A 1 381 ? -9.950 25.568 -15.211 1.00 80.38 381 LYS A N 1
ATOM 2844 C CA . LYS A 1 381 ? -8.935 24.487 -15.180 1.00 80.38 381 LYS A CA 1
ATOM 2845 C C . LYS A 1 381 ? -9.102 23.561 -13.966 1.00 80.38 381 LYS A C 1
ATOM 2847 O O . LYS A 1 381 ? -9.022 22.3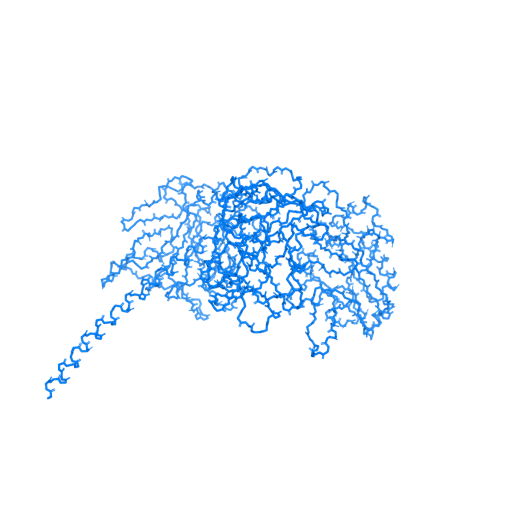54 -14.100 1.00 80.38 381 LYS A O 1
ATOM 2852 N N . PHE A 1 382 ? -9.376 24.107 -12.781 1.00 85.38 382 PHE A N 1
ATOM 2853 C CA . PHE A 1 382 ? -9.656 23.315 -11.567 1.00 85.38 382 PHE A CA 1
ATOM 2854 C C . PHE A 1 382 ? -11.081 23.510 -11.033 1.00 85.38 382 PHE A C 1
ATOM 2856 O O . PHE A 1 382 ? -11.457 22.934 -10.015 1.00 85.38 382 PHE A O 1
ATOM 2863 N N . GLY A 1 383 ? -11.880 24.383 -11.649 1.00 83.75 383 GLY A N 1
ATOM 2864 C CA . GLY A 1 383 ? -13.214 24.755 -11.169 1.00 83.75 383 GLY A CA 1
ATOM 2865 C C . GLY A 1 383 ? -13.236 25.496 -9.823 1.00 83.75 383 GLY A C 1
ATOM 2866 O O . GLY A 1 383 ? -14.310 25.625 -9.232 1.00 83.75 383 GLY A O 1
ATOM 2867 N N . ALA A 1 384 ? -12.086 25.915 -9.276 1.00 81.81 384 ALA A N 1
ATOM 2868 C CA . ALA A 1 384 ? -11.974 26.685 -8.032 1.00 81.81 384 ALA A CA 1
ATOM 2869 C C . ALA A 1 384 ? -10.646 27.447 -7.920 1.00 81.81 384 ALA A C 1
ATOM 2871 O O . ALA A 1 384 ? -9.605 27.004 -8.412 1.00 81.81 384 ALA A O 1
ATOM 2872 N N . ASP A 1 385 ? -10.691 28.561 -7.186 1.00 90.00 385 ASP A N 1
ATOM 2873 C CA . ASP A 1 385 ? -9.517 29.270 -6.683 1.00 90.00 385 ASP A CA 1
ATOM 2874 C C . ASP A 1 385 ? -9.114 28.703 -5.318 1.00 90.00 385 ASP A C 1
ATOM 2876 O O . ASP A 1 385 ? -9.832 28.842 -4.327 1.00 90.00 385 ASP A O 1
ATOM 2880 N N . ALA A 1 386 ? -7.965 28.043 -5.272 1.00 90.69 386 ALA A N 1
ATOM 2881 C CA . ALA A 1 386 ? -7.414 27.445 -4.076 1.00 90.69 386 ALA A CA 1
ATOM 2882 C C . ALA A 1 386 ? -5.907 27.653 -4.021 1.00 90.69 386 ALA A C 1
ATOM 2884 O O . ALA A 1 386 ? -5.218 27.737 -5.040 1.00 90.69 386 ALA A O 1
ATOM 2885 N N . ARG A 1 387 ? -5.389 27.697 -2.798 1.00 93.75 387 ARG A N 1
ATOM 2886 C CA . ARG A 1 387 ? -3.954 27.635 -2.558 1.00 93.75 387 ARG A CA 1
ATOM 2887 C C . ARG A 1 387 ? -3.532 26.197 -2.330 1.00 93.75 387 ARG A C 1
ATOM 2889 O O . ARG A 1 387 ? -4.271 25.426 -1.715 1.00 93.75 387 ARG A O 1
ATOM 2896 N N . TYR A 1 388 ? -2.353 25.862 -2.823 1.00 92.88 388 TYR A N 1
ATOM 2897 C CA . TYR A 1 388 ? -1.792 24.527 -2.705 1.00 92.88 388 TYR A CA 1
ATOM 2898 C C . TYR A 1 388 ? -0.300 24.597 -2.413 1.00 92.88 388 TYR A C 1
ATOM 2900 O O . TYR A 1 388 ? 0.369 25.538 -2.839 1.00 92.88 388 TYR A O 1
ATOM 2908 N N . TRP A 1 389 ? 0.216 23.629 -1.664 1.00 92.38 389 TRP A N 1
ATOM 2909 C CA . TRP A 1 389 ? 1.648 23.538 -1.407 1.00 92.38 389 TRP A CA 1
ATOM 2910 C C . TRP A 1 389 ? 2.394 23.283 -2.712 1.00 92.38 389 TRP A C 1
ATOM 2912 O O . TRP A 1 389 ? 1.988 22.428 -3.495 1.00 92.38 389 TRP A O 1
ATOM 2922 N N . THR A 1 390 ? 3.472 24.030 -2.942 1.00 87.94 390 THR A N 1
ATOM 2923 C CA . THR A 1 390 ? 4.341 23.817 -4.105 1.00 87.94 390 THR A CA 1
ATOM 2924 C C . THR A 1 390 ? 5.793 23.718 -3.715 1.00 87.94 390 THR A C 1
ATOM 2926 O O . THR A 1 390 ? 6.486 22.929 -4.329 1.00 87.94 390 THR A O 1
ATOM 2929 N N . GLY A 1 391 ? 6.291 24.517 -2.764 1.00 81.56 391 GLY A N 1
ATOM 2930 C CA . GLY A 1 391 ? 7.737 24.626 -2.513 1.00 81.56 391 GLY A CA 1
ATOM 2931 C C . GLY A 1 391 ? 8.544 25.106 -3.735 1.00 81.56 391 GLY A C 1
ATOM 2932 O O . GLY A 1 391 ? 9.765 24.996 -3.756 1.00 81.56 391 GLY A O 1
ATOM 2933 N N . ILE A 1 392 ? 7.873 25.615 -4.778 1.00 80.44 392 ILE A N 1
ATOM 2934 C CA . ILE A 1 392 ? 8.478 26.007 -6.058 1.00 80.44 392 ILE A CA 1
ATOM 2935 C C . ILE A 1 392 ? 8.436 27.531 -6.183 1.00 80.44 392 ILE A C 1
ATOM 2937 O O . ILE A 1 392 ? 7.364 28.128 -6.196 1.00 80.44 392 ILE A O 1
ATOM 2941 N N . ARG A 1 393 ? 9.596 28.167 -6.366 1.00 78.00 393 ARG A N 1
ATOM 2942 C CA . ARG A 1 393 ? 9.721 29.540 -6.870 1.00 78.00 393 ARG A CA 1
ATOM 2943 C C . ARG A 1 393 ? 9.879 29.515 -8.383 1.00 78.00 393 ARG A C 1
ATOM 2945 O O . ARG A 1 393 ? 10.878 29.021 -8.897 1.00 78.00 393 ARG A O 1
ATOM 2952 N N . SER A 1 394 ? 8.915 30.091 -9.090 1.00 74.25 394 SER A N 1
ATOM 2953 C CA . SER A 1 394 ? 9.076 30.441 -10.498 1.00 74.25 394 SER A CA 1
ATOM 2954 C C . SER A 1 394 ? 9.182 31.951 -10.645 1.00 74.25 394 SER A C 1
ATOM 2956 O O . SER A 1 394 ? 8.482 32.670 -9.938 1.00 74.25 394 SER A O 1
ATOM 2958 N N . THR A 1 395 ? 10.031 32.406 -11.565 1.00 69.69 395 THR A N 1
ATOM 2959 C CA . THR A 1 395 ? 10.031 33.784 -12.092 1.00 69.69 395 THR A CA 1
ATOM 2960 C C . THR A 1 395 ? 9.372 33.852 -13.475 1.00 69.69 395 THR A C 1
ATOM 2962 O O . THR A 1 395 ? 9.595 34.787 -14.243 1.00 69.69 395 THR A O 1
ATOM 2965 N N . ASN A 1 396 ? 8.689 32.774 -13.874 1.00 75.00 396 ASN A N 1
ATOM 2966 C CA . ASN A 1 396 ? 8.050 32.637 -15.171 1.00 75.00 396 ASN A CA 1
ATOM 2967 C C . ASN A 1 396 ? 6.608 32.136 -14.992 1.00 75.00 396 ASN A C 1
ATOM 2969 O O . ASN A 1 396 ? 6.346 31.175 -14.262 1.00 75.00 396 ASN A O 1
ATOM 2973 N N . SER A 1 397 ? 5.673 32.789 -15.680 1.00 72.31 397 SER A N 1
ATOM 2974 C CA . SER A 1 397 ? 4.263 32.408 -15.738 1.00 72.31 397 SER A CA 1
ATOM 2975 C C . SER A 1 397 ? 3.996 31.211 -16.656 1.00 72.31 397 SER A C 1
ATOM 2977 O O . SER A 1 397 ? 3.023 30.496 -16.433 1.00 72.31 397 SER A O 1
ATOM 2979 N N . THR A 1 398 ? 4.855 30.957 -17.648 1.00 71.19 398 THR A N 1
ATOM 2980 C CA . THR A 1 398 ? 4.655 29.916 -18.672 1.00 71.19 398 THR A CA 1
ATOM 2981 C C . THR A 1 398 ? 5.419 28.627 -18.415 1.00 71.19 398 THR A C 1
ATOM 2983 O O . THR A 1 398 ? 5.241 27.675 -19.155 1.00 71.19 398 THR A O 1
ATOM 2986 N N . ARG A 1 399 ? 6.265 28.566 -17.384 1.00 76.19 399 ARG A N 1
ATOM 2987 C CA . ARG A 1 399 ? 7.025 27.363 -17.018 1.00 76.19 399 ARG A CA 1
ATOM 2988 C C . ARG A 1 399 ? 7.316 27.404 -15.530 1.00 76.19 399 ARG A C 1
ATOM 2990 O O . ARG A 1 399 ? 7.691 28.467 -15.030 1.00 76.19 399 ARG A O 1
ATOM 2997 N N . TRP A 1 400 ? 7.173 26.291 -14.813 1.00 78.12 400 TRP A N 1
ATOM 2998 C CA . TRP A 1 400 ? 7.641 26.270 -13.426 1.00 78.12 400 TRP A CA 1
ATOM 2999 C C . TRP A 1 400 ? 9.169 26.396 -13.369 1.00 78.12 400 TRP A C 1
ATOM 3001 O O . TRP A 1 400 ? 9.902 25.827 -14.181 1.00 78.12 400 TRP A O 1
ATOM 3011 N N . GLY A 1 401 ? 9.636 27.223 -12.436 1.00 64.75 401 GLY A N 1
ATOM 3012 C CA . GLY A 1 401 ? 11.031 27.615 -12.311 1.00 64.75 401 GLY A CA 1
ATOM 3013 C C . GLY A 1 401 ? 11.841 26.732 -11.373 1.00 64.75 401 GLY A C 1
ATOM 3014 O O . GLY A 1 401 ? 11.320 25.921 -10.609 1.00 64.75 401 GLY A O 1
ATOM 3015 N N . TYR A 1 402 ? 13.150 26.934 -11.459 1.00 63.72 402 TYR A N 1
ATOM 3016 C CA . TYR A 1 402 ? 14.156 26.333 -10.600 1.00 63.72 402 TYR A CA 1
ATOM 3017 C C . TYR A 1 402 ? 14.247 27.089 -9.288 1.00 63.72 402 TYR A C 1
ATOM 3019 O O . TYR A 1 402 ? 14.465 28.301 -9.294 1.00 63.72 402 TYR A O 1
ATOM 3027 N N . VAL A 1 403 ? 14.198 26.368 -8.172 1.00 57.12 403 VAL A N 1
ATOM 3028 C CA . VAL A 1 403 ? 14.599 26.936 -6.887 1.00 57.12 403 VAL A CA 1
ATOM 3029 C C . VAL A 1 403 ? 16.010 26.468 -6.584 1.00 57.12 403 VAL A C 1
ATOM 3031 O O . VAL A 1 403 ? 16.239 25.297 -6.306 1.00 57.12 403 VAL A O 1
ATOM 3034 N N . THR A 1 404 ? 16.969 27.387 -6.625 1.00 56.56 404 THR A N 1
ATOM 3035 C CA . THR A 1 404 ? 18.308 27.160 -6.055 1.00 56.56 404 THR A CA 1
ATOM 3036 C C . THR A 1 404 ? 18.344 27.435 -4.546 1.00 56.56 404 THR A C 1
ATOM 3038 O O . THR A 1 404 ? 19.354 27.190 -3.900 1.00 56.56 404 THR A O 1
ATOM 3041 N N . ASP A 1 405 ? 17.251 27.960 -3.985 1.00 58.06 405 ASP A N 1
ATOM 3042 C CA . ASP A 1 405 ? 17.099 28.388 -2.592 1.00 58.06 405 ASP A CA 1
ATOM 3043 C C . ASP A 1 405 ? 15.932 27.647 -1.908 1.00 58.06 405 ASP A C 1
ATOM 3045 O O . ASP A 1 405 ? 14.793 28.110 -1.878 1.00 58.06 405 ASP A O 1
ATOM 3049 N N . VAL A 1 406 ? 16.221 26.461 -1.372 1.00 60.16 406 VAL A N 1
ATOM 3050 C CA . VAL A 1 406 ? 15.279 25.547 -0.688 1.00 60.16 406 VAL A CA 1
ATOM 3051 C C . VAL A 1 406 ? 14.877 26.010 0.724 1.00 60.16 406 VAL A C 1
ATOM 3053 O O . VAL A 1 406 ? 14.415 25.218 1.544 1.00 60.16 406 VAL A O 1
ATOM 3056 N N . SER A 1 407 ? 15.049 27.294 1.051 1.00 60.19 407 SER A N 1
ATOM 3057 C CA . SER A 1 407 ? 14.856 27.814 2.411 1.00 60.19 407 SER A CA 1
ATOM 3058 C C . SER A 1 407 ? 13.397 27.866 2.901 1.00 60.19 407 SER A C 1
ATOM 3060 O O . SER A 1 407 ? 13.172 28.215 4.058 1.00 60.19 407 SER A O 1
ATOM 3062 N N . GLN A 1 408 ? 12.406 27.496 2.076 1.00 74.19 408 GLN A N 1
ATOM 3063 C CA . GLN A 1 408 ? 10.970 27.650 2.367 1.00 74.19 408 GLN A CA 1
ATOM 3064 C C . GLN A 1 408 ? 10.135 26.409 1.995 1.00 74.19 408 GLN A C 1
ATOM 3066 O O . GLN A 1 408 ? 9.232 26.499 1.161 1.00 74.19 408 GLN A O 1
ATOM 3071 N N . ASN A 1 409 ? 10.428 25.265 2.625 1.00 77.00 409 ASN A N 1
ATOM 3072 C CA . ASN A 1 409 ? 9.745 23.979 2.397 1.00 77.00 409 ASN A CA 1
ATOM 3073 C C . ASN A 1 409 ? 9.294 23.302 3.706 1.00 77.00 409 ASN A C 1
ATOM 3075 O O . ASN A 1 409 ? 9.441 22.097 3.857 1.00 77.00 409 ASN A O 1
ATOM 3079 N N . CYS A 1 410 ? 8.777 24.058 4.679 1.00 83.06 410 CYS A N 1
ATOM 3080 C CA . CYS A 1 410 ? 8.241 23.488 5.923 1.00 83.06 410 CYS A CA 1
ATOM 3081 C C . CYS A 1 410 ? 9.218 22.608 6.715 1.00 83.06 410 CYS A C 1
ATOM 3083 O O . CYS A 1 410 ? 8.879 21.524 7.178 1.00 83.06 410 CYS A O 1
ATOM 3085 N N . THR A 1 411 ? 10.427 23.125 6.945 1.00 75.94 411 THR A N 1
ATOM 3086 C CA . THR A 1 411 ? 11.439 22.493 7.804 1.00 75.94 411 THR A CA 1
ATOM 3087 C C . THR A 1 411 ? 11.738 23.333 9.043 1.00 75.94 411 THR A C 1
ATOM 3089 O O . THR A 1 411 ? 11.779 24.561 8.966 1.00 75.94 411 THR A O 1
ATOM 3092 N N . THR A 1 412 ? 12.029 22.689 10.176 1.00 65.31 412 THR A N 1
ATOM 3093 C CA . THR A 1 412 ? 12.467 23.351 11.428 1.00 65.31 412 THR A CA 1
ATOM 3094 C C . THR A 1 412 ? 13.990 23.417 11.595 1.00 65.31 412 THR A C 1
ATOM 3096 O O . THR A 1 412 ? 14.490 24.080 12.501 1.00 65.31 412 THR A O 1
ATOM 3099 N N . SER A 1 413 ? 14.746 22.729 10.737 1.00 61.09 413 SER A N 1
ATOM 3100 C CA . SER A 1 413 ? 16.206 22.639 10.802 1.00 61.09 413 SER A CA 1
ATOM 3101 C C . SER A 1 413 ? 16.872 23.805 10.060 1.00 61.09 413 SER A C 1
ATOM 3103 O O . SER A 1 413 ? 16.674 23.960 8.859 1.00 61.09 413 SER A O 1
ATOM 3105 N N . LEU A 1 414 ? 17.743 24.556 10.751 1.00 53.28 414 LEU A N 1
ATOM 3106 C CA . LEU A 1 414 ? 18.634 25.579 10.164 1.00 53.28 414 LEU A CA 1
ATOM 3107 C C . LEU A 1 414 ? 19.603 25.012 9.105 1.00 53.28 414 LEU A C 1
ATOM 3109 O O . LEU A 1 414 ? 20.211 25.768 8.350 1.00 53.28 414 LEU A O 1
ATOM 3113 N N . ASN A 1 415 ? 19.731 23.685 9.010 1.00 50.47 415 ASN A N 1
ATOM 3114 C CA . ASN A 1 415 ? 20.371 23.033 7.876 1.00 50.47 415 ASN A CA 1
ATOM 3115 C C . ASN A 1 415 ? 19.332 22.866 6.762 1.00 50.47 415 ASN A C 1
ATOM 3117 O O . ASN A 1 415 ? 18.711 21.810 6.629 1.00 50.47 415 ASN A O 1
ATOM 3121 N N . HIS A 1 416 ? 19.175 23.920 5.959 1.00 50.47 416 HIS A N 1
ATOM 3122 C CA . HIS A 1 416 ? 18.306 24.014 4.776 1.00 50.47 416 HIS A CA 1
ATOM 3123 C C . HIS A 1 416 ? 18.577 22.954 3.687 1.00 50.47 416 HIS A C 1
ATOM 3125 O O . HIS A 1 416 ? 17.898 22.927 2.671 1.00 50.47 416 HIS A O 1
ATOM 3131 N N . LEU A 1 417 ? 19.550 22.062 3.884 1.00 46.75 417 LEU A N 1
ATOM 3132 C CA . LEU A 1 417 ? 19.925 21.007 2.940 1.00 46.75 417 LEU A CA 1
ATOM 3133 C C . LEU A 1 417 ? 18.998 19.775 2.987 1.00 46.75 417 LEU A C 1
ATOM 3135 O O . LEU A 1 417 ? 19.128 18.899 2.138 1.00 46.75 417 LEU A O 1
ATOM 3139 N N . ASN A 1 418 ? 18.053 19.717 3.935 1.00 52.12 418 ASN A N 1
ATOM 3140 C CA . ASN A 1 418 ? 17.129 18.589 4.147 1.00 52.12 418 ASN A CA 1
ATOM 3141 C C . ASN A 1 418 ? 15.649 18.939 3.876 1.00 52.12 418 ASN A C 1
ATOM 3143 O O . ASN A 1 418 ? 14.774 18.351 4.503 1.00 52.12 418 ASN A O 1
ATOM 3147 N N . GLY A 1 419 ? 15.391 19.927 3.016 1.00 52.78 419 GLY A N 1
ATOM 3148 C CA . GLY A 1 419 ? 14.132 20.578 2.641 1.00 52.78 419 GLY A CA 1
ATOM 3149 C C . GLY A 1 419 ? 12.926 19.702 2.295 1.00 52.78 419 GLY A C 1
ATOM 3150 O O . GLY A 1 419 ? 12.365 19.892 1.228 1.00 52.78 419 GLY A O 1
ATOM 3151 N N . ALA A 1 420 ? 12.487 18.796 3.158 1.00 64.50 420 ALA A N 1
ATOM 3152 C CA . ALA A 1 420 ? 11.218 18.091 3.044 1.00 64.50 420 ALA A CA 1
ATOM 3153 C C . ALA A 1 420 ? 10.111 18.824 3.830 1.00 64.50 420 ALA A C 1
ATOM 3155 O O . ALA A 1 420 ? 10.382 19.478 4.832 1.00 64.50 420 ALA A O 1
ATOM 3156 N N . PHE A 1 421 ? 8.861 18.696 3.383 1.00 75.81 421 PHE A N 1
ATOM 3157 C CA . PHE A 1 421 ? 7.677 19.170 4.105 1.00 75.81 421 PHE A CA 1
ATOM 3158 C C . PHE A 1 421 ? 7.455 18.306 5.358 1.00 75.81 421 PHE A C 1
ATOM 3160 O O . PHE A 1 421 ? 6.727 17.319 5.306 1.00 75.81 421 PHE A O 1
ATOM 3167 N N . THR A 1 422 ? 8.138 18.628 6.460 1.00 79.31 422 THR A N 1
ATOM 3168 C CA . THR A 1 422 ? 8.204 17.790 7.677 1.00 79.31 422 THR A CA 1
ATOM 3169 C C . THR A 1 422 ? 7.843 18.560 8.945 1.00 79.31 422 THR A C 1
ATOM 3171 O O . THR A 1 422 ? 8.363 18.281 10.029 1.00 79.31 422 THR A O 1
ATOM 3174 N N . SER A 1 423 ? 7.095 19.654 8.823 1.00 78.75 423 SER A N 1
ATOM 3175 C CA . SER A 1 423 ? 6.791 20.491 9.974 1.00 78.75 423 SER A CA 1
ATOM 3176 C C . SER A 1 423 ? 5.416 21.104 9.884 1.00 78.75 423 SER A C 1
ATOM 3178 O O . SER A 1 423 ? 5.087 21.755 8.904 1.00 78.75 423 SER A O 1
ATOM 3180 N N . GLU A 1 424 ? 4.657 21.007 10.971 1.00 83.44 424 GLU A N 1
ATOM 3181 C CA . GLU A 1 424 ? 3.439 21.792 11.185 1.00 83.44 424 GLU A CA 1
ATOM 3182 C C . GLU A 1 424 ? 3.708 23.085 11.967 1.00 83.44 424 GLU A C 1
ATOM 3184 O O . GLU A 1 424 ? 2.783 23.731 12.459 1.00 83.44 424 GLU A O 1
ATOM 3189 N N . SER A 1 425 ? 4.976 23.460 12.153 1.00 83.06 425 SER A N 1
ATOM 3190 C CA . SER A 1 425 ? 5.335 24.618 12.964 1.00 83.06 425 SER A CA 1
ATOM 3191 C C . SER A 1 425 ? 4.815 25.902 12.331 1.00 83.06 425 SER A C 1
ATOM 3193 O O . SER A 1 425 ? 5.008 26.153 11.143 1.00 83.06 425 SER A O 1
ATOM 3195 N N . SER A 1 426 ? 4.232 26.778 13.148 1.00 84.56 426 SER A N 1
ATOM 3196 C CA . SER A 1 426 ? 3.904 28.141 12.726 1.00 84.56 426 SER A CA 1
ATOM 3197 C C . SER A 1 426 ? 5.137 29.030 12.534 1.00 84.56 426 SER A C 1
ATOM 3199 O O . SER A 1 426 ? 4.997 30.157 12.077 1.00 84.56 426 SER A O 1
ATOM 3201 N N . ALA A 1 427 ? 6.322 28.567 12.951 1.00 84.56 427 ALA A N 1
ATOM 3202 C CA . ALA A 1 427 ? 7.596 29.264 12.769 1.00 84.56 427 ALA A CA 1
ATOM 3203 C C . ALA A 1 427 ? 8.323 28.859 11.474 1.00 84.56 427 ALA A C 1
ATOM 3205 O O . ALA A 1 427 ? 9.344 29.453 11.138 1.00 84.56 427 ALA A O 1
ATOM 3206 N N . SER A 1 428 ? 7.810 27.843 10.777 1.00 85.69 428 SER A N 1
ATOM 3207 C CA . SER A 1 428 ? 8.287 27.416 9.468 1.00 85.69 428 SER A CA 1
ATOM 3208 C C . SER A 1 428 ? 7.258 27.820 8.422 1.00 85.69 428 SER A C 1
ATOM 3210 O O . SER A 1 428 ? 6.055 27.714 8.661 1.00 85.69 428 SER A O 1
ATOM 3212 N N . ASP A 1 429 ? 7.738 28.231 7.254 1.00 88.56 429 ASP A N 1
ATOM 3213 C CA . ASP A 1 429 ? 6.896 28.590 6.122 1.00 88.56 429 ASP A CA 1
ATOM 3214 C C . ASP A 1 429 ? 7.242 27.736 4.899 1.00 88.56 429 ASP A C 1
ATOM 3216 O O . ASP A 1 429 ? 8.389 27.304 4.724 1.00 88.56 429 ASP A O 1
ATOM 3220 N N . ALA A 1 430 ? 6.265 27.548 4.013 1.00 88.50 430 ALA A N 1
ATOM 3221 C CA . ALA A 1 430 ? 6.528 27.095 2.656 1.00 88.50 430 ALA A CA 1
ATOM 3222 C C . ALA A 1 430 ? 5.807 27.902 1.590 1.00 88.50 430 ALA A C 1
ATOM 3224 O O . ALA A 1 430 ? 4.808 28.580 1.843 1.00 88.50 430 ALA A O 1
ATOM 3225 N N . ILE A 1 431 ? 6.347 27.818 0.380 1.00 89.12 431 ILE A N 1
ATOM 3226 C CA . ILE A 1 431 ? 5.766 28.445 -0.800 1.00 89.12 431 ILE A CA 1
ATOM 3227 C C . ILE A 1 431 ? 4.490 27.703 -1.202 1.00 89.12 431 ILE A C 1
ATOM 3229 O O . ILE A 1 431 ? 4.456 26.468 -1.276 1.00 89.12 431 ILE A O 1
ATOM 3233 N N . VAL A 1 432 ? 3.449 28.485 -1.484 1.00 91.75 432 VAL A N 1
ATOM 3234 C CA . VAL A 1 432 ? 2.178 27.997 -2.018 1.00 91.75 432 VAL A CA 1
ATOM 3235 C C . VAL A 1 432 ? 1.910 28.576 -3.398 1.00 91.75 432 VAL A C 1
ATOM 3237 O O . VAL A 1 432 ? 2.165 29.752 -3.660 1.00 91.75 432 VAL A O 1
ATOM 3240 N N . GLY A 1 433 ? 1.318 27.762 -4.259 1.00 91.25 433 GLY A N 1
ATOM 3241 C CA . GLY A 1 433 ? 0.698 28.187 -5.502 1.00 91.25 433 GLY A CA 1
ATOM 3242 C C . GLY A 1 433 ? -0.743 28.661 -5.298 1.00 91.25 433 GLY A C 1
ATOM 3243 O O . GLY A 1 433 ? -1.336 28.455 -4.236 1.00 91.25 433 GLY A O 1
ATOM 3244 N N . ARG A 1 434 ? -1.329 29.288 -6.324 1.00 91.69 434 ARG A N 1
ATOM 3245 C CA . ARG A 1 434 ? -2.758 29.643 -6.382 1.00 91.69 434 ARG A CA 1
ATOM 3246 C C . ARG A 1 434 ? -3.360 29.186 -7.710 1.00 91.69 434 ARG A C 1
ATOM 3248 O O . ARG A 1 434 ? -2.950 29.659 -8.764 1.00 91.69 434 ARG A O 1
ATOM 3255 N N . SER A 1 435 ? -4.341 28.287 -7.671 1.00 89.25 435 SER A N 1
ATOM 3256 C CA . SER A 1 435 ? -4.875 27.600 -8.859 1.00 89.25 435 SER A CA 1
ATOM 3257 C C . SER A 1 435 ? -5.538 28.532 -9.880 1.00 89.25 435 SER A C 1
ATOM 3259 O O . SER A 1 435 ? -5.580 28.190 -11.057 1.00 89.25 435 SER A O 1
ATOM 3261 N N . ALA A 1 436 ? -6.018 29.707 -9.456 1.00 86.50 436 ALA A N 1
ATOM 3262 C CA . ALA A 1 436 ? -6.636 30.707 -10.331 1.00 86.50 436 ALA A CA 1
ATOM 3263 C C . ALA A 1 436 ? -5.703 31.870 -10.729 1.00 86.50 436 ALA A C 1
ATOM 3265 O O . ALA A 1 436 ? -6.156 32.824 -11.356 1.00 86.50 436 ALA A O 1
ATOM 3266 N N . ALA A 1 437 ? -4.424 31.854 -10.336 1.00 86.12 437 ALA A N 1
ATOM 3267 C CA . ALA A 1 437 ? -3.502 32.934 -10.690 1.00 86.12 437 ALA A CA 1
ATOM 3268 C C . ALA A 1 437 ? -3.060 32.849 -12.159 1.00 86.12 437 ALA A C 1
ATOM 3270 O O . ALA A 1 437 ? -2.810 31.765 -12.684 1.00 86.12 437 ALA A O 1
ATOM 3271 N N . THR A 1 438 ? -2.937 34.000 -12.821 1.00 80.38 438 THR A N 1
ATOM 3272 C CA . THR A 1 438 ? -2.626 34.102 -14.258 1.00 80.38 438 THR A CA 1
ATOM 3273 C C . THR A 1 438 ? -1.136 34.260 -14.556 1.00 80.38 438 THR A C 1
ATOM 3275 O O . THR A 1 438 ? -0.719 34.271 -15.708 1.00 80.38 438 THR A O 1
ATOM 3278 N N . ASP A 1 439 ? -0.335 34.419 -13.515 1.00 83.12 439 ASP A N 1
ATOM 3279 C CA . ASP A 1 439 ? 1.074 34.766 -13.560 1.00 83.12 439 ASP A CA 1
ATOM 3280 C C . ASP A 1 439 ? 1.900 33.725 -12.780 1.00 83.12 439 ASP A C 1
ATOM 3282 O O . ASP A 1 439 ? 1.439 32.622 -12.467 1.00 83.12 439 ASP A O 1
ATOM 3286 N N . GLU A 1 440 ? 3.143 34.069 -12.452 1.00 83.00 440 GLU A N 1
ATOM 3287 C CA . GLU A 1 440 ? 4.034 33.230 -11.646 1.00 83.00 440 GLU A CA 1
ATOM 3288 C C . GLU A 1 440 ? 3.468 32.875 -10.258 1.00 83.00 440 GLU A C 1
ATOM 3290 O O . GLU A 1 440 ? 3.839 31.840 -9.692 1.00 83.00 440 GLU A O 1
ATOM 3295 N N . ASN A 1 441 ? 2.500 33.650 -9.741 1.00 86.88 441 ASN A N 1
ATOM 3296 C CA . ASN A 1 441 ? 1.846 33.369 -8.465 1.00 86.88 441 ASN A CA 1
ATOM 3297 C C . ASN A 1 441 ? 1.068 32.051 -8.485 1.00 86.88 441 ASN A C 1
ATOM 3299 O O . ASN A 1 441 ? 0.677 31.540 -7.436 1.00 86.88 441 ASN A O 1
ATOM 3303 N N . ARG A 1 442 ? 0.827 31.471 -9.661 1.00 84.75 442 ARG A N 1
ATOM 3304 C CA . ARG A 1 442 ? 0.283 30.120 -9.763 1.00 84.75 442 ARG A CA 1
ATOM 3305 C C . ARG A 1 442 ? 1.155 29.100 -9.059 1.00 84.75 442 ARG A C 1
ATOM 3307 O O . ARG A 1 442 ? 0.604 28.199 -8.440 1.00 84.75 442 ARG A O 1
ATOM 3314 N N . TRP A 1 443 ? 2.468 29.263 -9.138 1.00 82.56 443 TRP A N 1
ATOM 3315 C CA . TRP A 1 443 ? 3.462 28.357 -8.568 1.00 82.56 443 TRP A CA 1
ATOM 3316 C C . TRP A 1 443 ? 4.033 28.909 -7.266 1.00 82.56 443 TRP A C 1
ATOM 3318 O O . TRP A 1 443 ? 4.328 28.144 -6.355 1.00 82.56 443 TRP A O 1
ATOM 3328 N N . ASN A 1 444 ? 4.147 30.236 -7.189 1.00 84.50 444 ASN A N 1
ATOM 3329 C CA . ASN A 1 444 ? 4.852 30.960 -6.141 1.00 84.50 444 ASN A CA 1
ATOM 3330 C C . ASN A 1 444 ? 4.054 32.195 -5.696 1.00 84.50 444 ASN A C 1
ATOM 3332 O O . ASN A 1 444 ? 4.488 33.326 -5.879 1.00 84.50 444 ASN A O 1
ATOM 3336 N N . ASN A 1 445 ? 2.839 31.994 -5.180 1.00 84.38 445 ASN A N 1
ATOM 3337 C CA . ASN A 1 445 ? 1.949 33.090 -4.783 1.00 84.38 445 ASN A CA 1
ATOM 3338 C C . ASN A 1 445 ? 2.502 33.876 -3.597 1.00 84.38 445 ASN A C 1
ATOM 3340 O O . ASN A 1 445 ? 2.490 35.102 -3.563 1.00 84.38 445 ASN A O 1
ATOM 3344 N N . THR A 1 446 ? 2.854 33.138 -2.552 1.00 90.88 446 THR A N 1
ATOM 3345 C CA . THR A 1 446 ? 3.225 33.668 -1.246 1.00 90.88 446 THR A CA 1
ATOM 3346 C C . THR A 1 446 ? 3.816 32.534 -0.418 1.00 90.88 446 THR A C 1
ATOM 3348 O O . THR A 1 446 ? 3.767 31.369 -0.823 1.00 90.88 446 THR A O 1
ATOM 3351 N N . THR A 1 447 ? 4.327 32.856 0.762 1.00 91.12 447 THR A N 1
ATOM 3352 C CA . THR A 1 447 ? 4.627 31.854 1.777 1.00 91.12 447 THR A CA 1
ATOM 3353 C C . THR A 1 447 ? 3.485 31.719 2.772 1.00 91.12 447 THR A C 1
ATOM 3355 O O . THR A 1 447 ? 2.726 32.659 3.033 1.00 91.12 447 THR A O 1
ATOM 3358 N N . ARG A 1 448 ? 3.328 30.519 3.324 1.00 93.50 448 ARG A N 1
ATOM 3359 C CA . ARG A 1 448 ? 2.362 30.230 4.379 1.00 93.50 448 ARG A CA 1
ATOM 3360 C C . ARG A 1 448 ? 3.019 29.431 5.483 1.00 93.50 448 ARG A C 1
ATOM 3362 O O . ARG A 1 448 ? 3.764 28.498 5.196 1.00 93.50 448 ARG A O 1
ATOM 3369 N N . ALA A 1 449 ? 2.642 29.766 6.712 1.00 92.50 449 ALA A N 1
ATOM 3370 C CA . ALA A 1 449 ? 2.992 28.990 7.885 1.00 92.50 449 ALA A CA 1
ATOM 3371 C C . ALA A 1 449 ? 2.527 27.548 7.710 1.00 92.50 449 ALA A C 1
ATOM 3373 O O . ALA A 1 449 ? 1.388 27.292 7.298 1.00 92.50 449 ALA A O 1
ATOM 3374 N N . CYS A 1 450 ? 3.400 26.611 8.044 1.00 90.38 450 CYS A N 1
ATOM 3375 C CA . CYS A 1 450 ? 3.164 25.193 7.805 1.00 90.38 450 CYS A CA 1
ATOM 3376 C C . CYS A 1 450 ? 2.090 24.596 8.718 1.00 90.38 450 CYS A C 1
ATOM 3378 O O . CYS A 1 450 ? 1.535 23.542 8.422 1.00 90.38 450 CYS A O 1
ATOM 3380 N N . SER A 1 451 ? 1.713 25.322 9.772 1.00 90.19 451 SER A N 1
ATOM 3381 C CA . SER A 1 451 ? 0.524 25.048 10.581 1.00 90.19 451 SER A CA 1
ATOM 3382 C C . SER A 1 451 ? -0.803 25.301 9.847 1.00 90.19 451 SER A C 1
ATOM 3384 O O . SER A 1 451 ? -1.857 24.873 10.320 1.00 90.19 451 SER A O 1
ATOM 3386 N N . THR A 1 452 ? -0.793 26.013 8.712 1.00 92.94 452 THR A N 1
ATOM 3387 C CA . THR A 1 452 ? -2.005 26.292 7.925 1.00 92.94 452 THR A CA 1
ATOM 3388 C C . THR A 1 452 ? -2.322 25.149 6.967 1.00 92.94 452 THR A C 1
ATOM 3390 O O . THR A 1 452 ? -1.423 24.532 6.410 1.00 92.94 452 THR A O 1
ATOM 3393 N N . LYS A 1 453 ? -3.611 24.876 6.738 1.00 93.00 453 LYS A N 1
ATOM 3394 C CA . LYS A 1 453 ? -4.043 23.859 5.772 1.00 93.00 453 LYS A CA 1
ATOM 3395 C C . LYS A 1 453 ? -4.095 24.445 4.357 1.00 93.00 453 LYS A C 1
ATOM 3397 O O . LYS A 1 453 ? -4.767 25.453 4.145 1.00 93.00 453 LYS A O 1
ATOM 3402 N N . GLN A 1 454 ? -3.424 23.803 3.403 1.00 94.38 454 GLN A N 1
ATOM 3403 C CA . GLN A 1 454 ? -3.451 24.131 1.969 1.00 94.38 454 GLN A CA 1
ATOM 3404 C C . GLN A 1 454 ? -3.696 22.859 1.152 1.00 94.38 454 GLN A C 1
ATOM 3406 O O . GLN A 1 454 ? -3.451 21.756 1.632 1.00 94.38 454 GLN A O 1
ATOM 3411 N N . ARG A 1 455 ? -4.187 22.981 -0.081 1.00 94.25 455 ARG A N 1
ATOM 3412 C CA . ARG A 1 455 ? -4.408 21.813 -0.948 1.00 94.25 455 ARG A CA 1
ATOM 3413 C C . ARG A 1 455 ? -3.092 21.224 -1.463 1.00 94.25 455 ARG A C 1
ATOM 3415 O O . ARG A 1 455 ? -2.021 21.809 -1.301 1.00 94.25 455 ARG A O 1
ATOM 3422 N N . LEU A 1 456 ? -3.190 20.078 -2.119 1.00 92.75 456 LEU A N 1
ATOM 3423 C CA . LEU A 1 456 ? -2.120 19.480 -2.903 1.00 92.75 456 LEU A CA 1
ATOM 3424 C C . LEU A 1 456 ? -2.522 19.417 -4.368 1.00 92.75 456 LEU A C 1
ATOM 3426 O O . LEU A 1 456 ? -3.702 19.388 -4.712 1.00 92.75 456 LEU A O 1
ATOM 3430 N N . ILE A 1 457 ? -1.513 19.372 -5.222 1.00 92.75 457 ILE A N 1
ATOM 3431 C CA . ILE A 1 457 ? -1.672 18.921 -6.593 1.00 92.75 457 ILE A CA 1
ATOM 3432 C C . ILE A 1 457 ? -1.134 17.495 -6.660 1.00 92.75 457 ILE A C 1
ATOM 3434 O O . ILE A 1 457 ? 0.011 17.236 -6.290 1.00 92.75 457 ILE A O 1
ATOM 3438 N N . CYS A 1 458 ? -1.975 16.594 -7.136 1.00 93.38 458 CYS A N 1
ATOM 3439 C CA . CYS A 1 458 ? -1.726 15.177 -7.277 1.00 93.38 458 CYS A CA 1
ATOM 3440 C C . CYS A 1 458 ? -1.586 14.846 -8.754 1.00 93.38 458 CYS A C 1
ATOM 3442 O O . CYS A 1 458 ? -2.503 15.028 -9.551 1.00 93.38 458 CYS A O 1
ATOM 3444 N N . VAL A 1 459 ? -0.402 14.394 -9.119 1.00 91.75 459 VAL A N 1
ATOM 3445 C CA . VAL A 1 459 ? -0.036 14.031 -10.473 1.00 91.75 459 VAL A CA 1
ATOM 3446 C C . VAL A 1 459 ? -0.255 12.540 -10.630 1.00 91.75 459 VAL A C 1
ATOM 3448 O O . VAL A 1 459 ? 0.305 11.757 -9.869 1.00 91.75 459 VAL A O 1
ATOM 3451 N N . ILE A 1 460 ? -1.022 12.161 -11.643 1.00 91.69 460 ILE A N 1
ATOM 3452 C CA . ILE A 1 460 ? -1.100 10.791 -12.134 1.00 91.69 460 ILE A CA 1
ATOM 3453 C C . ILE A 1 460 ? -0.300 10.754 -13.428 1.00 91.69 460 ILE A C 1
ATOM 3455 O O . ILE A 1 460 ? -0.682 11.383 -14.416 1.00 91.69 460 ILE A O 1
ATOM 3459 N N . ASN A 1 461 ? 0.824 10.046 -13.427 1.00 86.62 461 ASN A N 1
ATOM 3460 C CA . ASN A 1 461 ? 1.559 9.780 -14.654 1.00 86.62 461 ASN A CA 1
ATOM 3461 C C . ASN A 1 461 ? 0.883 8.603 -15.353 1.00 86.62 461 ASN A C 1
ATOM 3463 O O . ASN A 1 461 ? 1.105 7.455 -14.978 1.00 86.62 461 ASN A O 1
ATOM 3467 N N . GLY A 1 462 ? 0.056 8.886 -16.356 1.00 78.00 462 GLY A N 1
ATOM 3468 C CA . GLY A 1 462 ? -0.494 7.837 -17.201 1.00 78.00 462 GLY A CA 1
ATOM 3469 C C . GLY A 1 462 ? 0.633 7.161 -17.963 1.00 78.00 462 GLY A C 1
ATOM 3470 O O . GLY A 1 462 ? 1.541 7.856 -18.411 1.00 78.00 462 GLY A O 1
ATOM 3471 N N . GLU A 1 463 ? 0.671 5.835 -18.057 1.00 65.62 463 GLU A N 1
ATOM 3472 C CA . GLU A 1 463 ? 1.775 5.161 -18.739 1.00 65.62 463 GLU A CA 1
ATOM 3473 C C . GLU A 1 463 ? 1.824 5.599 -20.211 1.00 65.62 463 GLU A C 1
ATOM 3475 O O . GLU A 1 463 ? 0.845 5.468 -20.944 1.00 65.62 463 GLU A O 1
ATOM 3480 N N . THR A 1 464 ? 2.977 6.090 -20.691 1.00 44.66 464 THR A N 1
ATOM 3481 C CA . THR A 1 464 ? 3.201 5.994 -22.135 1.00 44.66 464 THR A CA 1
ATOM 3482 C C . THR A 1 464 ? 3.305 4.520 -22.430 1.00 44.66 464 THR A C 1
ATOM 3484 O O . THR A 1 464 ? 4.216 3.854 -21.932 1.00 44.66 464 THR A O 1
ATOM 3487 N N . SER A 1 465 ? 2.453 4.057 -23.328 1.00 40.03 465 SER A N 1
ATOM 3488 C CA . SER A 1 465 ? 2.635 2.851 -24.126 1.00 40.03 465 SER A CA 1
ATOM 3489 C C . SER A 1 465 ? 3.887 2.941 -25.023 1.00 40.03 465 SER A C 1
ATOM 3491 O O . SER A 1 465 ? 3.837 2.735 -26.232 1.00 40.03 465 SER A O 1
ATOM 3493 N N . THR A 1 466 ? 5.028 3.300 -24.443 1.00 37.19 466 THR A N 1
ATOM 3494 C CA . THR A 1 466 ? 6.361 2.883 -24.875 1.00 37.19 466 THR A CA 1
ATOM 3495 C C . THR A 1 466 ? 6.945 1.850 -23.904 1.00 37.19 466 THR A C 1
ATOM 3497 O O . THR A 1 466 ? 7.912 1.179 -24.253 1.00 37.19 466 THR A O 1
ATOM 3500 N N . GLY A 1 467 ? 6.326 1.640 -22.734 1.00 38.75 467 GLY A N 1
ATOM 3501 C CA . GLY A 1 467 ? 6.397 0.364 -22.026 1.00 38.75 467 GLY A CA 1
ATOM 3502 C C . GLY A 1 467 ? 5.362 -0.594 -22.628 1.00 38.75 467 GLY A C 1
ATOM 3503 O O . GLY A 1 467 ? 4.194 -0.216 -22.704 1.00 38.75 467 GLY A O 1
ATOM 3504 N N . PRO A 1 468 ? 5.729 -1.798 -23.101 1.00 39.97 468 PRO A N 1
ATOM 3505 C CA . PRO A 1 468 ? 4.748 -2.739 -23.614 1.00 39.97 468 PRO A CA 1
ATOM 3506 C C . PRO A 1 468 ? 4.007 -3.377 -22.438 1.00 39.97 468 PRO A C 1
ATOM 3508 O O . PRO A 1 468 ? 4.511 -4.297 -21.790 1.00 39.97 468 PRO A O 1
ATOM 3511 N N . ASP A 1 469 ? 2.855 -2.783 -22.165 1.00 39.50 469 ASP A N 1
ATOM 3512 C CA . ASP A 1 469 ? 1.569 -3.358 -21.779 1.00 39.50 469 ASP A CA 1
ATOM 3513 C C . ASP A 1 469 ? 1.577 -4.727 -21.066 1.00 39.50 469 ASP A C 1
ATOM 3515 O O . ASP A 1 469 ? 1.973 -5.768 -21.607 1.00 39.50 469 ASP A O 1
ATOM 3519 N N . ALA A 1 470 ? 1.045 -4.722 -19.842 1.00 37.06 470 ALA A N 1
ATOM 3520 C CA . ALA A 1 470 ? 0.740 -5.909 -19.051 1.00 37.06 470 ALA A CA 1
ATOM 3521 C C . ALA A 1 470 ? -0.579 -6.591 -19.466 1.00 37.06 470 ALA A C 1
ATOM 3523 O O . ALA A 1 470 ? -0.935 -7.616 -18.882 1.00 37.06 470 ALA A O 1
ATOM 3524 N N . THR A 1 471 ? -1.285 -6.101 -20.491 1.00 40.50 471 THR A N 1
ATOM 3525 C CA . THR A 1 471 ? -2.555 -6.690 -20.935 1.00 40.50 471 THR A CA 1
ATOM 3526 C C . THR A 1 471 ? -2.591 -6.976 -22.438 1.00 40.50 471 THR A C 1
ATOM 3528 O O . THR A 1 471 ? -3.205 -6.290 -23.238 1.00 40.50 471 THR A O 1
ATOM 3531 N N . GLY A 1 472 ? -1.932 -8.075 -22.819 1.00 47.47 472 GLY A N 1
ATOM 3532 C CA . GLY A 1 472 ? -2.357 -8.955 -23.915 1.00 47.47 472 GLY A CA 1
ATOM 3533 C C . GLY A 1 472 ? -2.810 -8.296 -25.222 1.00 47.47 472 GLY A C 1
ATOM 3534 O O . GLY A 1 472 ? -3.995 -8.303 -25.526 1.00 47.47 472 GLY A O 1
ATOM 3535 N N . THR A 1 473 ? -1.859 -7.804 -26.020 1.00 40.91 473 THR A N 1
ATOM 3536 C CA . THR A 1 473 ? -1.769 -7.949 -27.502 1.00 40.91 473 THR A CA 1
ATOM 3537 C C . THR A 1 473 ? -0.711 -7.015 -28.100 1.00 40.91 473 THR A C 1
ATOM 3539 O O . THR A 1 473 ? -0.256 -7.255 -29.218 1.00 40.91 473 THR A O 1
ATOM 3542 N N . GLY A 1 474 ? -0.233 -6.018 -27.346 1.00 46.72 474 GLY A N 1
ATOM 3543 C CA . GLY A 1 474 ? 1.004 -5.307 -27.667 1.00 46.72 474 GLY A CA 1
ATOM 3544 C C . GLY A 1 474 ? 2.216 -6.228 -27.498 1.00 46.72 474 GLY A C 1
ATOM 3545 O O . GLY A 1 474 ? 2.468 -6.731 -26.405 1.00 46.72 474 GLY A O 1
ATOM 3546 N N . ALA A 1 475 ? 2.958 -6.487 -28.577 1.00 60.28 475 ALA A N 1
ATOM 3547 C CA . ALA A 1 475 ? 4.177 -7.291 -28.518 1.00 60.28 475 ALA A CA 1
ATOM 3548 C C . ALA A 1 475 ? 5.200 -6.625 -27.584 1.00 60.28 475 ALA A C 1
ATOM 3550 O O . ALA A 1 475 ? 5.557 -5.459 -27.761 1.00 60.28 475 ALA A O 1
ATOM 3551 N N . TYR A 1 476 ? 5.678 -7.367 -26.587 1.00 74.19 476 TYR A N 1
ATOM 3552 C CA . TYR A 1 476 ? 6.724 -6.893 -25.694 1.00 74.19 476 TYR A CA 1
ATOM 3553 C C . TYR A 1 476 ? 8.018 -6.651 -26.476 1.00 74.19 476 TYR A C 1
ATOM 3555 O O . TYR A 1 476 ? 8.503 -7.541 -27.163 1.00 74.19 476 TYR A O 1
ATOM 3563 N N . THR A 1 477 ? 8.580 -5.444 -26.384 1.00 83.06 477 THR A N 1
ATOM 3564 C CA . THR A 1 477 ? 9.803 -5.047 -27.103 1.00 83.06 477 THR A CA 1
ATOM 3565 C C . THR A 1 477 ? 11.053 -5.017 -26.221 1.00 83.06 477 THR A C 1
ATOM 3567 O O . THR A 1 477 ? 12.155 -4.863 -26.744 1.00 83.06 477 THR A O 1
ATOM 3570 N N . GLY A 1 478 ? 10.925 -5.208 -24.904 1.00 88.00 478 GLY A N 1
ATOM 3571 C CA . GLY A 1 478 ? 12.067 -5.250 -23.984 1.00 88.00 478 GLY A CA 1
ATOM 3572 C C . GLY A 1 478 ? 12.856 -6.566 -24.035 1.00 88.00 478 GLY A C 1
ATOM 3573 O O . GLY A 1 478 ? 12.585 -7.438 -24.865 1.00 88.00 478 GLY A O 1
ATOM 3574 N N . GLY A 1 479 ? 13.848 -6.702 -23.159 1.00 94.25 479 GLY A N 1
ATOM 3575 C CA . GLY A 1 479 ? 14.653 -7.909 -22.991 1.00 94.25 479 GLY A CA 1
ATOM 3576 C C . GLY A 1 479 ? 14.131 -8.859 -21.906 1.00 94.25 479 GLY A C 1
ATOM 3577 O O . GLY A 1 479 ? 13.119 -8.621 -21.254 1.00 94.25 479 GLY A O 1
ATOM 3578 N N . TYR A 1 480 ? 14.845 -9.950 -21.663 1.00 95.56 480 TYR A N 1
ATOM 3579 C CA . TYR A 1 480 ? 14.544 -10.896 -20.592 1.00 95.56 480 TYR A CA 1
ATOM 3580 C C . TYR A 1 480 ? 15.726 -11.053 -19.654 1.00 95.56 480 TYR A C 1
ATOM 3582 O O . TYR A 1 480 ? 16.880 -11.019 -20.072 1.00 95.56 480 TYR A O 1
ATOM 3590 N N . PHE A 1 481 ? 15.419 -11.257 -18.382 1.00 95.12 481 PHE A N 1
ATOM 3591 C CA . PHE A 1 481 ? 16.378 -11.465 -17.313 1.00 95.12 481 PHE A CA 1
ATOM 3592 C C . PHE A 1 481 ? 16.055 -12.797 -16.635 1.00 95.12 481 PHE A C 1
ATOM 3594 O O . PHE A 1 481 ? 15.204 -12.893 -15.746 1.00 95.12 481 PHE A O 1
ATOM 3601 N N . VAL A 1 482 ? 16.666 -13.864 -17.147 1.00 96.75 482 VAL A N 1
ATOM 3602 C CA . VAL A 1 482 ? 16.222 -15.240 -16.915 1.00 96.75 482 VAL A CA 1
ATOM 3603 C C . VAL A 1 482 ? 17.194 -15.977 -16.004 1.00 96.75 482 VAL A C 1
ATOM 3605 O O . VAL A 1 482 ? 18.353 -16.174 -16.357 1.00 96.75 482 VAL A O 1
ATOM 3608 N N . LEU A 1 483 ? 16.730 -16.455 -14.851 1.00 96.88 483 LEU A N 1
ATOM 3609 C CA . LEU A 1 483 ? 17.533 -17.331 -13.995 1.00 96.88 483 LEU A CA 1
ATOM 3610 C C . LEU A 1 483 ? 17.615 -18.731 -14.623 1.00 96.88 483 LEU A C 1
ATOM 3612 O O . LEU A 1 483 ? 16.584 -19.362 -14.882 1.00 96.88 483 LEU A O 1
ATOM 3616 N N . SER A 1 484 ? 18.833 -19.221 -14.862 1.00 98.31 484 SER A N 1
ATOM 3617 C CA . SER A 1 484 ? 19.092 -20.505 -15.523 1.00 98.31 484 SER A CA 1
ATOM 3618 C C . SER A 1 484 ? 18.516 -21.684 -14.744 1.00 98.31 484 SER A C 1
ATOM 3620 O O . SER A 1 484 ? 18.394 -21.638 -13.517 1.00 98.31 484 SER A O 1
ATOM 3622 N N . LYS A 1 485 ? 18.215 -22.792 -15.430 1.00 97.44 485 LYS A N 1
ATOM 3623 C CA . LYS A 1 485 ? 17.750 -24.029 -14.788 1.00 97.44 485 LYS A CA 1
ATOM 3624 C C . LYS A 1 485 ? 18.920 -24.813 -14.208 1.00 97.44 485 LYS A C 1
ATOM 3626 O O . LYS A 1 485 ? 18.824 -25.330 -13.091 1.00 97.44 485 LYS A O 1
ATOM 3631 N N . ASN A 1 486 ? 19.998 -24.911 -14.978 1.00 97.75 486 ASN A N 1
ATOM 3632 C CA . ASN A 1 486 ? 21.196 -25.644 -14.602 1.00 97.75 486 ASN A CA 1
ATOM 3633 C C . ASN A 1 486 ? 22.099 -24.831 -13.662 1.00 97.75 486 ASN A C 1
ATOM 3635 O O . ASN A 1 486 ? 21.968 -23.609 -13.546 1.00 97.75 486 ASN A O 1
ATOM 3639 N N . LYS A 1 487 ? 23.011 -25.543 -12.990 1.00 98.31 487 LYS A N 1
ATOM 3640 C CA . LYS A 1 487 ? 24.046 -24.984 -12.113 1.00 98.31 487 LYS A CA 1
ATOM 3641 C C . LYS A 1 487 ? 25.431 -25.378 -12.614 1.00 98.31 487 LYS A C 1
ATOM 3643 O O . LYS A 1 487 ? 25.604 -26.483 -13.129 1.00 98.31 487 LYS A O 1
ATOM 3648 N N . TRP A 1 488 ? 26.419 -24.514 -12.400 1.00 98.44 488 TRP A N 1
ATOM 3649 C CA . TRP A 1 488 ? 27.803 -24.734 -12.812 1.00 98.44 488 TRP A CA 1
ATOM 3650 C C . TRP A 1 488 ? 28.796 -24.280 -11.748 1.00 98.44 488 TRP A C 1
ATOM 3652 O O . TRP A 1 488 ? 28.532 -23.359 -10.971 1.00 98.44 488 TRP A O 1
ATOM 3662 N N . LYS A 1 489 ? 29.957 -24.936 -11.748 1.00 98.44 489 LYS A N 1
ATOM 3663 C CA . LYS A 1 489 ? 31.146 -24.477 -11.026 1.00 98.44 489 LYS A CA 1
ATOM 3664 C C . LYS A 1 489 ? 31.680 -23.171 -11.618 1.00 98.44 489 LYS A C 1
ATOM 3666 O O . LYS A 1 489 ? 31.307 -22.817 -12.733 1.00 98.44 489 LYS A O 1
ATOM 3671 N N . GLY A 1 490 ? 32.585 -22.504 -10.905 1.00 97.31 490 GLY A N 1
ATOM 3672 C CA . GLY A 1 490 ? 33.197 -21.238 -11.324 1.00 97.31 490 GLY A CA 1
ATOM 3673 C C . GLY A 1 490 ? 33.961 -21.301 -12.654 1.00 97.31 490 GLY A C 1
ATOM 3674 O O . GLY A 1 490 ? 34.147 -20.270 -13.293 1.00 97.31 490 GLY A O 1
ATOM 3675 N N . ASN A 1 491 ? 34.341 -22.497 -13.126 1.00 97.94 491 ASN A N 1
ATOM 3676 C CA . ASN A 1 491 ? 34.870 -22.678 -14.476 1.00 97.94 491 ASN A CA 1
ATOM 3677 C C . ASN A 1 491 ? 33.720 -22.675 -15.488 1.00 97.94 491 ASN A C 1
ATOM 3679 O O . ASN A 1 491 ? 33.139 -23.713 -15.830 1.00 97.94 491 ASN A O 1
ATOM 3683 N N . LEU A 1 492 ? 33.401 -21.479 -15.963 1.00 98.12 492 LEU A N 1
ATOM 3684 C CA . LEU A 1 492 ? 32.398 -21.245 -16.986 1.00 98.12 492 LEU A CA 1
ATOM 3685 C C . LEU A 1 492 ? 32.999 -21.263 -18.398 1.00 98.12 492 LEU A C 1
ATOM 3687 O O . LEU A 1 492 ? 32.240 -21.310 -19.362 1.00 98.12 492 LEU A O 1
ATOM 3691 N N . GLY A 1 493 ? 34.331 -21.311 -18.524 1.00 97.62 493 GLY A N 1
ATOM 3692 C CA . GLY A 1 493 ? 35.050 -21.138 -19.789 1.00 97.62 493 GLY A CA 1
ATOM 3693 C C . GLY A 1 493 ? 35.247 -19.662 -20.148 1.00 97.62 493 GLY A C 1
ATOM 3694 O O . GLY A 1 493 ? 35.216 -19.308 -21.325 1.00 97.62 493 GLY A O 1
ATOM 3695 N N . GLY A 1 494 ? 35.393 -18.799 -19.138 1.00 96.50 494 GLY A N 1
ATOM 3696 C CA . GLY A 1 494 ? 35.371 -17.348 -19.306 1.00 96.50 494 GLY A CA 1
ATOM 3697 C C . GLY A 1 494 ? 33.965 -16.788 -19.523 1.00 96.50 494 GLY A C 1
ATOM 3698 O O . GLY A 1 494 ? 32.980 -17.530 -19.522 1.00 96.50 494 GLY A O 1
ATOM 3699 N N . ILE A 1 495 ? 33.876 -15.474 -19.752 1.00 95.81 495 ILE A N 1
ATOM 3700 C CA . ILE A 1 495 ? 32.599 -14.786 -20.014 1.00 95.81 495 ILE A CA 1
ATOM 3701 C C . ILE A 1 495 ? 31.906 -15.361 -21.257 1.00 95.81 495 ILE A C 1
ATOM 3703 O O . ILE A 1 495 ? 30.733 -15.716 -21.207 1.00 95.81 495 ILE A O 1
ATOM 3707 N N . SER A 1 496 ? 32.647 -15.582 -22.347 1.00 96.69 496 SER A N 1
ATOM 3708 C CA . SER A 1 496 ? 32.086 -16.197 -23.560 1.00 96.69 496 SER A CA 1
ATOM 3709 C C . SER A 1 496 ? 31.567 -17.622 -23.316 1.00 96.69 496 SER A C 1
ATOM 3711 O O . SER A 1 496 ? 30.535 -18.015 -23.864 1.00 96.69 496 SER A O 1
ATOM 3713 N N . GLY A 1 497 ? 32.245 -18.399 -22.465 1.00 98.00 497 GLY A N 1
ATOM 3714 C CA . GLY A 1 497 ? 31.770 -19.721 -22.069 1.00 98.00 497 GLY A CA 1
ATOM 3715 C C . GLY A 1 497 ? 30.490 -19.660 -21.227 1.00 98.00 497 GLY A C 1
ATOM 3716 O O . GLY A 1 497 ? 29.592 -20.485 -21.417 1.00 98.00 497 GLY A O 1
ATOM 3717 N N . ALA A 1 498 ? 30.360 -18.659 -20.354 1.00 98.06 498 ALA A N 1
ATOM 3718 C CA . ALA A 1 498 ? 29.137 -18.405 -19.599 1.00 98.06 498 ALA A CA 1
ATOM 3719 C C . ALA A 1 498 ? 27.965 -17.990 -20.509 1.00 98.06 498 ALA A C 1
ATOM 3721 O O . ALA A 1 498 ? 26.864 -18.523 -20.351 1.00 98.06 498 ALA A O 1
ATOM 3722 N N . ASP A 1 499 ? 28.205 -17.145 -21.516 1.00 97.94 499 ASP A N 1
ATOM 3723 C CA . ASP A 1 499 ? 27.208 -16.778 -22.535 1.00 97.94 499 ASP A CA 1
ATOM 3724 C C . ASP A 1 499 ? 26.702 -18.014 -23.288 1.00 97.94 499 ASP A C 1
ATOM 3726 O O . ASP A 1 499 ? 25.495 -18.224 -23.426 1.00 97.94 499 ASP A O 1
ATOM 3730 N N . ALA A 1 500 ? 27.618 -18.896 -23.702 1.00 98.31 500 ALA A N 1
ATOM 3731 C CA . ALA A 1 500 ? 27.271 -20.143 -24.380 1.00 98.31 500 ALA A CA 1
ATOM 3732 C C . ALA A 1 500 ? 26.447 -21.090 -23.487 1.00 98.31 500 ALA A C 1
ATOM 3734 O O . ALA A 1 500 ? 25.518 -21.746 -23.968 1.00 98.31 500 ALA A O 1
ATOM 3735 N N . LYS A 1 501 ? 26.749 -21.152 -22.182 1.00 98.50 501 LYS A N 1
ATOM 3736 C CA . LYS A 1 501 ? 25.948 -21.910 -21.204 1.00 98.50 501 LYS A CA 1
ATOM 3737 C C . LYS A 1 501 ? 24.548 -21.323 -21.052 1.00 98.50 501 LYS A C 1
ATOM 3739 O O . LYS A 1 501 ? 23.589 -22.092 -21.040 1.00 98.50 501 LYS A O 1
ATOM 3744 N N . CYS A 1 502 ? 24.427 -19.997 -20.991 1.00 98.56 502 CYS A N 1
ATOM 3745 C CA . CYS A 1 502 ? 23.141 -19.307 -20.963 1.00 98.56 502 CYS A CA 1
ATOM 3746 C C . CYS A 1 502 ? 22.310 -19.593 -22.217 1.00 98.56 502 CYS A C 1
ATOM 3748 O O . CYS A 1 502 ? 21.169 -20.038 -22.105 1.00 98.56 502 CYS A O 1
ATOM 3750 N N . LEU A 1 503 ? 22.892 -19.436 -23.409 1.00 98.31 503 LEU A N 1
ATOM 3751 C CA . LEU A 1 503 ? 22.207 -19.740 -24.665 1.00 98.31 503 LEU A CA 1
ATOM 3752 C C . LEU A 1 503 ? 21.729 -21.198 -24.715 1.00 98.31 503 LEU A C 1
ATOM 3754 O O . LEU A 1 503 ? 20.579 -21.456 -25.072 1.00 98.31 503 LEU A O 1
ATOM 3758 N N . ASN A 1 504 ? 22.577 -22.154 -24.324 1.00 98.44 504 ASN A N 1
ATOM 3759 C CA . ASN A 1 504 ? 22.205 -23.569 -24.278 1.00 98.44 504 ASN A CA 1
ATOM 3760 C C . ASN A 1 504 ? 21.057 -23.826 -23.282 1.00 98.44 504 ASN A C 1
ATOM 3762 O O . ASN A 1 504 ? 20.082 -24.497 -23.620 1.00 98.44 504 ASN A O 1
ATOM 3766 N N . ASP A 1 505 ? 21.125 -23.249 -22.079 1.00 98.56 505 ASP A N 1
ATOM 3767 C CA . ASP A 1 505 ? 20.090 -23.416 -21.055 1.00 98.56 505 ASP A CA 1
ATOM 3768 C C . ASP A 1 505 ? 18.730 -22.860 -21.511 1.00 98.56 505 ASP A C 1
ATOM 3770 O O . ASP A 1 505 ? 17.719 -23.560 -21.400 1.00 98.56 505 ASP A O 1
ATOM 3774 N N . LEU A 1 506 ? 18.712 -21.649 -22.084 1.00 98.31 506 LEU A N 1
ATOM 3775 C CA . LEU A 1 506 ? 17.488 -20.976 -22.533 1.00 98.31 506 LEU A CA 1
ATOM 3776 C C . LEU A 1 506 ? 16.879 -21.589 -23.798 1.00 98.31 506 LEU A C 1
ATOM 3778 O O . LEU A 1 506 ? 15.657 -21.563 -23.968 1.00 98.31 506 LEU A O 1
ATOM 3782 N N . THR A 1 507 ? 17.702 -22.153 -24.684 1.00 98.19 507 THR A N 1
ATOM 3783 C CA . THR A 1 507 ? 17.214 -22.876 -25.870 1.00 98.19 507 THR A CA 1
ATOM 3784 C C . THR A 1 507 ? 16.661 -24.250 -25.494 1.00 98.19 507 THR A C 1
ATOM 3786 O O . THR A 1 507 ? 15.597 -24.625 -25.991 1.00 98.19 507 THR A O 1
ATOM 3789 N N . SER A 1 508 ? 17.297 -24.950 -24.549 1.00 98.00 508 SER A N 1
ATOM 3790 C CA . SER A 1 508 ? 16.937 -26.322 -24.156 1.00 98.00 508 SER A CA 1
ATOM 3791 C C . SER A 1 508 ? 15.750 -26.438 -23.194 1.00 98.00 508 SER A C 1
ATOM 3793 O O . SER A 1 508 ? 15.200 -27.527 -23.048 1.00 98.00 508 SER A O 1
ATOM 3795 N N . ASN A 1 509 ? 15.348 -25.362 -22.511 1.00 97.81 509 ASN A N 1
ATOM 3796 C CA . ASN A 1 509 ? 14.271 -25.398 -21.513 1.00 97.81 509 ASN A CA 1
ATOM 3797 C C . ASN A 1 509 ? 13.186 -24.363 -21.810 1.00 97.81 509 ASN A C 1
ATOM 3799 O O . ASN A 1 509 ? 13.479 -23.307 -22.366 1.00 97.81 509 ASN A O 1
ATOM 3803 N N . ASP A 1 510 ? 11.947 -24.641 -21.412 1.00 97.56 510 ASP A N 1
ATOM 3804 C CA . ASP A 1 510 ? 10.851 -23.673 -21.504 1.00 97.56 510 ASP A CA 1
ATOM 3805 C C . ASP A 1 510 ? 10.885 -22.676 -20.352 1.00 97.56 510 ASP A C 1
ATOM 3807 O O . ASP A 1 510 ? 11.291 -23.005 -19.238 1.00 97.56 510 ASP A O 1
ATOM 3811 N N . TRP A 1 511 ? 10.453 -21.451 -20.615 1.00 97.56 511 TRP A N 1
ATOM 3812 C CA . TRP A 1 511 ? 10.338 -20.392 -19.621 1.00 97.56 511 TRP A CA 1
ATOM 3813 C C . TRP A 1 511 ? 9.278 -19.382 -20.043 1.00 97.56 511 TRP A C 1
ATOM 3815 O O . TRP A 1 511 ? 8.867 -19.353 -21.206 1.00 97.56 511 TRP A O 1
ATOM 3825 N N . LYS A 1 512 ? 8.793 -18.598 -19.079 1.00 92.00 512 LYS A N 1
ATOM 3826 C CA . LYS A 1 512 ? 7.756 -17.587 -19.303 1.00 92.00 512 LYS A CA 1
ATOM 3827 C C . LYS A 1 512 ? 8.181 -16.627 -20.420 1.00 92.00 512 LYS A C 1
ATOM 3829 O O . LYS A 1 512 ? 9.264 -16.070 -20.349 1.00 92.00 512 LYS A O 1
ATOM 3834 N N . ASP A 1 513 ? 7.336 -16.450 -21.432 1.00 93.94 513 ASP A N 1
ATOM 3835 C CA . ASP A 1 513 ? 7.568 -15.583 -22.601 1.00 93.94 513 ASP A CA 1
ATOM 3836 C C . ASP A 1 513 ? 8.705 -16.021 -23.560 1.00 93.94 513 ASP A C 1
ATOM 3838 O O . ASP A 1 513 ? 9.087 -15.270 -24.457 1.00 93.94 513 ASP A O 1
ATOM 3842 N N . LYS A 1 514 ? 9.196 -17.271 -23.475 1.00 96.19 514 LYS A N 1
ATOM 3843 C CA . LYS A 1 514 ? 10.183 -17.818 -24.433 1.00 96.19 514 LYS A CA 1
ATOM 3844 C C . LYS A 1 514 ? 9.717 -17.744 -25.889 1.00 96.19 514 LYS A C 1
ATOM 3846 O O . LYS A 1 514 ? 10.527 -17.504 -26.783 1.00 96.19 514 LYS A O 1
ATOM 3851 N N . SER A 1 515 ? 8.433 -17.994 -26.143 1.00 94.00 515 SER A N 1
ATOM 3852 C CA . SER A 1 515 ? 7.859 -17.959 -27.493 1.00 94.00 515 SER A CA 1
ATOM 3853 C C . SER A 1 515 ? 8.009 -16.584 -28.145 1.00 94.00 515 SER A C 1
ATOM 3855 O O . SER A 1 515 ? 8.331 -16.518 -29.330 1.00 94.00 515 SER A O 1
ATOM 3857 N N . ASP A 1 516 ? 7.854 -15.505 -27.373 1.00 92.81 516 ASP A N 1
ATOM 3858 C CA . ASP A 1 516 ? 8.080 -14.135 -27.837 1.00 92.81 516 ASP A CA 1
ATOM 3859 C C . ASP A 1 516 ? 9.557 -13.918 -28.194 1.00 92.81 516 ASP A C 1
ATOM 3861 O O . ASP A 1 516 ? 9.867 -13.556 -29.331 1.00 92.81 516 ASP A O 1
ATOM 3865 N N . ALA A 1 517 ? 10.478 -14.284 -27.295 1.00 94.44 517 ALA A N 1
ATOM 3866 C CA . ALA A 1 517 ? 11.917 -14.179 -27.544 1.00 94.44 517 ALA A CA 1
ATOM 3867 C C . ALA A 1 517 ? 12.376 -14.956 -28.792 1.00 94.44 517 ALA A C 1
ATOM 3869 O O . ALA A 1 517 ? 13.216 -14.473 -29.555 1.00 94.44 517 ALA A O 1
ATOM 3870 N N . VAL A 1 518 ? 11.816 -16.149 -29.028 1.00 94.75 518 VAL A N 1
ATOM 3871 C CA . VAL A 1 518 ? 12.060 -16.936 -30.248 1.00 94.75 518 VAL A CA 1
ATOM 3872 C C . VAL A 1 518 ? 11.494 -16.225 -31.476 1.00 94.75 518 VAL A C 1
ATOM 3874 O O . VAL A 1 518 ? 12.200 -16.107 -32.476 1.00 94.75 518 VAL A O 1
ATOM 3877 N N . SER A 1 519 ? 10.259 -15.718 -31.403 1.00 93.94 519 SER A N 1
ATOM 3878 C CA . SER A 1 519 ? 9.607 -15.023 -32.523 1.00 93.94 519 SER A CA 1
ATOM 3879 C C . SER A 1 519 ? 10.362 -13.763 -32.961 1.00 93.94 519 SER A C 1
ATOM 3881 O O . SER A 1 519 ? 10.403 -13.442 -34.147 1.00 93.94 519 SER A O 1
ATOM 3883 N N . ARG A 1 520 ? 11.032 -13.102 -32.010 1.00 93.31 520 ARG A N 1
ATOM 3884 C CA . ARG A 1 520 ? 11.867 -11.915 -32.224 1.00 93.31 520 ARG A CA 1
ATOM 3885 C C . ARG A 1 520 ? 13.319 -12.239 -32.591 1.00 93.31 520 ARG A C 1
ATOM 3887 O O . ARG A 1 520 ? 14.114 -11.324 -32.775 1.00 93.31 520 ARG A O 1
ATOM 3894 N N . GLY A 1 521 ? 13.690 -13.519 -32.676 1.00 95.56 521 GLY A N 1
ATOM 3895 C CA . GLY A 1 521 ? 15.058 -13.934 -32.999 1.00 95.56 521 GLY A CA 1
ATOM 3896 C C . GLY A 1 521 ? 16.089 -13.562 -31.926 1.00 95.56 521 GLY A C 1
ATOM 3897 O O . GLY A 1 521 ? 17.258 -13.349 -32.242 1.00 95.56 521 GLY A O 1
ATOM 3898 N N . LEU A 1 522 ? 15.681 -13.469 -30.657 1.00 95.50 522 LEU A N 1
ATOM 3899 C CA . LEU A 1 522 ? 16.563 -13.055 -29.561 1.00 95.50 522 LEU A CA 1
ATOM 3900 C C . LEU A 1 522 ? 17.400 -14.197 -28.970 1.00 95.50 522 LEU A C 1
ATOM 3902 O O . LEU A 1 522 ? 18.366 -13.942 -28.263 1.00 95.50 522 LEU A O 1
ATOM 3906 N N . LEU A 1 523 ? 17.075 -15.463 -29.245 1.00 97.06 523 LEU A N 1
ATOM 3907 C CA . LEU A 1 523 ? 17.845 -16.606 -28.733 1.00 97.06 523 LEU A CA 1
ATOM 3908 C C . LEU A 1 523 ? 19.020 -16.965 -29.647 1.00 97.06 523 LEU A C 1
ATOM 3910 O O . LEU A 1 523 ? 19.074 -18.045 -30.233 1.00 97.06 523 LEU A O 1
ATOM 3914 N N . THR A 1 524 ? 19.968 -16.037 -29.755 1.00 96.94 524 THR A N 1
ATOM 3915 C CA . THR A 1 524 ? 21.203 -16.164 -30.541 1.00 96.94 524 THR A CA 1
ATOM 3916 C C . THR A 1 524 ? 22.427 -15.835 -29.683 1.00 96.94 524 THR A C 1
ATOM 3918 O O . THR A 1 524 ? 22.316 -15.238 -28.616 1.00 96.94 524 THR A O 1
ATOM 3921 N N . ALA A 1 525 ? 23.625 -16.194 -30.153 1.00 96.06 525 ALA A N 1
ATOM 3922 C CA . ALA A 1 525 ? 24.871 -15.904 -29.435 1.00 96.06 525 ALA A CA 1
ATOM 3923 C C . ALA A 1 525 ? 25.195 -14.398 -29.318 1.00 96.06 525 ALA A C 1
ATOM 3925 O O . ALA A 1 525 ? 25.968 -14.003 -28.445 1.00 96.06 525 ALA A O 1
ATOM 3926 N N . SER A 1 526 ? 24.626 -13.555 -30.188 1.00 94.81 526 SER A N 1
ATOM 3927 C CA . SER A 1 526 ? 24.769 -12.097 -30.090 1.00 94.81 526 SER A CA 1
ATOM 3928 C C . SER A 1 526 ? 23.868 -11.512 -29.003 1.00 94.81 526 SER A C 1
ATOM 3930 O O . SER A 1 526 ? 24.297 -10.625 -28.282 1.00 94.81 526 SER A O 1
ATOM 3932 N N . ASN A 1 527 ? 22.658 -12.054 -28.857 1.00 95.44 527 ASN A N 1
ATOM 3933 C CA . ASN A 1 527 ? 21.587 -11.453 -28.062 1.00 95.44 527 ASN A CA 1
ATOM 3934 C C . ASN A 1 527 ? 21.444 -12.071 -26.661 1.00 95.44 527 ASN A C 1
ATOM 3936 O O . ASN A 1 527 ? 20.759 -11.514 -25.806 1.00 95.44 527 ASN A O 1
ATOM 3940 N N . VAL A 1 528 ? 22.065 -13.232 -26.416 1.00 97.44 528 VAL A N 1
ATOM 3941 C CA . VAL A 1 528 ? 22.078 -13.888 -25.102 1.00 97.44 528 VAL A CA 1
ATOM 3942 C C . VAL A 1 528 ? 23.436 -13.705 -24.441 1.00 97.44 528 VAL A C 1
ATOM 3944 O O . VAL A 1 528 ? 24.440 -14.244 -24.912 1.00 97.44 528 VAL A O 1
ATOM 3947 N N . LYS A 1 529 ? 23.447 -12.993 -23.315 1.00 97.06 529 LYS A N 1
ATOM 3948 C CA . LYS A 1 529 ? 24.626 -12.755 -22.477 1.00 97.06 529 LYS A CA 1
ATOM 3949 C C . LYS A 1 529 ? 24.398 -13.287 -21.072 1.00 97.06 529 LYS A C 1
ATOM 3951 O O . LYS A 1 529 ? 23.282 -13.307 -20.565 1.00 97.06 529 LYS A O 1
ATOM 3956 N N . SER A 1 530 ? 25.456 -13.730 -20.420 1.00 96.69 530 SER A N 1
ATOM 3957 C CA . SER A 1 530 ? 25.440 -14.018 -18.988 1.00 96.69 530 SER A CA 1
ATOM 3958 C C . SER A 1 530 ? 25.566 -12.711 -18.203 1.00 96.69 530 SER A C 1
ATOM 3960 O O . SER A 1 530 ? 26.378 -11.863 -18.553 1.00 96.69 530 SER A O 1
ATOM 3962 N N . PHE A 1 531 ? 24.780 -12.528 -17.145 1.00 94.75 531 PHE A N 1
ATOM 3963 C CA . PHE A 1 531 ? 24.920 -11.397 -16.226 1.00 94.75 531 PHE A CA 1
ATOM 3964 C C . PHE A 1 531 ? 26.090 -11.668 -15.275 1.00 94.75 531 PHE A C 1
ATOM 3966 O O . PHE A 1 531 ? 25.891 -12.011 -14.108 1.00 94.75 531 PHE A O 1
ATOM 3973 N N . ILE A 1 532 ? 27.315 -11.591 -15.805 1.00 94.06 532 ILE A N 1
ATOM 3974 C CA . ILE A 1 532 ? 28.538 -11.731 -15.019 1.00 94.06 532 ILE A CA 1
ATOM 3975 C C . ILE A 1 532 ? 29.603 -10.678 -15.360 1.00 94.06 532 ILE A C 1
ATOM 3977 O O . ILE A 1 532 ? 29.679 -10.174 -16.483 1.00 94.06 532 ILE A O 1
ATOM 3981 N N . CYS A 1 533 ? 30.466 -10.416 -14.385 1.00 91.75 533 CYS A N 1
ATOM 3982 C CA . CYS A 1 533 ? 31.687 -9.624 -14.491 1.00 91.75 533 CYS A CA 1
ATOM 3983 C C . CYS A 1 533 ? 32.916 -10.469 -14.161 1.00 91.75 533 CYS A C 1
ATOM 3985 O O . CYS A 1 533 ? 32.846 -11.360 -13.316 1.00 91.75 533 CYS A O 1
ATOM 3987 N N . ASP A 1 534 ? 34.051 -10.166 -14.787 1.00 89.75 534 ASP A N 1
ATOM 3988 C CA . ASP A 1 534 ? 35.388 -10.411 -14.235 1.00 89.75 534 ASP A CA 1
ATOM 3989 C C . ASP A 1 534 ? 35.994 -9.090 -13.693 1.00 89.75 534 ASP A C 1
ATOM 3991 O O . ASP A 1 534 ? 35.281 -8.098 -13.548 1.00 89.75 534 ASP A O 1
ATOM 3995 N N . ASN A 1 535 ? 37.294 -9.052 -13.376 1.00 82.38 535 ASN A N 1
ATOM 3996 C CA . ASN A 1 535 ? 37.950 -7.844 -12.845 1.00 82.38 535 ASN A CA 1
ATOM 3997 C C . ASN A 1 535 ? 38.184 -6.721 -13.876 1.00 82.38 535 ASN A C 1
ATOM 3999 O O . ASN A 1 535 ? 38.660 -5.643 -13.522 1.00 82.38 535 ASN A O 1
ATOM 4003 N N . SER A 1 536 ? 37.933 -6.991 -15.153 1.00 82.94 536 SER A N 1
ATOM 4004 C CA . SER A 1 536 ? 38.327 -6.160 -16.294 1.00 82.94 536 SER A CA 1
ATOM 4005 C C . SER A 1 536 ? 37.205 -5.951 -17.309 1.00 82.94 536 SER A C 1
ATOM 4007 O O . SER A 1 536 ? 37.208 -4.955 -18.029 1.00 82.94 536 SER A O 1
ATOM 4009 N N . THR A 1 537 ? 36.257 -6.883 -17.375 1.00 88.69 537 THR A N 1
ATOM 4010 C CA . THR A 1 537 ? 35.216 -6.969 -18.393 1.00 88.69 537 THR A CA 1
ATOM 4011 C C . THR A 1 537 ? 33.911 -7.411 -17.746 1.00 88.69 537 THR A C 1
ATOM 4013 O O . THR A 1 537 ? 33.878 -8.353 -16.957 1.00 88.69 537 THR A O 1
ATOM 4016 N N . CYS A 1 538 ? 32.817 -6.760 -18.122 1.00 90.00 538 CYS A N 1
ATOM 4017 C CA . CYS A 1 538 ? 31.471 -7.129 -17.712 1.00 90.00 538 CYS A CA 1
ATOM 4018 C C . CYS A 1 538 ? 30.570 -7.232 -18.928 1.00 90.00 538 CYS A C 1
ATOM 4020 O O . CYS A 1 538 ? 30.688 -6.434 -19.860 1.00 90.00 538 CYS A O 1
ATOM 4022 N N . ASN A 1 539 ? 29.617 -8.154 -18.874 1.00 91.56 539 ASN A N 1
ATOM 4023 C CA . ASN A 1 539 ? 28.493 -8.138 -19.797 1.00 91.56 539 ASN A CA 1
ATOM 4024 C C . ASN A 1 539 ? 27.491 -7.075 -19.346 1.00 91.56 539 ASN A C 1
ATOM 4026 O O . ASN A 1 539 ? 26.616 -7.314 -18.516 1.00 91.56 539 ASN A O 1
ATOM 4030 N N . ILE A 1 540 ? 27.659 -5.867 -19.874 1.00 84.69 540 ILE A N 1
ATOM 4031 C CA . ILE A 1 540 ? 26.761 -4.748 -19.603 1.00 84.69 540 ILE A CA 1
ATOM 4032 C C . ILE A 1 540 ? 25.421 -5.015 -20.297 1.00 84.69 540 ILE A C 1
ATOM 4034 O O . ILE A 1 540 ? 25.384 -5.431 -21.454 1.00 84.69 540 ILE A O 1
ATOM 4038 N N . MET A 1 541 ? 24.318 -4.789 -19.586 1.00 86.25 541 MET A N 1
ATOM 4039 C CA . MET A 1 541 ? 22.985 -4.920 -20.168 1.00 86.25 541 MET A CA 1
ATOM 4040 C C . MET A 1 541 ? 22.648 -3.676 -20.997 1.00 86.25 541 MET A C 1
ATOM 4042 O O . MET A 1 541 ? 22.815 -2.569 -20.485 1.00 86.25 541 MET A O 1
ATOM 4046 N N . PRO A 1 542 ? 22.151 -3.821 -22.238 1.00 87.12 542 PRO A N 1
ATOM 4047 C CA . PRO A 1 542 ? 21.639 -2.692 -23.009 1.00 87.12 542 PRO A CA 1
ATOM 4048 C C . PRO A 1 542 ? 20.539 -1.929 -22.262 1.00 87.12 542 PRO A C 1
ATOM 4050 O O . PRO A 1 542 ? 19.772 -2.524 -21.497 1.00 87.12 542 PRO A O 1
ATOM 4053 N N . GLN A 1 543 ? 20.430 -0.624 -22.511 1.00 85.75 543 GLN A N 1
ATOM 4054 C CA . GLN A 1 543 ? 19.368 0.208 -21.946 1.00 85.75 543 GLN A CA 1
ATOM 4055 C C . GLN A 1 543 ? 17.992 -0.322 -22.360 1.00 85.75 543 GLN A C 1
ATOM 4057 O O . GLN A 1 543 ? 17.737 -0.555 -23.540 1.00 85.75 543 GLN A O 1
ATOM 4062 N N . GLY A 1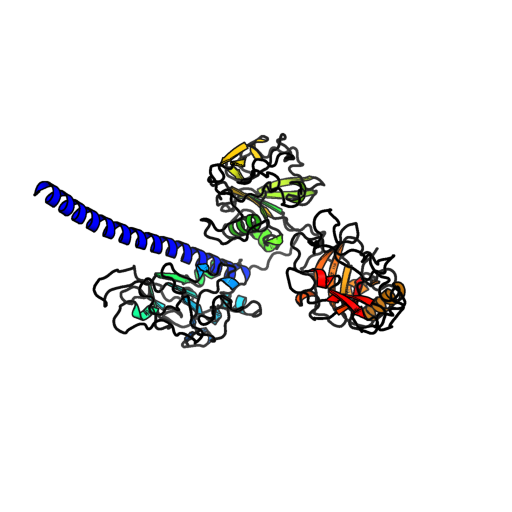 544 ? 17.075 -0.451 -21.403 1.00 85.69 544 GLY A N 1
ATOM 4063 C CA . GLY A 1 544 ? 15.705 -0.849 -21.706 1.00 85.69 544 GLY A CA 1
ATOM 4064 C C . GLY A 1 544 ? 14.998 -1.570 -20.571 1.00 85.69 544 GLY A C 1
ATOM 4065 O O . GLY A 1 544 ? 15.517 -1.731 -19.468 1.00 85.69 544 GLY A O 1
ATOM 4066 N N . ALA A 1 545 ? 13.776 -2.001 -20.864 1.00 86.19 545 ALA A N 1
ATOM 4067 C CA . ALA A 1 545 ? 12.961 -2.792 -19.958 1.00 86.19 545 ALA A CA 1
ATOM 4068 C C . ALA A 1 545 ? 13.334 -4.278 -20.054 1.00 86.19 545 ALA A C 1
ATOM 4070 O O . ALA A 1 545 ? 13.499 -4.786 -21.160 1.00 86.19 545 ALA A O 1
ATOM 4071 N N . TYR A 1 546 ? 13.385 -4.981 -18.923 1.00 91.38 546 TYR A N 1
ATOM 4072 C CA . TYR A 1 546 ? 13.663 -6.416 -18.850 1.00 91.38 546 TYR A CA 1
ATOM 4073 C C . TYR A 1 546 ? 12.631 -7.139 -17.994 1.00 91.38 546 TYR A C 1
ATOM 4075 O O . TYR A 1 546 ? 12.408 -6.763 -16.843 1.00 91.38 546 TYR A O 1
ATOM 4083 N N . LYS A 1 547 ? 12.032 -8.199 -18.542 1.00 91.56 547 LYS A N 1
ATOM 4084 C CA . LYS A 1 547 ? 11.125 -9.097 -17.816 1.00 91.56 547 LYS A CA 1
ATOM 4085 C C . LYS A 1 547 ? 11.899 -10.206 -17.120 1.00 91.56 547 LYS A C 1
ATOM 4087 O O . LYS A 1 547 ? 12.718 -10.882 -17.744 1.00 91.56 547 LYS A O 1
ATOM 4092 N N . THR A 1 548 ? 11.617 -10.444 -15.845 1.00 92.69 548 THR A N 1
ATOM 4093 C CA . THR A 1 548 ? 12.194 -11.585 -15.131 1.00 92.69 548 THR A CA 1
ATOM 4094 C C . THR A 1 548 ? 11.539 -12.894 -15.556 1.00 92.69 548 THR A C 1
ATOM 4096 O O . THR A 1 548 ? 10.339 -12.947 -15.824 1.00 92.69 548 THR A O 1
ATOM 4099 N N . ALA A 1 549 ? 12.315 -13.975 -15.598 1.00 94.81 549 ALA A N 1
ATOM 4100 C CA . ALA A 1 549 ? 11.793 -15.322 -15.814 1.00 94.81 549 ALA A CA 1
ATOM 4101 C C . ALA A 1 549 ? 12.693 -16.381 -15.166 1.00 94.81 549 ALA A C 1
ATOM 4103 O O . ALA A 1 549 ? 13.824 -16.104 -14.760 1.00 94.81 549 ALA A O 1
ATOM 4104 N N . ARG A 1 550 ? 12.213 -17.629 -15.107 1.00 95.88 550 ARG A N 1
ATOM 4105 C CA . ARG A 1 550 ? 13.031 -18.786 -14.720 1.00 95.88 550 ARG A CA 1
ATOM 4106 C C . ARG A 1 550 ? 13.029 -19.852 -15.808 1.00 95.88 550 ARG A C 1
ATOM 4108 O O . ARG A 1 550 ? 11.981 -20.388 -16.161 1.00 95.88 550 ARG A O 1
ATOM 4115 N N . SER A 1 551 ? 14.221 -20.233 -16.250 1.00 97.88 551 SER A N 1
ATOM 4116 C CA . SER A 1 551 ? 14.434 -21.376 -17.132 1.00 97.88 551 SER A CA 1
ATOM 4117 C C . SER A 1 551 ? 13.921 -22.674 -16.498 1.00 97.88 551 SER A C 1
ATOM 4119 O O . SER A 1 551 ? 14.195 -22.989 -15.336 1.00 97.88 551 SER A O 1
ATOM 4121 N N . GLY A 1 552 ? 13.124 -23.425 -17.252 1.00 96.19 552 GLY A N 1
ATOM 4122 C CA . GLY A 1 552 ? 12.385 -24.595 -16.784 1.00 96.19 552 GLY A CA 1
ATOM 4123 C C . GLY A 1 552 ? 11.027 -24.291 -16.138 1.00 96.19 552 GLY A C 1
ATOM 4124 O O . GLY A 1 552 ? 10.458 -25.199 -15.537 1.00 96.19 552 GLY A O 1
ATOM 4125 N N . SER A 1 553 ? 10.515 -23.054 -16.207 1.00 94.44 553 SER A N 1
ATOM 4126 C CA . SER A 1 553 ? 9.201 -22.681 -15.663 1.00 94.44 553 SER A CA 1
ATOM 4127 C C . SER A 1 553 ? 8.463 -21.660 -16.531 1.00 94.44 553 SER A C 1
ATOM 4129 O O . SER A 1 553 ? 8.893 -20.516 -16.660 1.00 94.44 553 SER A O 1
ATOM 4131 N N . ILE A 1 554 ? 7.305 -22.038 -17.075 1.00 92.19 554 ILE A N 1
ATOM 4132 C CA . ILE A 1 554 ? 6.468 -21.146 -17.901 1.00 92.19 554 ILE A CA 1
ATOM 4133 C C . ILE A 1 554 ? 5.594 -20.181 -17.086 1.00 92.19 554 ILE A C 1
ATOM 4135 O O . ILE A 1 554 ? 5.058 -19.223 -17.635 1.00 92.19 554 ILE A O 1
ATOM 4139 N N . THR A 1 555 ? 5.436 -20.415 -15.781 1.00 88.31 555 THR A N 1
ATOM 4140 C CA . THR A 1 555 ? 4.546 -19.622 -14.913 1.00 88.31 555 THR A CA 1
ATOM 4141 C C . THR A 1 555 ? 5.286 -18.620 -14.033 1.00 88.31 555 THR A C 1
ATOM 4143 O O . THR A 1 555 ? 4.658 -17.745 -13.449 1.00 88.31 555 THR A O 1
ATOM 4146 N N . THR A 1 556 ? 6.609 -18.730 -13.918 1.00 87.44 556 THR A N 1
ATOM 4147 C CA . THR A 1 556 ? 7.404 -17.956 -12.957 1.00 87.44 556 THR A CA 1
ATOM 4148 C C . THR A 1 556 ? 8.066 -16.739 -13.602 1.00 87.44 556 THR A C 1
ATOM 4150 O O . THR A 1 556 ? 8.728 -16.883 -14.631 1.00 87.44 556 THR A O 1
ATOM 4153 N N . GLY A 1 557 ? 7.935 -15.574 -12.960 1.00 87.69 557 GLY A N 1
ATOM 4154 C CA . GLY A 1 557 ? 8.441 -14.281 -13.432 1.00 87.69 557 GLY A CA 1
ATOM 4155 C C . GLY A 1 557 ? 7.349 -13.400 -14.039 1.00 87.69 557 GLY A C 1
ATOM 4156 O O . GLY A 1 557 ? 6.168 -13.571 -13.744 1.00 87.69 557 GLY A O 1
ATOM 4157 N N . GLY A 1 558 ? 7.740 -12.480 -14.919 1.00 81.25 558 GLY A N 1
ATOM 4158 C CA . GLY A 1 558 ? 6.853 -11.543 -15.619 1.00 81.25 558 GLY A CA 1
ATOM 4159 C C . GLY A 1 558 ? 6.920 -10.112 -15.103 1.00 81.25 558 GLY A C 1
ATOM 4160 O O . GLY A 1 558 ? 6.378 -9.216 -15.744 1.00 81.25 558 GLY A O 1
ATOM 4161 N N . THR A 1 559 ? 7.608 -9.881 -13.987 1.00 81.12 559 THR A N 1
ATOM 4162 C CA . THR A 1 559 ? 7.847 -8.528 -13.493 1.00 81.12 559 THR A CA 1
ATOM 4163 C C . THR A 1 559 ? 8.899 -7.843 -14.351 1.00 81.12 559 THR A C 1
ATOM 4165 O O . THR A 1 559 ? 9.900 -8.457 -14.723 1.00 81.12 559 THR A O 1
ATOM 4168 N N . THR A 1 560 ? 8.691 -6.562 -14.635 1.00 82.69 560 THR A N 1
ATOM 4169 C CA . THR A 1 560 ? 9.592 -5.760 -15.464 1.00 82.69 560 THR A CA 1
ATOM 4170 C C . THR A 1 560 ? 10.424 -4.818 -14.597 1.00 82.69 560 THR A C 1
ATOM 4172 O O . THR A 1 560 ? 9.909 -4.236 -13.646 1.00 82.69 560 THR A O 1
ATOM 4175 N N . PHE A 1 561 ? 11.699 -4.632 -14.936 1.00 81.56 561 PHE A N 1
ATOM 4176 C CA . PHE A 1 561 ? 12.538 -3.551 -14.407 1.00 81.56 561 PHE A CA 1
ATOM 4177 C C . PHE A 1 561 ? 13.264 -2.826 -15.544 1.00 81.56 561 PHE A C 1
ATOM 4179 O O . PHE A 1 561 ? 13.284 -3.314 -16.672 1.00 81.56 561 PHE A O 1
ATOM 4186 N N . TYR A 1 562 ? 13.850 -1.661 -15.259 1.00 82.62 562 TYR A N 1
ATOM 4187 C CA . TYR A 1 562 ? 14.546 -0.848 -16.260 1.00 82.62 562 TYR A CA 1
ATOM 4188 C C . TYR A 1 562 ? 16.058 -0.804 -16.025 1.00 82.62 562 TYR A C 1
ATOM 4190 O O . TYR A 1 562 ? 16.512 -0.723 -14.881 1.00 82.62 562 TYR A O 1
ATOM 4198 N N . VAL A 1 563 ? 16.819 -0.830 -17.115 1.00 82.12 563 VAL A N 1
ATOM 4199 C CA . VAL A 1 563 ? 18.269 -0.627 -17.164 1.00 82.12 563 VAL A CA 1
ATOM 4200 C C . VAL A 1 563 ? 18.542 0.710 -17.845 1.00 82.12 563 VAL A C 1
ATOM 4202 O O . VAL A 1 563 ? 17.969 0.996 -18.896 1.00 82.12 563 VAL A O 1
ATOM 4205 N N . ASP A 1 564 ? 19.384 1.540 -17.238 1.00 77.88 564 ASP A N 1
ATOM 4206 C CA . ASP A 1 564 ? 19.731 2.866 -17.742 1.00 77.88 564 ASP A CA 1
ATOM 4207 C C . ASP A 1 564 ? 20.742 2.832 -18.908 1.00 77.88 564 ASP A C 1
ATOM 4209 O O . ASP A 1 564 ? 21.202 1.777 -19.345 1.00 77.88 564 ASP A O 1
ATOM 4213 N N . GLY A 1 565 ? 21.083 4.012 -19.436 1.00 77.44 565 GLY A N 1
ATOM 4214 C CA . GLY A 1 565 ? 22.028 4.169 -20.551 1.00 77.44 565 GLY A CA 1
ATOM 4215 C C . GLY A 1 565 ? 23.467 3.729 -20.254 1.00 77.44 565 GLY A C 1
ATOM 4216 O O . GLY A 1 565 ? 24.256 3.585 -21.183 1.00 77.44 565 GLY A O 1
ATOM 4217 N N . ASN A 1 566 ? 23.815 3.505 -18.984 1.00 79.00 566 ASN A N 1
ATOM 4218 C CA . ASN A 1 566 ? 25.123 3.000 -18.566 1.00 79.00 566 ASN A CA 1
ATOM 4219 C C . ASN A 1 566 ? 25.099 1.483 -18.315 1.00 79.00 566 ASN A C 1
ATOM 4221 O O . ASN A 1 566 ? 26.109 0.902 -17.916 1.00 79.00 566 ASN A O 1
ATOM 4225 N N . GLY A 1 567 ? 23.943 0.847 -18.520 1.00 77.94 567 GLY A N 1
ATOM 4226 C CA . GLY A 1 567 ? 23.730 -0.558 -18.223 1.00 77.94 567 GLY A CA 1
ATOM 4227 C C . GLY A 1 567 ? 23.620 -0.867 -16.734 1.00 77.94 567 GLY A C 1
ATOM 4228 O O . GLY A 1 567 ? 23.885 -2.002 -16.328 1.00 77.94 567 GLY A O 1
ATOM 4229 N N . PHE A 1 568 ? 23.248 0.126 -15.919 1.00 79.31 568 PHE A N 1
ATOM 4230 C CA . PHE A 1 568 ? 22.937 -0.051 -14.505 1.00 79.31 568 PHE A CA 1
ATOM 4231 C C . PHE A 1 568 ? 21.434 -0.199 -14.291 1.00 79.31 568 PHE A C 1
ATOM 4233 O O . PHE A 1 568 ? 20.608 0.418 -14.961 1.00 79.31 568 PHE A O 1
ATOM 4240 N N . GLY A 1 569 ? 21.060 -0.995 -13.302 1.00 73.19 569 GLY A N 1
ATOM 4241 C CA . GLY A 1 569 ? 19.679 -1.126 -12.880 1.00 73.19 569 GLY A CA 1
ATOM 4242 C C . GLY A 1 569 ? 19.567 -1.782 -11.505 1.00 73.19 569 GLY A C 1
ATOM 4243 O O . GLY A 1 569 ? 20.581 -2.031 -10.849 1.00 73.19 569 GLY A O 1
ATOM 4244 N N . PRO A 1 570 ? 18.337 -2.081 -11.068 1.00 72.19 570 PRO A N 1
ATOM 4245 C CA . PRO A 1 570 ? 17.090 -1.570 -11.636 1.00 72.19 570 PRO A CA 1
ATOM 4246 C C . PRO A 1 570 ? 16.930 -0.053 -11.384 1.00 72.19 570 PRO A C 1
ATOM 4248 O O . PRO A 1 570 ? 16.918 0.394 -10.240 1.00 72.19 570 PRO A O 1
ATOM 4251 N N . TYR A 1 571 ? 16.749 0.746 -12.443 1.00 59.44 571 TYR A N 1
ATOM 4252 C CA . TYR A 1 571 ? 16.548 2.204 -12.365 1.00 59.44 571 TYR A CA 1
ATOM 4253 C C . TYR A 1 571 ? 15.065 2.544 -12.138 1.00 59.44 571 TYR A C 1
ATOM 4255 O O . TYR A 1 571 ? 14.387 3.104 -12.995 1.00 59.44 571 TYR A O 1
ATOM 4263 N N . MET A 1 572 ? 14.516 2.165 -10.986 1.00 54.53 572 MET A N 1
ATOM 4264 C CA . MET A 1 572 ? 13.188 2.621 -10.563 1.00 54.53 572 MET A CA 1
ATOM 4265 C C . MET A 1 572 ? 13.286 3.161 -9.136 1.00 54.53 572 MET A C 1
ATOM 4267 O O . MET A 1 572 ? 13.667 2.441 -8.212 1.00 54.53 572 MET A O 1
ATOM 4271 N N . SER A 1 573 ? 12.956 4.442 -8.928 1.00 42.12 573 SER A N 1
ATOM 4272 C CA . SER A 1 573 ? 12.943 5.021 -7.581 1.00 42.12 573 SER A CA 1
ATOM 4273 C C . SER A 1 573 ? 11.847 4.330 -6.756 1.00 42.12 573 SER A C 1
ATOM 4275 O O . SER A 1 573 ? 10.662 4.544 -7.009 1.00 42.12 573 SER A O 1
ATOM 4277 N N . GLY A 1 574 ? 12.232 3.486 -5.797 1.00 50.97 574 GLY A N 1
ATOM 4278 C CA . GLY A 1 574 ? 11.286 2.669 -5.026 1.00 50.97 574 GLY A CA 1
ATOM 4279 C C . GLY A 1 574 ? 10.957 1.303 -5.640 1.00 50.97 574 GLY A C 1
ATOM 4280 O O . GLY A 1 574 ? 9.950 0.717 -5.256 1.00 50.97 574 GLY A O 1
ATOM 4281 N N . ALA A 1 575 ? 11.784 0.790 -6.562 1.00 48.28 575 ALA A N 1
ATOM 4282 C CA . ALA A 1 575 ? 11.593 -0.530 -7.162 1.00 48.28 575 ALA A CA 1
ATOM 4283 C C . ALA A 1 575 ? 11.376 -1.619 -6.090 1.00 48.28 575 ALA A C 1
ATOM 4285 O O . ALA A 1 575 ? 12.189 -1.727 -5.159 1.00 48.28 575 ALA A O 1
ATOM 4286 N N . PRO A 1 576 ? 10.343 -2.471 -6.217 1.00 51.50 576 PRO A N 1
ATOM 4287 C CA . PRO A 1 576 ? 10.263 -3.681 -5.420 1.00 51.50 576 PRO A CA 1
ATOM 4288 C C . PRO A 1 576 ? 11.528 -4.523 -5.634 1.00 51.50 576 PRO A C 1
ATOM 4290 O O . PRO A 1 576 ? 12.109 -4.579 -6.714 1.00 51.50 576 PRO A O 1
ATOM 4293 N N . VAL A 1 577 ? 11.986 -5.158 -4.560 1.00 59.28 577 VAL A N 1
ATOM 4294 C CA . VAL A 1 577 ? 13.173 -6.017 -4.519 1.00 59.28 577 VAL A CA 1
ATOM 4295 C C . VAL A 1 577 ? 13.061 -7.089 -5.621 1.00 59.28 577 VAL A C 1
ATOM 4297 O O . VAL A 1 577 ? 12.319 -8.041 -5.446 1.00 59.28 577 VAL A O 1
ATOM 4300 N N . TRP A 1 578 ? 13.773 -6.965 -6.751 1.00 64.75 578 TRP A N 1
ATOM 4301 C CA . TRP A 1 578 ? 13.654 -7.895 -7.900 1.00 64.75 578 TRP A CA 1
ATOM 4302 C C . TRP A 1 578 ? 14.161 -9.320 -7.628 1.00 64.75 578 TRP A C 1
ATOM 4304 O O . TRP A 1 578 ? 14.010 -10.225 -8.442 1.00 64.75 578 TRP A O 1
ATOM 4314 N N . SER A 1 579 ? 14.759 -9.529 -6.463 1.00 61.62 579 SER A N 1
ATOM 4315 C CA . SER A 1 579 ? 15.204 -10.822 -5.964 1.00 61.62 579 SER A CA 1
ATOM 4316 C C . SER A 1 579 ? 14.284 -11.356 -4.865 1.00 61.62 579 SER A C 1
ATOM 4318 O O . SER A 1 579 ? 14.771 -12.009 -3.950 1.00 61.62 579 SER A O 1
ATOM 4320 N N . THR A 1 580 ? 12.993 -11.016 -4.833 1.00 64.88 580 THR A N 1
ATOM 4321 C CA . THR A 1 580 ? 12.084 -11.778 -3.966 1.00 64.88 580 THR A CA 1
ATOM 4322 C C . THR A 1 580 ? 11.715 -13.097 -4.633 1.00 64.88 580 THR A C 1
ATOM 4324 O O . THR A 1 580 ? 11.786 -13.253 -5.857 1.00 64.88 580 THR A O 1
ATOM 4327 N N . GLY A 1 581 ? 11.210 -14.037 -3.829 1.00 64.19 581 GLY A N 1
ATOM 4328 C CA . GLY A 1 581 ? 10.625 -15.278 -4.338 1.00 64.19 581 GLY A CA 1
ATOM 4329 C C . GLY A 1 581 ? 9.553 -15.061 -5.419 1.00 64.19 581 GLY A C 1
ATOM 4330 O O . GLY A 1 581 ? 9.328 -15.964 -6.214 1.00 64.19 581 GLY A O 1
ATOM 4331 N N . ALA A 1 582 ? 8.950 -13.871 -5.527 1.00 66.00 582 ALA A N 1
ATOM 4332 C CA . ALA A 1 582 ? 7.974 -13.557 -6.570 1.00 66.00 582 ALA A CA 1
ATOM 4333 C C . ALA A 1 582 ? 8.576 -13.490 -7.991 1.00 66.00 582 ALA A C 1
ATOM 4335 O O . ALA A 1 582 ? 7.875 -13.774 -8.958 1.00 66.00 582 ALA A O 1
ATOM 4336 N N . TYR A 1 583 ? 9.866 -13.166 -8.144 1.00 79.50 583 TYR A N 1
ATOM 4337 C CA . TYR A 1 583 ? 10.478 -12.949 -9.464 1.00 79.50 583 TYR A CA 1
ATOM 4338 C C . TYR A 1 583 ? 10.983 -14.244 -10.097 1.00 79.50 583 TYR A C 1
ATOM 4340 O O . TYR A 1 583 ? 10.744 -14.502 -11.274 1.00 79.50 583 TYR A O 1
ATOM 4348 N N . PHE A 1 584 ? 11.663 -15.083 -9.313 1.00 87.44 584 PHE A N 1
ATOM 4349 C CA . PHE A 1 584 ? 12.243 -16.337 -9.806 1.00 87.44 584 PHE A CA 1
ATOM 4350 C C . PHE A 1 584 ? 11.589 -17.584 -9.217 1.00 87.44 584 PHE A C 1
ATOM 4352 O O . PHE A 1 584 ? 11.914 -18.698 -9.632 1.00 87.44 584 PHE A O 1
ATOM 4359 N N . GLY A 1 585 ? 10.665 -17.449 -8.262 1.00 83.00 585 GLY A N 1
ATOM 4360 C CA . GLY A 1 585 ? 9.936 -18.578 -7.674 1.00 83.00 585 GLY A CA 1
ATOM 4361 C C . GLY A 1 585 ? 10.815 -19.590 -6.940 1.00 83.00 585 GLY A C 1
ATOM 4362 O O . GLY A 1 585 ? 10.354 -20.705 -6.708 1.00 83.00 585 GLY A O 1
ATOM 4363 N N . VAL A 1 586 ? 12.083 -19.263 -6.664 1.00 85.88 586 VAL A N 1
ATOM 4364 C CA . VAL A 1 586 ? 13.043 -20.080 -5.904 1.00 85.88 586 VAL A CA 1
ATOM 4365 C C . VAL A 1 586 ? 14.037 -19.199 -5.156 1.00 85.88 586 VAL A C 1
ATOM 4367 O O . VAL A 1 586 ? 14.452 -18.151 -5.651 1.00 85.88 586 VAL A O 1
ATOM 4370 N N . ALA A 1 587 ? 14.459 -19.703 -4.000 1.00 89.62 587 ALA A N 1
ATOM 4371 C CA . ALA A 1 587 ? 15.647 -19.287 -3.272 1.00 89.62 587 ALA A CA 1
ATOM 4372 C C . ALA A 1 587 ? 16.867 -20.053 -3.785 1.00 89.62 587 ALA A C 1
ATOM 4374 O O . ALA A 1 587 ? 17.002 -21.253 -3.538 1.00 89.62 587 ALA A O 1
ATOM 4375 N N . ASP A 1 588 ? 17.730 -19.395 -4.553 1.00 91.69 588 ASP A N 1
ATOM 4376 C CA . ASP A 1 588 ? 18.955 -19.996 -5.068 1.00 91.69 588 ASP A CA 1
ATOM 4377 C C . ASP A 1 588 ? 20.070 -18.961 -5.224 1.00 91.69 588 ASP A C 1
ATOM 4379 O O . ASP A 1 588 ? 19.836 -17.752 -5.227 1.00 91.69 588 ASP A O 1
ATOM 4383 N N . LYS A 1 589 ? 21.296 -19.460 -5.382 1.00 94.25 589 LYS A N 1
ATOM 4384 C CA . LYS A 1 589 ? 22.474 -18.642 -5.657 1.00 94.25 589 LYS A CA 1
ATOM 4385 C C . LYS A 1 589 ? 22.829 -18.671 -7.136 1.00 94.25 589 LYS A C 1
ATOM 4387 O O . LYS A 1 589 ? 22.675 -19.704 -7.801 1.00 94.25 589 LYS A O 1
ATOM 4392 N N . TYR A 1 590 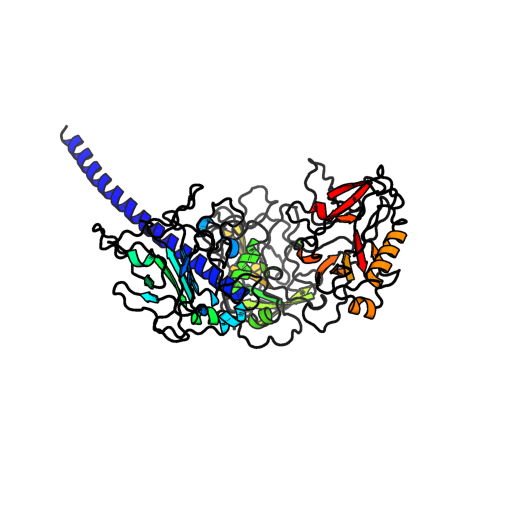? 23.355 -17.562 -7.636 1.00 95.50 590 TYR A N 1
ATOM 4393 C CA . TYR A 1 590 ? 23.885 -17.443 -8.993 1.00 95.50 590 TYR A CA 1
ATOM 4394 C C . TYR A 1 590 ? 25.224 -16.716 -9.005 1.00 95.50 590 TYR A C 1
ATOM 4396 O O . TYR A 1 590 ? 25.460 -15.839 -8.182 1.00 95.50 590 TYR A O 1
ATOM 4404 N N . TRP A 1 591 ? 26.101 -17.080 -9.938 1.00 96.81 591 TRP A N 1
ATOM 4405 C CA . TRP A 1 591 ? 27.342 -16.344 -10.173 1.00 96.81 591 TRP A CA 1
ATOM 4406 C C . TRP A 1 591 ? 27.048 -14.985 -10.806 1.00 96.81 591 TRP A C 1
ATOM 4408 O O . TRP A 1 591 ? 26.163 -14.883 -11.654 1.00 96.81 591 TRP A O 1
ATOM 4418 N N . THR A 1 592 ? 27.781 -13.956 -10.379 1.00 93.06 592 THR A N 1
ATOM 4419 C CA . THR A 1 592 ? 27.576 -12.573 -10.840 1.00 93.06 592 THR A CA 1
ATOM 4420 C C . THR A 1 592 ? 28.907 -11.836 -10.996 1.00 93.06 592 THR A C 1
ATOM 4422 O O . THR A 1 592 ? 29.162 -11.262 -12.040 1.00 93.06 592 THR A O 1
ATOM 4425 N N . GLY A 1 593 ? 29.809 -11.841 -10.010 1.00 90.12 593 GLY A N 1
ATOM 4426 C CA . GLY A 1 593 ? 31.005 -10.976 -10.093 1.00 90.12 593 GLY A CA 1
ATOM 4427 C C . GLY A 1 593 ? 30.708 -9.467 -10.001 1.00 90.12 593 GLY A C 1
ATOM 4428 O O . GLY A 1 593 ? 31.617 -8.644 -10.017 1.00 90.12 593 GLY A O 1
ATOM 4429 N N . TYR A 1 594 ? 29.442 -9.072 -9.884 1.00 87.81 594 TYR A N 1
ATOM 4430 C CA . TYR A 1 594 ? 29.064 -7.723 -9.500 1.00 87.81 594 TYR A CA 1
ATOM 4431 C C . TYR A 1 594 ? 29.159 -7.564 -7.980 1.00 87.81 594 TYR A C 1
ATOM 4433 O O . TYR A 1 594 ? 29.042 -8.513 -7.205 1.00 87.81 594 TYR A O 1
ATOM 4441 N N . THR A 1 595 ? 29.341 -6.323 -7.554 1.00 80.12 595 THR A N 1
ATOM 4442 C CA . THR A 1 595 ? 29.211 -5.875 -6.168 1.00 80.12 595 THR A CA 1
ATOM 4443 C C . THR A 1 595 ? 28.315 -4.641 -6.134 1.00 80.12 595 THR A C 1
ATOM 4445 O O . THR A 1 595 ? 28.006 -4.035 -7.161 1.00 80.12 595 THR A O 1
ATOM 4448 N N . VAL A 1 596 ? 27.916 -4.226 -4.940 1.00 71.38 596 VAL A N 1
ATOM 4449 C CA . VAL A 1 596 ? 27.403 -2.870 -4.719 1.00 71.38 596 VAL A CA 1
ATOM 4450 C C . VAL A 1 596 ? 28.547 -1.856 -4.764 1.00 71.38 596 VAL A C 1
ATOM 4452 O O . VAL A 1 596 ? 29.639 -2.119 -4.252 1.00 71.38 596 VAL A O 1
ATOM 4455 N N . VAL A 1 597 ? 28.301 -0.689 -5.367 1.00 60.72 597 VAL A N 1
ATOM 4456 C CA . VAL A 1 597 ? 29.265 0.422 -5.399 1.00 60.72 597 VAL A CA 1
ATOM 4457 C C . VAL A 1 597 ? 29.565 0.867 -3.965 1.00 60.72 597 VAL A C 1
ATOM 4459 O O . VAL A 1 597 ? 28.692 1.391 -3.272 1.00 60.72 597 VAL A O 1
ATOM 4462 N N . GLN A 1 598 ? 30.817 0.728 -3.519 1.00 55.84 598 GLN A N 1
ATOM 4463 C CA . GLN A 1 598 ? 31.316 1.563 -2.427 1.00 55.84 598 GLN A CA 1
ATOM 4464 C C . GLN A 1 598 ? 31.557 2.960 -3.000 1.00 55.84 598 GLN A C 1
ATOM 4466 O O . GLN A 1 598 ? 32.582 3.199 -3.636 1.00 55.84 598 GLN A O 1
ATOM 4471 N N . GLN A 1 599 ? 30.628 3.896 -2.795 1.00 52.12 599 GLN A N 1
ATOM 4472 C CA . GLN A 1 599 ? 30.949 5.300 -3.040 1.00 52.12 599 GLN A CA 1
ATOM 4473 C C . GLN A 1 599 ? 31.988 5.724 -1.999 1.00 52.12 599 GLN A C 1
ATOM 4475 O O . GLN A 1 599 ? 31.689 5.875 -0.814 1.00 52.12 599 GLN A O 1
ATOM 4480 N N . SER A 1 600 ? 33.236 5.885 -2.430 1.00 45.72 600 SER A N 1
ATOM 4481 C CA . SER A 1 600 ? 34.335 6.367 -1.598 1.00 45.72 600 SER A CA 1
ATOM 4482 C C . SER A 1 600 ? 34.225 7.880 -1.378 1.00 45.72 600 SER A C 1
ATOM 4484 O O . SER A 1 600 ? 35.092 8.641 -1.798 1.00 45.72 600 SER A O 1
ATOM 4486 N N . ASN A 1 601 ? 33.161 8.341 -0.721 1.00 42.28 601 ASN A N 1
ATOM 4487 C CA . ASN A 1 601 ? 33.016 9.741 -0.325 1.00 42.28 601 ASN A CA 1
ATOM 4488 C C . ASN A 1 601 ? 33.650 9.976 1.048 1.00 42.28 601 ASN A C 1
ATOM 4490 O O . ASN A 1 601 ? 32.921 10.196 2.001 1.00 42.28 601 ASN A O 1
ATOM 4494 N N . GLY A 1 602 ? 34.986 9.901 1.151 1.00 45.50 602 GLY A N 1
ATOM 4495 C CA . GLY A 1 602 ? 35.853 10.598 2.133 1.00 45.50 602 GLY A CA 1
ATOM 4496 C C . GLY A 1 602 ? 35.529 10.632 3.646 1.00 45.50 602 GLY A C 1
ATOM 4497 O O . GLY A 1 602 ? 36.320 11.183 4.405 1.00 45.50 602 GLY A O 1
ATOM 4498 N N . ALA A 1 603 ? 34.428 10.062 4.120 1.00 39.34 603 ALA A N 1
ATOM 4499 C CA . ALA A 1 603 ? 33.929 10.113 5.483 1.00 39.34 603 ALA A CA 1
ATOM 4500 C C . ALA A 1 603 ? 33.290 8.753 5.776 1.00 39.34 603 ALA A C 1
ATOM 4502 O O . ALA A 1 603 ? 32.262 8.415 5.203 1.00 39.34 603 ALA A O 1
ATOM 4503 N N . THR A 1 604 ? 33.960 7.948 6.608 1.00 40.44 604 THR A N 1
ATOM 4504 C CA . THR A 1 604 ? 33.467 6.675 7.172 1.00 40.44 604 THR A CA 1
ATOM 4505 C C . THR A 1 604 ? 32.590 5.855 6.218 1.00 40.44 604 THR A C 1
ATOM 4507 O O . THR A 1 604 ? 31.365 5.853 6.317 1.00 40.44 604 THR A O 1
ATOM 4510 N N . ALA A 1 605 ? 33.246 5.157 5.289 1.00 44.31 605 ALA A N 1
ATOM 4511 C CA . ALA A 1 605 ? 32.650 4.148 4.422 1.00 44.31 605 ALA A CA 1
ATOM 4512 C C . ALA A 1 605 ? 31.718 3.220 5.218 1.00 44.31 605 ALA A C 1
ATOM 4514 O O . ALA A 1 605 ? 32.206 2.574 6.138 1.00 44.31 605 ALA A O 1
ATOM 4515 N N . ASN A 1 606 ? 30.415 3.198 4.892 1.00 43.34 606 ASN A N 1
ATOM 4516 C CA . ASN A 1 606 ? 29.470 2.106 5.207 1.00 43.34 606 ASN A CA 1
ATOM 4517 C C . ASN A 1 606 ? 28.039 2.292 4.652 1.00 43.34 606 ASN A C 1
ATOM 4519 O O . ASN A 1 606 ? 27.167 1.483 4.957 1.00 43.34 606 ASN A O 1
ATOM 4523 N N . THR A 1 607 ? 27.750 3.295 3.820 1.00 42.66 607 THR A N 1
ATOM 4524 C CA . THR A 1 607 ? 26.463 3.365 3.106 1.00 42.66 607 THR A CA 1
ATOM 4525 C C . THR A 1 607 ? 26.651 2.882 1.673 1.00 42.66 607 THR A C 1
ATOM 4527 O O . THR A 1 607 ? 26.965 3.660 0.777 1.00 42.66 607 THR A O 1
ATOM 4530 N N . MET A 1 608 ? 26.520 1.570 1.472 1.00 49.91 608 MET A N 1
ATOM 4531 C CA . MET A 1 608 ? 26.357 0.988 0.138 1.00 49.91 608 MET A CA 1
ATOM 4532 C C . MET A 1 608 ? 24.996 1.437 -0.394 1.00 49.91 608 MET A C 1
ATOM 4534 O O . MET A 1 608 ? 23.998 1.208 0.288 1.00 49.91 608 MET A O 1
ATOM 4538 N N . ASP A 1 609 ? 24.940 2.070 -1.567 1.00 51.69 609 ASP A N 1
ATOM 4539 C CA . ASP A 1 609 ? 23.663 2.292 -2.248 1.00 51.69 609 ASP A CA 1
ATOM 4540 C C . ASP A 1 609 ? 23.194 0.937 -2.805 1.00 51.69 609 ASP A C 1
ATOM 4542 O O . ASP A 1 609 ? 23.828 0.388 -3.711 1.00 51.69 609 ASP A O 1
ATOM 4546 N N . PRO A 1 610 ? 22.126 0.336 -2.254 1.00 53.41 610 PRO A N 1
ATOM 4547 C CA . PRO A 1 610 ? 21.670 -0.974 -2.692 1.00 53.41 610 PRO A CA 1
ATOM 4548 C C . PRO A 1 610 ? 20.968 -0.965 -4.061 1.00 53.41 610 PRO A C 1
ATOM 4550 O O . PRO A 1 610 ? 20.520 -2.030 -4.516 1.00 53.41 610 PRO A O 1
ATOM 4553 N N . GLY A 1 611 ? 20.790 0.219 -4.660 1.00 55.03 611 GLY A N 1
ATOM 4554 C CA . GLY A 1 611 ? 20.025 0.433 -5.882 1.00 55.03 611 GLY A CA 1
ATOM 4555 C C . GLY A 1 611 ? 20.730 0.015 -7.170 1.00 55.03 611 GLY A C 1
ATOM 4556 O O . GLY A 1 611 ? 20.038 -0.242 -8.149 1.00 55.03 611 GLY A O 1
ATOM 4557 N N . PHE A 1 612 ? 22.064 -0.107 -7.173 1.00 63.09 612 PHE A N 1
ATOM 4558 C CA . PHE A 1 612 ? 22.839 -0.285 -8.406 1.00 63.09 612 PHE A CA 1
ATOM 4559 C C . PHE A 1 612 ? 23.909 -1.376 -8.284 1.00 63.09 612 PHE A C 1
ATOM 4561 O O . PHE A 1 612 ? 24.634 -1.444 -7.287 1.00 63.09 612 PHE A O 1
ATOM 4568 N N . TRP A 1 613 ? 24.040 -2.213 -9.319 1.00 72.69 613 TRP A N 1
ATOM 4569 C CA . TRP A 1 613 ? 25.199 -3.094 -9.477 1.00 72.69 613 TRP A CA 1
ATOM 4570 C C . TRP A 1 613 ? 26.382 -2.344 -10.091 1.00 72.69 613 TRP A C 1
ATOM 4572 O O . TRP A 1 613 ? 26.211 -1.484 -10.953 1.00 72.69 613 TRP A O 1
ATOM 4582 N N . ALA A 1 614 ? 27.597 -2.720 -9.702 1.00 67.25 614 ALA A N 1
ATOM 4583 C CA . ALA A 1 614 ? 28.827 -2.312 -10.367 1.00 67.25 614 ALA A CA 1
ATOM 4584 C C . ALA A 1 614 ? 29.841 -3.464 -10.416 1.00 67.25 614 ALA A C 1
ATOM 4586 O O . ALA A 1 614 ? 29.732 -4.406 -9.627 1.00 67.25 614 ALA A O 1
ATOM 4587 N N . PRO A 1 615 ? 30.826 -3.411 -11.330 1.00 70.06 615 PRO A N 1
ATOM 4588 C CA . PRO A 1 615 ? 31.907 -4.393 -11.375 1.00 70.06 615 PRO A CA 1
ATOM 4589 C C . PRO A 1 615 ? 32.635 -4.454 -10.028 1.00 70.06 615 PRO A C 1
ATOM 4591 O O . PRO A 1 615 ? 32.924 -3.406 -9.444 1.00 70.06 615 PRO A O 1
ATOM 4594 N N . ALA A 1 616 ? 32.943 -5.651 -9.523 1.00 71.56 616 ALA A N 1
ATOM 4595 C CA . ALA A 1 616 ? 33.718 -5.771 -8.295 1.00 71.56 616 ALA A CA 1
ATOM 4596 C C . ALA A 1 616 ? 35.206 -5.458 -8.542 1.00 71.56 616 ALA A C 1
ATOM 4598 O O . ALA A 1 616 ? 35.849 -6.131 -9.344 1.00 71.56 616 ALA A O 1
ATOM 4599 N N . PRO A 1 617 ? 35.803 -4.475 -7.836 1.00 67.31 617 PRO A N 1
ATOM 4600 C CA . PRO A 1 617 ? 37.194 -4.084 -8.091 1.00 67.31 617 PRO A CA 1
ATOM 4601 C C . PRO A 1 617 ? 38.259 -5.096 -7.634 1.00 67.31 617 PRO A C 1
ATOM 4603 O O . PRO A 1 617 ? 39.439 -4.891 -7.910 1.00 67.31 617 PRO A O 1
ATOM 4606 N N . TRP A 1 618 ? 37.896 -6.120 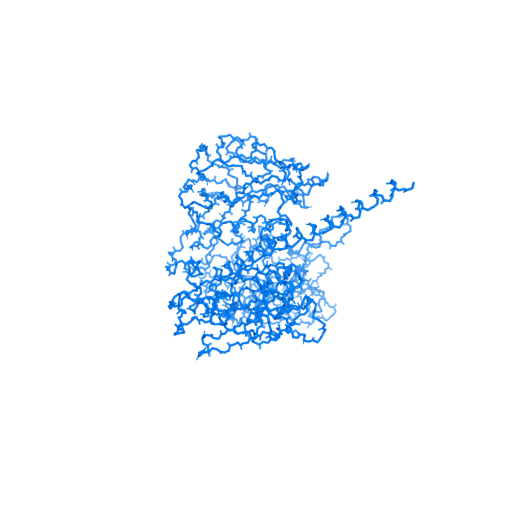-6.851 1.00 66.06 618 TRP A N 1
ATOM 4607 C CA . TRP A 1 618 ? 38.820 -6.693 -5.858 1.00 66.06 618 TRP A CA 1
ATOM 4608 C C . TRP A 1 618 ? 39.310 -8.129 -6.110 1.00 66.06 618 TRP A C 1
ATOM 4610 O O . TRP A 1 618 ? 40.080 -8.634 -5.295 1.00 66.06 618 TRP A O 1
ATOM 4620 N N . ASN A 1 619 ? 38.944 -8.800 -7.206 1.00 67.50 619 ASN A N 1
ATOM 4621 C CA . ASN A 1 619 ? 39.473 -10.132 -7.539 1.00 67.50 619 ASN A CA 1
ATOM 4622 C C . ASN A 1 619 ? 39.177 -10.566 -8.982 1.00 67.50 619 ASN A C 1
ATOM 4624 O O . ASN A 1 619 ? 38.142 -10.240 -9.551 1.00 67.50 619 ASN A O 1
ATOM 4628 N N . ASP A 1 620 ? 40.071 -11.377 -9.555 1.00 76.06 620 ASP A N 1
ATOM 4629 C CA . ASP A 1 620 ? 39.772 -12.186 -10.739 1.00 76.06 620 ASP A CA 1
ATOM 4630 C C . ASP A 1 620 ? 38.761 -13.276 -10.346 1.00 76.06 620 ASP A C 1
ATOM 4632 O O . ASP A 1 620 ? 39.149 -14.356 -9.899 1.00 76.06 620 ASP A O 1
ATOM 4636 N N . HIS A 1 621 ? 37.459 -12.998 -10.471 1.00 89.56 621 HIS A N 1
ATOM 4637 C CA . HIS A 1 621 ? 36.392 -13.939 -10.111 1.00 89.56 621 HIS A CA 1
ATOM 4638 C C . HIS A 1 621 ? 36.617 -15.315 -10.743 1.00 89.56 621 HIS A C 1
ATOM 4640 O O . HIS A 1 621 ? 36.548 -15.461 -11.962 1.00 89.56 621 HIS A O 1
ATOM 4646 N N . CYS A 1 622 ? 36.921 -16.321 -9.920 1.00 94.94 622 CYS A N 1
ATOM 4647 C CA . CYS A 1 622 ? 37.267 -17.671 -10.368 1.00 94.94 622 CYS A CA 1
ATOM 4648 C C . CYS A 1 622 ? 38.324 -17.716 -11.484 1.00 94.94 622 CYS A C 1
ATOM 4650 O O . CYS A 1 622 ? 38.180 -18.481 -12.444 1.00 94.94 622 CYS A O 1
ATOM 4652 N N . ASN A 1 623 ? 39.365 -16.878 -11.377 1.00 94.25 623 ASN A N 1
ATOM 4653 C CA . ASN A 1 623 ? 40.379 -16.677 -12.416 1.00 94.25 623 ASN A CA 1
ATOM 4654 C C . ASN A 1 623 ? 39.729 -16.374 -13.773 1.00 94.25 623 ASN A C 1
ATOM 4656 O O . ASN A 1 623 ? 39.872 -17.131 -14.737 1.00 94.25 623 ASN A O 1
ATOM 4660 N N . LYS A 1 624 ? 38.941 -15.292 -13.819 1.00 94.81 624 LYS A N 1
ATOM 4661 C CA . LYS A 1 624 ? 38.125 -14.893 -14.981 1.00 94.81 624 LYS A CA 1
ATOM 4662 C C . LYS A 1 624 ? 37.185 -16.004 -15.443 1.00 94.81 624 LYS A C 1
ATOM 4664 O O . LYS A 1 624 ? 37.065 -16.279 -16.632 1.00 94.81 624 LYS A O 1
ATOM 4669 N N . TRP A 1 625 ? 36.554 -16.678 -14.488 1.00 96.88 625 TRP A N 1
ATOM 4670 C CA . TRP A 1 625 ? 35.623 -17.783 -14.705 1.00 96.88 625 TRP A CA 1
ATOM 4671 C C . TRP A 1 625 ? 36.215 -18.968 -15.481 1.00 96.88 625 TRP A C 1
ATOM 4673 O O . TRP A 1 625 ? 35.520 -19.629 -16.258 1.00 96.88 625 TRP A O 1
ATOM 4683 N N . THR A 1 626 ? 37.508 -19.247 -15.291 1.00 97.19 626 THR A N 1
ATOM 4684 C CA . THR A 1 626 ? 38.202 -20.399 -15.901 1.00 97.19 626 THR A CA 1
ATOM 4685 C C . THR A 1 626 ? 38.659 -21.443 -14.885 1.00 97.19 626 THR A C 1
ATOM 4687 O O . THR A 1 626 ? 39.097 -22.526 -15.272 1.00 97.19 626 THR A O 1
ATOM 4690 N N . SER A 1 627 ? 38.503 -21.169 -13.588 1.00 97.06 627 SER A N 1
ATOM 4691 C CA . SER A 1 627 ? 38.881 -22.085 -12.517 1.00 97.06 627 SER A CA 1
ATOM 4692 C C . SER A 1 627 ? 37.682 -22.639 -11.757 1.00 97.06 627 SER A C 1
ATOM 4694 O O . SER A 1 627 ? 36.698 -21.951 -11.502 1.00 97.06 627 SER A O 1
ATOM 4696 N N . SER A 1 628 ? 37.785 -23.910 -11.376 1.00 97.75 628 SER A N 1
ATOM 4697 C CA . SER A 1 628 ? 36.876 -24.572 -10.437 1.00 97.75 628 SER A CA 1
ATOM 4698 C C . SER A 1 628 ? 37.598 -25.028 -9.167 1.00 97.75 628 SER A C 1
ATOM 4700 O O . SER A 1 628 ? 37.130 -25.960 -8.509 1.00 97.75 628 SER A O 1
ATOM 4702 N N . ASP A 1 629 ? 38.770 -24.454 -8.884 1.00 97.19 629 ASP A N 1
ATOM 4703 C CA . ASP A 1 629 ? 39.536 -24.734 -7.674 1.00 97.19 629 ASP A CA 1
ATOM 4704 C C . ASP A 1 629 ? 38.808 -24.165 -6.447 1.00 97.19 629 ASP A C 1
ATOM 4706 O O . ASP A 1 629 ? 38.220 -23.085 -6.493 1.00 97.19 629 ASP A O 1
ATOM 4710 N N . SER A 1 630 ? 38.835 -24.897 -5.337 1.00 96.38 630 SER A N 1
ATOM 4711 C CA . SER A 1 630 ? 38.285 -24.436 -4.060 1.00 96.38 630 SER A CA 1
ATOM 4712 C C . SER A 1 630 ? 39.066 -23.269 -3.436 1.00 96.38 630 SER A C 1
ATOM 4714 O O . SER A 1 630 ? 38.537 -22.609 -2.545 1.00 96.38 630 SER A O 1
ATOM 4716 N N . GLY A 1 631 ? 40.317 -23.043 -3.859 1.00 95.31 631 GLY A N 1
ATOM 4717 C CA . GLY A 1 631 ? 41.166 -21.935 -3.413 1.00 95.31 631 GLY A CA 1
ATOM 4718 C C . GLY A 1 631 ? 40.895 -20.611 -4.130 1.00 95.31 631 GLY A C 1
ATOM 4719 O O . GLY A 1 631 ? 41.233 -19.556 -3.597 1.00 95.31 631 GLY A O 1
ATOM 4720 N N . ASP A 1 632 ? 40.250 -20.656 -5.297 1.00 94.69 632 ASP A N 1
ATOM 4721 C CA . ASP A 1 632 ? 39.790 -19.462 -5.998 1.00 94.69 632 ASP A CA 1
ATOM 4722 C C . ASP A 1 632 ? 38.394 -19.065 -5.516 1.00 94.69 632 ASP A C 1
ATOM 4724 O O . ASP A 1 632 ? 37.593 -19.910 -5.101 1.00 94.69 632 ASP A O 1
ATOM 4728 N N . VAL A 1 633 ? 38.075 -17.773 -5.613 1.00 94.19 633 VAL A N 1
ATOM 4729 C CA . VAL A 1 633 ? 36.774 -17.238 -5.201 1.00 94.19 633 VAL A CA 1
ATOM 4730 C C . VAL A 1 633 ? 36.108 -16.412 -6.298 1.00 94.19 633 VAL A C 1
ATOM 4732 O O . VAL A 1 633 ? 36.768 -15.722 -7.076 1.00 94.19 633 VAL A O 1
ATOM 4735 N N . GLY A 1 634 ? 34.781 -16.465 -6.343 1.00 93.31 634 GLY A N 1
ATOM 4736 C CA . GLY A 1 634 ? 33.928 -15.601 -7.155 1.00 93.31 634 GLY A CA 1
ATOM 4737 C C . GLY A 1 634 ? 32.774 -15.049 -6.322 1.00 93.31 634 GLY A C 1
ATOM 4738 O O . GLY A 1 634 ? 32.437 -15.605 -5.276 1.00 93.31 634 GLY A O 1
ATOM 4739 N N . PHE A 1 635 ? 32.151 -13.965 -6.776 1.00 92.44 635 PHE A N 1
ATOM 4740 C CA . PHE A 1 635 ? 30.962 -13.423 -6.114 1.00 92.44 635 PHE A CA 1
ATOM 4741 C C . PHE A 1 635 ? 29.690 -14.096 -6.622 1.00 92.44 635 PHE A C 1
ATOM 4743 O O . PHE A 1 635 ? 29.510 -14.272 -7.834 1.00 92.44 635 PHE A O 1
ATOM 4750 N N . ALA A 1 636 ? 28.790 -14.414 -5.690 1.00 92.81 636 ALA A N 1
ATOM 4751 C CA . ALA A 1 636 ? 27.456 -14.914 -5.993 1.00 92.81 636 ALA A CA 1
ATOM 4752 C C . ALA A 1 636 ? 26.369 -14.030 -5.371 1.00 92.81 636 ALA A C 1
ATOM 4754 O O . ALA A 1 636 ? 26.544 -13.483 -4.282 1.00 92.81 636 ALA A O 1
ATOM 4755 N N . GLY A 1 637 ? 25.245 -13.928 -6.072 1.00 91.31 637 GLY A N 1
ATOM 4756 C CA . GLY A 1 637 ? 24.025 -13.276 -5.620 1.00 91.31 637 GLY A CA 1
ATOM 4757 C C . GLY A 1 637 ? 22.967 -14.300 -5.215 1.00 91.31 637 GLY A C 1
ATOM 4758 O O . GLY A 1 637 ? 23.059 -15.476 -5.579 1.00 91.31 637 GLY A O 1
ATOM 4759 N N . LYS A 1 638 ? 21.948 -13.853 -4.478 1.00 90.75 638 LYS A N 1
ATOM 4760 C CA . LYS A 1 638 ? 20.763 -14.637 -4.093 1.00 90.75 638 LYS A CA 1
ATOM 4761 C C . LYS A 1 638 ? 19.518 -14.183 -4.849 1.00 90.75 638 LYS A C 1
ATOM 4763 O O . LYS A 1 638 ? 19.275 -12.986 -5.003 1.00 90.75 638 LYS A O 1
ATOM 4768 N N . SER A 1 639 ? 18.699 -15.135 -5.296 1.00 89.50 639 SER A N 1
ATOM 4769 C CA . SER A 1 639 ? 17.438 -14.868 -6.005 1.00 89.50 639 SER A CA 1
ATOM 4770 C C . SER A 1 639 ? 16.237 -14.613 -5.088 1.00 89.50 639 SER A C 1
ATOM 4772 O O . SER A 1 639 ? 15.173 -14.284 -5.602 1.00 89.50 639 SER A O 1
ATOM 4774 N N . ASP A 1 640 ? 16.396 -14.772 -3.770 1.00 86.06 640 ASP A N 1
ATOM 4775 C CA . ASP A 1 640 ? 15.371 -14.595 -2.725 1.00 86.06 640 ASP A CA 1
ATOM 4776 C C . ASP A 1 640 ? 15.773 -13.610 -1.613 1.00 86.06 640 ASP A C 1
ATOM 4778 O O . ASP A 1 640 ? 15.148 -13.594 -0.551 1.00 86.06 640 ASP A O 1
ATOM 4782 N N . ALA A 1 641 ? 16.822 -12.808 -1.811 1.00 79.62 641 ALA A N 1
ATOM 4783 C CA . ALA A 1 641 ? 17.267 -11.847 -0.807 1.00 79.62 641 ALA A CA 1
ATOM 4784 C C . ALA A 1 641 ? 16.146 -10.838 -0.482 1.00 79.62 641 ALA A C 1
ATOM 4786 O O . ALA A 1 641 ? 15.886 -9.893 -1.230 1.00 79.62 641 ALA A O 1
ATOM 4787 N N . ASN A 1 642 ? 15.482 -11.060 0.655 1.00 65.06 642 ASN A N 1
ATOM 4788 C CA . ASN A 1 642 ? 14.358 -10.280 1.160 1.00 65.06 642 ASN A CA 1
ATOM 4789 C C . ASN A 1 642 ? 14.850 -9.361 2.290 1.00 65.06 642 ASN A C 1
ATOM 4791 O O . ASN A 1 642 ? 15.152 -9.831 3.384 1.00 65.06 642 ASN A O 1
ATOM 4795 N N . GLY A 1 643 ? 14.920 -8.046 2.062 1.00 57.53 643 GLY A N 1
ATOM 4796 C CA . GLY A 1 643 ? 15.240 -7.085 3.125 1.00 57.53 643 GLY A CA 1
ATOM 4797 C C . GLY A 1 643 ? 15.829 -5.761 2.640 1.00 57.53 643 GLY A C 1
ATOM 4798 O O . GLY A 1 643 ? 16.172 -5.604 1.472 1.00 57.53 643 GLY A O 1
ATOM 4799 N N . ARG A 1 644 ? 15.960 -4.799 3.569 1.00 44.28 644 ARG A N 1
ATOM 4800 C CA . ARG A 1 644 ? 16.570 -3.471 3.337 1.00 44.28 644 ARG A CA 1
ATOM 4801 C C . ARG A 1 644 ? 18.092 -3.526 3.097 1.00 44.28 644 ARG A C 1
ATOM 4803 O O . ARG A 1 644 ? 18.658 -2.551 2.618 1.00 44.28 644 ARG A O 1
ATOM 4810 N N . ALA A 1 645 ? 18.752 -4.646 3.410 1.00 54.16 645 ALA A N 1
ATOM 4811 C CA . ALA A 1 645 ? 20.186 -4.877 3.190 1.00 54.16 645 ALA A CA 1
ATOM 4812 C C . ALA A 1 645 ? 20.429 -5.589 1.846 1.00 54.16 645 ALA A C 1
ATOM 4814 O O . ALA A 1 645 ? 20.925 -6.703 1.747 1.00 54.16 645 ALA A O 1
ATOM 4815 N N . SER A 1 646 ? 19.998 -4.927 0.787 1.00 62.97 646 SER A N 1
ATOM 4816 C CA . SER A 1 646 ? 19.788 -5.446 -0.561 1.00 62.97 646 SER A CA 1
ATOM 4817 C C . SER A 1 646 ? 21.044 -5.752 -1.401 1.00 62.97 646 SER A C 1
ATOM 4819 O O . SER A 1 646 ? 20.945 -5.897 -2.623 1.00 62.97 646 SER A O 1
ATOM 4821 N N . TYR A 1 647 ? 22.219 -5.836 -0.776 1.00 72.56 647 TYR A N 1
ATOM 4822 C CA . TYR A 1 647 ? 23.483 -6.099 -1.472 1.00 72.56 647 TYR A CA 1
ATOM 4823 C C . TYR A 1 647 ? 23.674 -7.583 -1.811 1.00 72.56 647 TYR A C 1
ATOM 4825 O O . TYR A 1 647 ? 24.287 -7.886 -2.830 1.00 72.56 647 TYR A O 1
ATOM 4833 N N . GLU A 1 648 ? 23.076 -8.500 -1.036 1.00 83.00 648 GLU A N 1
ATOM 4834 C CA . GLU A 1 648 ? 23.178 -9.957 -1.254 1.00 83.00 648 GLU A CA 1
ATOM 4835 C C . GLU A 1 648 ? 22.635 -10.411 -2.617 1.00 83.00 648 GLU A C 1
ATOM 4837 O O . GLU A 1 648 ? 22.898 -11.517 -3.082 1.00 83.00 648 GLU A O 1
ATOM 4842 N N . ARG A 1 649 ? 21.869 -9.539 -3.271 1.00 82.94 649 ARG A N 1
ATOM 4843 C CA . ARG A 1 649 ? 21.370 -9.701 -4.638 1.00 82.94 649 ARG A CA 1
ATOM 4844 C C . ARG A 1 649 ? 22.517 -9.650 -5.634 1.00 82.94 649 ARG A C 1
ATOM 4846 O O . ARG A 1 649 ? 22.581 -10.437 -6.556 1.00 82.94 649 ARG A O 1
ATOM 4853 N N . TRP A 1 650 ? 23.453 -8.740 -5.431 1.00 80.31 650 TRP A N 1
ATOM 4854 C CA . TRP A 1 650 ? 24.524 -8.476 -6.384 1.00 80.31 650 TRP A CA 1
ATOM 4855 C C . TRP A 1 650 ? 25.781 -9.262 -6.039 1.00 80.31 650 TRP A C 1
ATOM 4857 O O . TRP A 1 650 ? 26.418 -9.819 -6.929 1.00 80.31 650 TRP A O 1
ATOM 4867 N N . GLY A 1 651 ? 26.077 -9.361 -4.744 1.00 75.00 651 GLY A N 1
ATOM 4868 C CA . GLY A 1 651 ? 27.213 -10.091 -4.207 1.00 75.00 651 GLY A CA 1
ATOM 4869 C C . GLY A 1 651 ? 27.072 -10.216 -2.697 1.00 75.00 651 GLY A C 1
ATOM 4870 O O . GLY A 1 651 ? 27.311 -9.253 -1.977 1.00 75.00 651 GLY A O 1
ATOM 4871 N N . GLU A 1 652 ? 26.641 -11.387 -2.227 1.00 71.62 652 GLU A N 1
ATOM 4872 C CA . GLU A 1 652 ? 26.523 -11.688 -0.796 1.00 71.62 652 GLU A CA 1
ATOM 4873 C C . GLU A 1 652 ? 27.906 -11.839 -0.160 1.00 71.62 652 GLU A C 1
ATOM 4875 O O . GLU A 1 652 ? 28.178 -11.176 0.831 1.00 71.62 652 GLU A O 1
ATOM 4880 N N . ASP A 1 653 ? 28.772 -12.667 -0.762 1.00 79.19 653 ASP A N 1
ATOM 4881 C CA . ASP A 1 653 ? 30.103 -13.014 -0.258 1.00 79.19 653 ASP A CA 1
ATOM 4882 C C . ASP A 1 653 ? 30.996 -13.632 -1.356 1.00 79.19 653 ASP A C 1
ATOM 4884 O O . ASP A 1 653 ? 30.533 -14.033 -2.433 1.00 79.19 653 ASP A O 1
ATOM 4888 N N . ASN A 1 654 ? 32.290 -13.773 -1.043 1.00 88.38 654 ASN A N 1
ATOM 4889 C CA . ASN A 1 654 ? 33.228 -14.600 -1.803 1.00 88.38 654 ASN A CA 1
ATOM 4890 C C . ASN A 1 654 ? 32.899 -16.088 -1.620 1.00 88.38 654 ASN A C 1
ATOM 4892 O O . ASN A 1 654 ? 32.962 -16.632 -0.515 1.00 88.38 654 ASN A O 1
ATOM 4896 N N . HIS A 1 655 ? 32.616 -16.775 -2.720 1.00 93.88 655 HIS A N 1
ATOM 4897 C CA . HIS A 1 655 ? 32.347 -18.205 -2.741 1.00 93.88 655 HIS A CA 1
ATOM 4898 C C . HIS A 1 655 ? 33.425 -18.968 -3.500 1.00 93.88 655 HIS A C 1
ATOM 4900 O O . HIS A 1 655 ? 33.850 -18.548 -4.572 1.00 93.88 655 HIS A O 1
ATOM 4906 N N . ALA A 1 656 ? 33.816 -20.123 -2.958 1.00 96.38 656 ALA A N 1
ATOM 4907 C CA . ALA A 1 656 ? 34.771 -21.021 -3.593 1.00 96.38 656 ALA A CA 1
ATOM 4908 C C . ALA A 1 656 ? 34.275 -21.489 -4.973 1.00 96.38 656 ALA A C 1
ATOM 4910 O O . ALA A 1 656 ? 33.105 -21.854 -5.141 1.00 96.38 656 ALA A O 1
ATOM 4911 N N . CYS A 1 657 ? 35.167 -21.503 -5.960 1.00 97.31 657 CYS A N 1
ATOM 4912 C CA . CYS A 1 657 ? 34.813 -21.781 -7.355 1.00 97.31 657 CYS A CA 1
ATOM 4913 C C . CYS A 1 657 ? 34.486 -23.257 -7.634 1.00 97.31 657 CYS A C 1
ATOM 4915 O O . CYS A 1 657 ? 34.019 -23.604 -8.721 1.00 97.31 657 CYS A O 1
ATOM 4917 N N . ASP A 1 658 ? 34.662 -24.137 -6.648 1.00 97.62 658 ASP A N 1
ATOM 4918 C CA . ASP A 1 658 ? 34.215 -25.527 -6.692 1.00 97.62 658 ASP A CA 1
ATOM 4919 C C . ASP A 1 658 ? 32.696 -25.687 -6.458 1.00 97.62 658 ASP A C 1
ATOM 4921 O O . ASP A 1 658 ? 32.133 -26.746 -6.772 1.00 97.62 658 ASP A O 1
ATOM 4925 N N . LYS A 1 659 ? 32.018 -24.649 -5.938 1.00 97.62 659 LYS A N 1
ATOM 4926 C CA . LYS A 1 659 ? 30.565 -24.628 -5.705 1.00 97.62 659 LYS A CA 1
ATOM 4927 C C . LYS A 1 659 ? 29.788 -24.468 -6.999 1.00 97.62 659 LYS A C 1
ATOM 4929 O O . LYS A 1 659 ? 30.217 -23.786 -7.917 1.00 97.62 659 LYS A O 1
ATOM 4934 N N . SER A 1 660 ? 28.624 -25.112 -7.071 1.00 97.94 660 SER A N 1
ATOM 4935 C CA . SER A 1 660 ? 27.753 -25.060 -8.247 1.00 97.94 660 SER A CA 1
ATOM 4936 C C . SER A 1 660 ? 26.572 -24.121 -8.024 1.00 97.94 660 SER A C 1
ATOM 4938 O O . SER A 1 660 ? 25.695 -24.429 -7.216 1.00 97.94 660 SER A O 1
ATOM 4940 N N . TYR A 1 661 ? 26.522 -23.022 -8.777 1.00 97.69 661 TYR A N 1
ATOM 4941 C CA . TYR A 1 661 ? 25.460 -22.011 -8.728 1.00 97.69 661 TYR A CA 1
ATOM 4942 C C . TYR A 1 661 ? 24.839 -21.782 -10.107 1.00 97.69 661 TYR A C 1
ATOM 4944 O O . TYR A 1 661 ? 25.377 -22.225 -11.123 1.00 97.69 661 TYR A O 1
ATOM 4952 N N . ARG A 1 662 ? 23.666 -21.144 -10.139 1.00 97.75 662 ARG A N 1
ATOM 4953 C CA . ARG A 1 662 ? 22.981 -20.768 -11.384 1.00 97.75 662 ARG A CA 1
ATOM 4954 C C . ARG A 1 662 ? 23.708 -19.615 -12.087 1.00 97.75 662 ARG A C 1
ATOM 4956 O O . ARG A 1 662 ? 24.655 -19.040 -11.553 1.00 97.75 662 ARG A O 1
ATOM 4963 N N . LEU A 1 663 ? 23.239 -19.269 -13.276 1.00 97.69 663 LEU A N 1
ATOM 4964 C CA . LEU A 1 663 ? 23.554 -18.017 -13.957 1.00 97.69 663 LEU A CA 1
ATOM 4965 C C . LEU A 1 663 ? 22.268 -17.220 -14.125 1.00 97.69 663 LEU A C 1
ATOM 4967 O O . LEU A 1 663 ? 21.186 -17.798 -14.230 1.00 97.69 663 LEU A O 1
ATOM 4971 N N . ILE A 1 664 ? 22.390 -15.902 -14.191 1.00 96.50 664 ILE A N 1
ATOM 4972 C CA . ILE A 1 664 ? 21.348 -15.084 -14.796 1.00 96.50 664 ILE A CA 1
ATOM 4973 C C . ILE A 1 664 ? 21.731 -14.842 -16.253 1.00 96.50 664 ILE A C 1
ATOM 4975 O O . ILE A 1 664 ? 22.870 -14.497 -16.559 1.00 96.50 664 ILE A O 1
ATOM 4979 N N . CYS A 1 665 ? 20.777 -15.060 -17.145 1.00 97.88 665 CYS A N 1
ATOM 4980 C CA . CYS A 1 665 ? 20.924 -14.943 -18.582 1.00 97.88 665 CYS A CA 1
ATOM 4981 C C . CYS A 1 665 ? 20.082 -13.767 -19.073 1.00 97.88 665 CYS A C 1
ATOM 4983 O O . CYS A 1 665 ? 18.861 -13.752 -18.917 1.00 97.88 665 CYS A O 1
ATOM 4985 N N . VAL A 1 666 ? 20.754 -12.788 -19.657 1.00 96.31 666 VAL A N 1
ATOM 4986 C CA . VAL A 1 666 ? 20.174 -11.589 -20.249 1.00 96.31 666 VAL A CA 1
ATOM 4987 C C . VAL A 1 666 ? 19.903 -11.869 -21.718 1.00 96.31 666 VAL A C 1
ATOM 4989 O O . VAL A 1 666 ? 20.781 -12.350 -22.431 1.00 96.31 666 VAL A O 1
ATOM 4992 N N . VAL A 1 667 ? 18.688 -11.580 -22.163 1.00 96.69 667 VAL A N 1
ATOM 4993 C CA . VAL A 1 667 ? 18.253 -11.733 -23.552 1.00 96.69 667 VAL A CA 1
ATOM 4994 C C . VAL A 1 667 ? 17.812 -10.366 -24.049 1.00 96.69 667 VAL A C 1
ATOM 4996 O O . VAL A 1 667 ? 16.815 -9.843 -23.569 1.00 96.69 667 VAL A O 1
ATOM 4999 N N . GLY A 1 668 ? 18.518 -9.774 -25.001 1.00 90.12 668 GLY A N 1
ATOM 5000 C CA . GLY A 1 668 ? 18.170 -8.461 -25.540 1.00 90.12 668 GLY A CA 1
ATOM 5001 C C . GLY A 1 668 ? 18.837 -8.231 -26.886 1.00 90.12 668 GLY A C 1
ATOM 5002 O O . GLY A 1 668 ? 19.852 -8.852 -27.190 1.00 90.12 668 GLY A O 1
ATOM 5003 N N . SER A 1 669 ? 18.245 -7.380 -27.717 1.00 75.31 669 SER A N 1
ATOM 5004 C CA . SER A 1 669 ? 18.954 -6.831 -28.873 1.00 75.31 669 SER A CA 1
ATOM 5005 C C . SER A 1 669 ? 19.890 -5.728 -28.384 1.00 75.31 669 SER A C 1
ATOM 5007 O O . SER A 1 669 ? 19.440 -4.874 -27.617 1.00 75.31 669 SER A O 1
ATOM 5009 N N . GLU A 1 670 ? 21.156 -5.774 -28.801 1.00 59.25 670 GLU A N 1
ATOM 5010 C CA . GLU A 1 670 ? 22.105 -4.660 -28.632 1.00 59.25 670 GLU A CA 1
ATOM 5011 C C . GLU A 1 670 ? 21.612 -3.364 -29.286 1.00 59.25 670 GLU A C 1
ATOM 5013 O O . GLU A 1 670 ? 20.922 -3.447 -30.335 1.00 59.25 670 GLU A O 1
#